Protein AF-A0A7W4ET67-F1 (afdb_monomer_lite)

Radius of gyration: 29.36 Å; chains: 1; bounding box: 76×55×79 Å

Structure (mmCIF, N/CA/C/O backbone):
data_AF-A0A7W4ET67-F1
#
_entry.id   AF-A0A7W4ET67-F1
#
loop_
_atom_site.group_PDB
_atom_site.id
_atom_site.type_symbol
_atom_site.label_atom_id
_atom_site.label_alt_id
_atom_site.label_comp_id
_atom_site.label_asym_id
_atom_site.label_entity_id
_atom_site.label_seq_id
_atom_site.pdbx_PDB_ins_code
_atom_site.Cartn_x
_atom_site.Cartn_y
_atom_site.Cartn_z
_atom_site.occupancy
_atom_site.B_iso_or_equiv
_atom_site.auth_seq_id
_atom_site.auth_comp_id
_atom_site.auth_asym_id
_atom_site.auth_atom_id
_atom_site.pdbx_PDB_model_num
ATOM 1 N N . MET A 1 1 ? 43.525 9.437 -30.739 1.00 39.12 1 MET A N 1
ATOM 2 C CA . MET A 1 1 ? 42.677 9.494 -29.521 1.00 39.12 1 MET A CA 1
ATOM 3 C C . MET A 1 1 ? 43.541 9.143 -28.315 1.00 39.12 1 MET A C 1
ATOM 5 O O . MET A 1 1 ? 44.193 8.111 -28.369 1.00 39.12 1 MET A O 1
ATOM 9 N N . LYS A 1 2 ? 43.592 9.964 -27.253 1.00 35.88 2 LYS A N 1
ATOM 10 C CA . LYS A 1 2 ? 44.275 9.572 -26.001 1.00 35.88 2 LYS A CA 1
ATOM 11 C C . LYS A 1 2 ? 43.597 8.301 -25.456 1.00 35.88 2 LYS A C 1
ATOM 13 O O . LYS A 1 2 ? 42.405 8.351 -25.159 1.00 35.88 2 LYS A O 1
ATOM 18 N N . LYS A 1 3 ? 44.321 7.172 -25.371 1.00 48.94 3 LYS A N 1
ATOM 19 C CA . LYS A 1 3 ? 43.838 5.927 -24.738 1.00 48.94 3 LYS A CA 1
ATOM 20 C C . LYS A 1 3 ? 43.516 6.241 -23.273 1.00 48.94 3 LYS A C 1
ATOM 22 O O . LYS A 1 3 ? 44.421 6.442 -22.466 1.00 48.94 3 LYS A O 1
ATOM 27 N N . ASN A 1 4 ? 42.232 6.345 -22.932 1.00 51.88 4 ASN A N 1
ATOM 28 C CA . ASN A 1 4 ? 41.809 6.557 -21.551 1.00 51.88 4 ASN A CA 1
ATOM 29 C C . ASN A 1 4 ? 42.044 5.248 -20.781 1.00 51.88 4 ASN A C 1
ATOM 31 O O . ASN A 1 4 ? 41.281 4.301 -20.951 1.00 51.88 4 ASN A O 1
ATOM 35 N N . ARG A 1 5 ? 43.091 5.192 -19.942 1.00 56.75 5 ARG A N 1
ATOM 36 C CA . ARG A 1 5 ? 43.492 3.988 -19.175 1.00 56.75 5 ARG A CA 1
ATOM 37 C C . ARG A 1 5 ? 42.392 3.413 -18.270 1.00 56.75 5 ARG A C 1
ATOM 39 O O . ARG A 1 5 ? 42.494 2.266 -17.860 1.00 56.75 5 ARG A O 1
ATOM 46 N N . ILE A 1 6 ? 41.331 4.177 -17.998 1.00 56.72 6 ILE A N 1
ATOM 47 C CA . ILE A 1 6 ? 40.187 3.756 -17.175 1.00 56.72 6 ILE A CA 1
ATOM 48 C C . ILE A 1 6 ? 39.519 2.486 -17.728 1.00 56.72 6 ILE A C 1
ATOM 50 O O . ILE A 1 6 ? 39.112 1.638 -16.943 1.00 56.72 6 ILE A O 1
ATOM 54 N N . TYR A 1 7 ? 39.440 2.311 -19.053 1.00 57.91 7 TYR A N 1
ATOM 55 C CA . TYR A 1 7 ? 38.764 1.146 -19.643 1.00 57.91 7 TYR A CA 1
ATOM 56 C C . TYR A 1 7 ? 39.504 -0.182 -19.415 1.00 57.91 7 TYR A C 1
ATOM 58 O O . TYR A 1 7 ? 38.860 -1.226 -19.460 1.00 57.91 7 TYR A O 1
ATOM 66 N N . ASN A 1 8 ? 40.803 -0.150 -19.096 1.00 63.75 8 ASN A N 1
ATOM 67 C CA . ASN A 1 8 ? 41.598 -1.357 -18.843 1.00 63.75 8 ASN A CA 1
ATOM 68 C C . ASN A 1 8 ? 41.177 -2.065 -17.549 1.00 63.75 8 ASN A C 1
ATOM 70 O O . ASN A 1 8 ? 41.298 -3.277 -17.453 1.00 63.75 8 ASN A O 1
ATOM 74 N N . HIS A 1 9 ? 40.670 -1.315 -16.567 1.00 72.00 9 HIS A N 1
ATOM 75 C CA . HIS A 1 9 ? 40.314 -1.846 -15.248 1.00 72.00 9 HIS A CA 1
ATOM 76 C C . HIS A 1 9 ? 38.831 -2.213 -15.124 1.00 72.00 9 HIS A C 1
ATOM 78 O O . HIS A 1 9 ? 38.418 -2.776 -14.114 1.00 72.00 9 HIS A O 1
ATOM 84 N N . ILE A 1 10 ? 38.008 -1.889 -16.128 1.00 74.00 10 ILE A N 1
ATOM 85 C CA . ILE A 1 10 ? 36.567 -2.168 -16.091 1.00 74.00 10 ILE A CA 1
ATOM 86 C C . ILE A 1 10 ? 36.280 -3.677 -16.088 1.00 74.00 10 ILE A C 1
ATOM 88 O O . ILE A 1 10 ? 35.442 -4.084 -15.286 1.00 74.00 10 ILE A O 1
ATOM 92 N N . PRO A 1 11 ? 36.942 -4.523 -16.904 1.00 76.8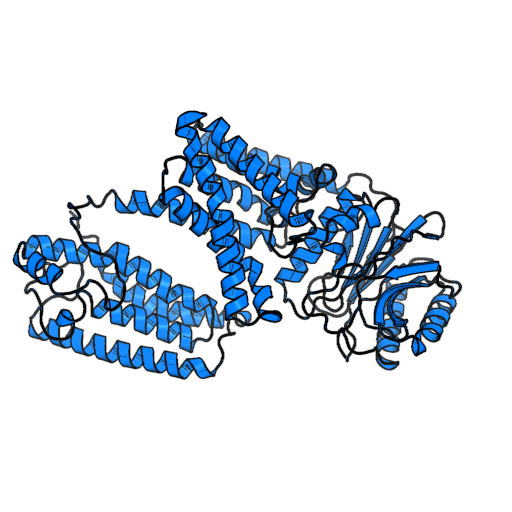1 11 PRO A N 1
ATOM 93 C CA . PRO A 1 11 ? 36.774 -5.974 -16.818 1.00 76.81 11 PRO A CA 1
ATOM 94 C C . PRO A 1 11 ? 37.124 -6.550 -15.443 1.00 76.81 11 PRO A C 1
ATOM 96 O O . PRO A 1 11 ? 36.361 -7.349 -14.903 1.00 76.81 11 PRO A O 1
ATOM 99 N N . ASP A 1 12 ? 38.227 -6.092 -14.852 1.00 77.38 12 ASP A N 1
ATOM 100 C CA . ASP A 1 12 ? 38.679 -6.548 -13.535 1.00 77.38 12 ASP A CA 1
ATOM 101 C C . ASP A 1 12 ? 37.712 -6.099 -12.434 1.00 77.38 12 ASP A C 1
ATOM 103 O O . ASP A 1 12 ? 37.345 -6.883 -11.560 1.00 77.38 12 ASP A O 1
ATOM 107 N N . PHE A 1 13 ? 37.210 -4.862 -12.513 1.00 76.50 13 PHE A N 1
ATOM 108 C CA . PHE A 1 13 ? 36.150 -4.378 -11.629 1.00 76.50 13 PHE A CA 1
ATOM 109 C C . PHE A 1 13 ? 34.845 -5.164 -11.817 1.00 76.50 13 PHE A C 1
ATOM 111 O O . PHE A 1 13 ? 34.143 -5.439 -10.846 1.00 76.50 13 PHE A O 1
ATOM 118 N N . CYS A 1 14 ? 34.519 -5.569 -13.047 1.00 81.06 14 CYS A N 1
ATOM 119 C CA . CYS A 1 14 ? 33.327 -6.366 -13.315 1.00 81.06 14 CYS A CA 1
ATOM 120 C C . CYS A 1 14 ? 33.389 -7.750 -12.656 1.00 81.06 14 CYS A C 1
ATOM 122 O O . CYS A 1 14 ? 32.357 -8.256 -12.228 1.00 81.06 14 CYS A O 1
ATOM 124 N N . LEU A 1 15 ? 34.577 -8.346 -12.553 1.00 79.12 15 LEU A N 1
ATOM 125 C CA . LEU A 1 15 ? 34.775 -9.623 -11.873 1.00 79.12 15 LEU A CA 1
ATOM 126 C C . LEU A 1 15 ? 34.884 -9.443 -10.351 1.00 79.12 15 LEU A C 1
ATOM 128 O O . LEU A 1 15 ? 34.061 -9.961 -9.597 1.00 79.12 15 LEU A O 1
ATOM 132 N N . PHE A 1 16 ? 35.889 -8.697 -9.892 1.00 82.69 16 PHE A N 1
ATOM 133 C CA . PHE A 1 16 ? 36.232 -8.607 -8.471 1.00 82.69 16 PHE A CA 1
ATOM 134 C C . PHE A 1 16 ? 35.350 -7.613 -7.712 1.00 82.69 16 PHE A C 1
ATOM 136 O O . PHE A 1 16 ? 34.961 -7.880 -6.578 1.00 82.69 16 PHE A O 1
ATOM 143 N N . GLY A 1 17 ? 34.986 -6.494 -8.343 1.00 81.56 17 GLY A N 1
ATOM 144 C CA . GLY A 1 17 ? 34.120 -5.474 -7.752 1.00 81.56 17 GLY A CA 1
ATOM 145 C C . GLY A 1 17 ? 32.693 -5.979 -7.568 1.00 81.56 17 GLY A C 1
ATOM 146 O O . GLY A 1 17 ? 32.193 -5.986 -6.448 1.00 81.56 17 GLY A O 1
ATOM 147 N N . PHE A 1 18 ? 32.044 -6.473 -8.630 1.00 82.25 18 PHE A N 1
ATOM 148 C CA . PHE A 1 18 ? 30.688 -7.030 -8.499 1.00 82.25 18 PHE A CA 1
ATOM 149 C C . PHE A 1 18 ? 30.648 -8.329 -7.687 1.00 82.25 18 PHE A C 1
ATOM 151 O O . PHE A 1 18 ? 29.675 -8.546 -6.971 1.00 82.25 18 PHE A O 1
ATOM 158 N N . GLY A 1 19 ? 31.703 -9.151 -7.732 1.00 80.81 19 GLY A N 1
ATOM 159 C CA . GLY A 1 19 ? 31.842 -10.301 -6.838 1.00 80.81 19 GLY A CA 1
ATOM 160 C C . GLY A 1 19 ? 31.864 -9.884 -5.364 1.00 80.81 19 GLY A C 1
ATOM 161 O O . GLY A 1 19 ? 31.110 -10.428 -4.566 1.00 80.81 19 GLY A O 1
ATOM 162 N N . PHE A 1 20 ? 32.657 -8.868 -5.007 1.00 85.75 20 PHE A N 1
ATOM 163 C CA . PHE A 1 20 ? 32.698 -8.327 -3.646 1.00 85.75 20 PHE A CA 1
ATOM 164 C C . PHE A 1 20 ? 31.371 -7.676 -3.235 1.00 85.75 20 PHE A C 1
ATOM 166 O O . PHE A 1 20 ? 30.876 -7.926 -2.139 1.00 85.75 20 PHE A O 1
ATOM 173 N N . ILE A 1 21 ? 30.761 -6.886 -4.123 1.00 84.44 21 ILE A N 1
ATOM 174 C CA . ILE A 1 21 ? 29.470 -6.230 -3.874 1.00 84.44 21 ILE A CA 1
ATOM 175 C C . ILE A 1 21 ? 28.372 -7.267 -3.608 1.00 84.44 21 ILE A C 1
ATOM 177 O O . ILE A 1 21 ? 27.563 -7.057 -2.711 1.00 84.44 21 ILE A O 1
ATOM 181 N N . ALA A 1 22 ? 28.368 -8.402 -4.313 1.00 84.88 22 ALA A N 1
ATOM 182 C CA . ALA A 1 22 ? 27.404 -9.478 -4.081 1.00 84.88 22 ALA A CA 1
ATOM 183 C C . ALA A 1 22 ? 27.438 -10.010 -2.634 1.00 84.88 22 ALA A C 1
ATOM 185 O O . ALA A 1 22 ? 26.384 -10.284 -2.057 1.00 84.88 22 ALA A O 1
ATOM 186 N N . PHE A 1 23 ? 28.625 -10.104 -2.026 1.00 83.56 23 PHE A N 1
ATOM 187 C CA . PHE A 1 23 ? 28.784 -10.488 -0.618 1.00 83.56 23 PHE A CA 1
ATOM 188 C C . PHE A 1 23 ? 28.545 -9.318 0.346 1.00 83.56 23 PHE A C 1
ATOM 190 O O . PHE A 1 23 ? 27.916 -9.499 1.387 1.00 83.56 23 PHE A O 1
ATOM 197 N N . ALA A 1 24 ? 28.981 -8.105 -0.004 1.00 81.12 24 ALA A N 1
ATOM 198 C CA . ALA A 1 24 ? 28.783 -6.912 0.819 1.00 81.12 24 ALA A CA 1
ATOM 199 C C . ALA A 1 24 ? 27.296 -6.545 0.967 1.00 81.12 24 ALA A C 1
ATOM 201 O O . ALA A 1 24 ? 26.872 -6.126 2.039 1.00 81.12 24 ALA A O 1
ATOM 202 N N . VAL A 1 25 ? 26.495 -6.744 -0.085 1.00 77.19 25 VAL A N 1
ATOM 203 C CA . VAL A 1 25 ? 25.037 -6.547 -0.072 1.00 77.19 25 VAL A CA 1
ATOM 204 C C . VAL A 1 25 ? 24.349 -7.551 0.849 1.00 77.19 25 VAL A C 1
ATOM 206 O O . VAL A 1 25 ? 23.499 -7.154 1.643 1.00 77.19 25 VAL A O 1
ATOM 209 N N . ALA A 1 26 ? 24.744 -8.825 0.789 1.00 81.44 26 ALA A N 1
ATOM 210 C CA . ALA A 1 26 ? 24.217 -9.857 1.678 1.00 81.44 26 ALA A CA 1
ATOM 211 C C . ALA A 1 26 ? 24.549 -9.565 3.153 1.00 81.44 26 ALA A C 1
ATOM 213 O O . ALA A 1 26 ? 23.704 -9.745 4.025 1.00 81.44 26 ALA A O 1
ATOM 214 N N . TRP A 1 27 ? 25.757 -9.056 3.425 1.00 79.50 27 TRP A N 1
ATOM 215 C CA . TRP A 1 27 ? 26.186 -8.678 4.773 1.00 79.50 27 TRP A CA 1
ATOM 216 C C . TRP A 1 27 ? 25.491 -7.412 5.299 1.00 79.50 27 TRP A C 1
ATOM 218 O O . TRP A 1 27 ? 25.024 -7.395 6.435 1.00 79.50 27 TRP A O 1
ATOM 228 N N . ALA A 1 28 ? 25.394 -6.357 4.483 1.00 76.62 28 ALA A N 1
ATOM 229 C CA . ALA A 1 28 ? 24.798 -5.079 4.880 1.00 76.62 28 ALA A CA 1
ATOM 230 C C . ALA A 1 28 ? 23.267 -5.143 5.020 1.00 76.62 28 ALA A C 1
ATOM 232 O O . ALA A 1 28 ? 22.692 -4.403 5.818 1.00 76.62 28 ALA A O 1
ATOM 233 N N . TRP A 1 29 ? 22.609 -6.039 4.278 1.00 79.31 29 TRP A N 1
ATOM 234 C CA . TRP A 1 29 ? 21.173 -6.297 4.382 1.00 79.31 29 TRP A CA 1
ATOM 235 C C . TRP A 1 29 ? 20.886 -7.793 4.560 1.00 79.31 29 TRP A C 1
ATOM 237 O O . TRP A 1 29 ? 20.468 -8.456 3.603 1.00 79.31 29 TRP A O 1
ATOM 247 N N . PRO A 1 30 ? 21.010 -8.322 5.794 1.00 75.94 30 PRO A N 1
ATOM 248 C CA . PRO A 1 30 ? 20.741 -9.731 6.088 1.00 75.94 30 PRO A CA 1
ATOM 249 C C . PRO A 1 30 ? 19.326 -10.173 5.691 1.00 75.94 30 PRO A C 1
ATOM 251 O O . PRO A 1 30 ? 19.130 -11.301 5.256 1.00 75.94 30 PRO A O 1
ATOM 254 N N . GLY A 1 31 ? 18.345 -9.261 5.736 1.00 71.25 31 GLY A N 1
ATOM 255 C CA . GLY A 1 31 ? 16.966 -9.518 5.294 1.00 71.25 31 GLY A CA 1
ATOM 256 C C . GLY A 1 31 ? 16.799 -9.784 3.790 1.00 71.25 31 GLY A C 1
ATOM 257 O O . GLY A 1 31 ? 15.699 -10.097 3.350 1.00 71.25 31 GLY A O 1
ATOM 258 N N . THR A 1 32 ? 17.861 -9.658 2.986 1.00 73.50 32 THR A N 1
ATOM 259 C CA . THR A 1 32 ? 17.855 -10.040 1.561 1.00 73.50 32 THR A CA 1
ATOM 260 C C . THR A 1 32 ? 18.312 -11.479 1.324 1.00 73.50 32 THR A C 1
ATOM 262 O O . THR A 1 32 ? 18.159 -11.977 0.207 1.00 73.50 32 THR A O 1
ATOM 265 N N . VAL A 1 33 ? 18.854 -12.149 2.348 1.00 79.12 33 VAL A N 1
ATOM 266 C CA . VAL A 1 33 ? 19.330 -13.536 2.294 1.00 79.12 33 VAL A CA 1
ATOM 267 C C . VAL A 1 33 ? 18.138 -14.481 2.441 1.00 79.12 33 VAL A C 1
ATOM 269 O O . VAL A 1 33 ? 17.772 -14.881 3.541 1.00 79.12 33 VAL A O 1
ATOM 272 N N . VAL A 1 34 ? 17.485 -14.776 1.317 1.00 72.44 34 VAL A N 1
ATOM 273 C CA . VAL A 1 34 ? 16.239 -15.569 1.266 1.00 72.44 34 VAL A CA 1
ATOM 274 C C . VAL A 1 34 ? 16.340 -16.723 0.262 1.00 72.44 34 VAL A C 1
ATOM 276 O O . VAL A 1 34 ? 15.472 -17.591 0.216 1.00 72.44 34 VAL A O 1
ATOM 279 N N . ILE A 1 35 ? 17.403 -16.771 -0.553 1.00 70.88 35 ILE A N 1
ATOM 280 C CA . ILE A 1 35 ? 17.644 -17.912 -1.441 1.00 70.88 35 ILE A CA 1
ATOM 281 C C . ILE A 1 35 ? 17.931 -19.132 -0.557 1.00 70.88 35 ILE A C 1
ATOM 283 O O . ILE A 1 35 ? 18.773 -19.061 0.339 1.00 70.88 35 ILE A O 1
ATOM 287 N N . ALA A 1 36 ? 17.219 -20.239 -0.802 1.00 68.31 36 ALA A N 1
ATOM 288 C CA . ALA A 1 36 ? 17.353 -21.463 -0.013 1.00 68.31 36 ALA A CA 1
ATOM 289 C C . ALA A 1 36 ? 18.820 -21.910 0.064 1.00 68.31 36 ALA A C 1
ATOM 291 O O . ALA A 1 36 ? 19.538 -21.844 -0.939 1.00 68.31 36 ALA A O 1
ATOM 292 N N . SER A 1 37 ? 19.253 -22.374 1.242 1.00 65.56 37 SER A N 1
ATOM 293 C CA . SER A 1 37 ? 20.658 -22.702 1.510 1.00 65.56 37 SER A CA 1
ATOM 294 C C . SER A 1 37 ? 21.240 -23.616 0.428 1.00 65.56 37 SER A C 1
ATOM 296 O O . SER A 1 37 ? 22.320 -23.349 -0.072 1.00 65.56 37 SER A O 1
ATOM 298 N N . GLU A 1 38 ? 20.488 -24.599 -0.056 1.00 75.50 38 GLU A N 1
ATOM 299 C CA . GLU A 1 38 ? 20.898 -25.592 -1.061 1.00 75.50 38 GLU A CA 1
ATOM 300 C C . GLU A 1 38 ? 21.455 -25.020 -2.387 1.00 75.50 38 GLU A C 1
ATOM 302 O O . GLU A 1 38 ? 22.258 -25.678 -3.055 1.00 75.50 38 GLU A O 1
ATOM 307 N N . TRP A 1 39 ? 21.120 -23.777 -2.761 1.00 80.94 39 TRP A N 1
ATOM 308 C CA . TRP A 1 39 ? 21.640 -23.131 -3.978 1.00 80.94 39 TRP A CA 1
ATOM 309 C C . TRP A 1 39 ? 23.132 -22.781 -3.912 1.00 80.94 39 TRP A C 1
ATOM 311 O O . TRP A 1 39 ? 23.739 -22.513 -4.956 1.00 80.94 39 TRP A O 1
ATOM 321 N N . TRP A 1 40 ? 23.761 -22.841 -2.731 1.00 82.19 40 TRP A N 1
ATOM 322 C CA . TRP A 1 40 ? 25.204 -22.621 -2.593 1.00 82.19 40 TRP A CA 1
ATOM 323 C C . TRP A 1 40 ? 26.019 -23.633 -3.417 1.00 82.19 40 TRP A C 1
ATOM 325 O O . TRP A 1 40 ? 27.057 -23.267 -3.968 1.00 82.19 40 TRP A O 1
ATOM 335 N N . LEU A 1 41 ? 25.530 -24.874 -3.578 1.00 87.19 41 LEU A N 1
ATOM 336 C CA . LEU A 1 41 ? 26.171 -25.912 -4.399 1.00 87.19 41 LEU A CA 1
ATOM 337 C C . LEU A 1 41 ? 26.160 -25.546 -5.887 1.00 87.19 41 LEU A C 1
ATOM 339 O O . LEU A 1 41 ? 27.164 -25.712 -6.581 1.00 87.19 41 LEU A O 1
ATOM 343 N N . VAL A 1 42 ? 25.040 -24.999 -6.367 1.00 88.31 42 VAL A N 1
ATOM 344 C CA . VAL A 1 42 ? 24.903 -24.510 -7.747 1.00 88.31 42 VAL A CA 1
ATOM 345 C C . VAL A 1 42 ? 25.815 -23.305 -7.962 1.00 88.31 42 VAL A C 1
ATOM 347 O O . VAL A 1 42 ? 26.539 -23.248 -8.954 1.00 88.31 42 VAL A O 1
ATOM 350 N N . GLY A 1 43 ? 25.847 -22.377 -7.002 1.00 88.50 43 GLY A N 1
ATOM 351 C CA . GLY A 1 43 ? 26.749 -21.230 -7.036 1.00 88.50 43 GLY A CA 1
ATOM 352 C C . GLY A 1 43 ? 28.227 -21.636 -7.067 1.00 88.50 43 GLY A C 1
ATOM 353 O O . GLY A 1 43 ? 28.984 -21.143 -7.906 1.00 88.50 43 GLY A O 1
ATOM 354 N N . ALA A 1 44 ? 28.631 -22.596 -6.230 1.00 88.12 44 ALA A N 1
ATOM 355 C CA . ALA A 1 44 ? 29.983 -23.152 -6.218 1.00 88.12 44 ALA A CA 1
ATOM 356 C C . ALA A 1 44 ? 30.331 -23.845 -7.546 1.00 88.12 44 ALA A C 1
ATOM 358 O O . ALA A 1 44 ? 31.405 -23.607 -8.103 1.00 88.12 44 ALA A O 1
ATOM 359 N N . ALA A 1 45 ? 29.410 -24.636 -8.106 1.00 90.25 45 ALA A N 1
ATOM 360 C CA . ALA A 1 45 ? 29.585 -25.260 -9.414 1.00 90.25 45 ALA A CA 1
ATOM 361 C C . ALA A 1 45 ? 29.763 -24.214 -10.532 1.00 90.25 45 ALA A C 1
ATOM 363 O O . ALA A 1 45 ? 30.666 -24.351 -11.360 1.00 90.25 45 ALA A O 1
ATOM 364 N N . CYS A 1 46 ? 28.978 -23.128 -10.528 1.00 90.12 46 CYS A N 1
ATOM 365 C CA . CYS A 1 46 ? 29.142 -22.013 -11.466 1.00 90.12 46 CYS A CA 1
ATOM 366 C C . CYS A 1 46 ? 30.539 -21.382 -11.374 1.00 90.12 46 CYS A C 1
ATOM 368 O O . CYS A 1 46 ? 31.160 -21.135 -12.409 1.00 90.12 46 CYS A O 1
ATOM 370 N N . ILE A 1 47 ? 31.066 -21.171 -10.162 1.00 90.88 47 ILE A N 1
ATOM 371 C CA . ILE A 1 47 ? 32.417 -20.622 -9.956 1.00 90.88 47 ILE A CA 1
ATOM 372 C C . ILE A 1 47 ? 33.483 -21.581 -10.502 1.00 90.88 47 ILE A C 1
ATOM 374 O O . ILE A 1 47 ? 34.381 -21.145 -11.222 1.00 90.88 47 ILE A O 1
ATOM 378 N N . VAL A 1 48 ? 33.377 -22.885 -10.227 1.00 92.75 48 VAL A N 1
ATOM 379 C CA . VAL A 1 48 ? 34.333 -23.890 -10.730 1.00 92.75 48 VAL A CA 1
ATOM 380 C C . VAL A 1 48 ? 34.348 -23.921 -12.261 1.00 92.75 48 VAL A C 1
ATOM 382 O O . VAL A 1 48 ? 35.416 -23.874 -12.876 1.00 92.75 48 VAL A O 1
ATOM 385 N N . VAL A 1 49 ? 33.170 -23.930 -12.892 1.00 90.06 49 VAL A N 1
ATOM 386 C CA . VAL A 1 49 ? 33.045 -23.890 -14.357 1.00 90.06 49 VAL A CA 1
ATOM 387 C C . VAL A 1 49 ? 33.613 -22.583 -14.920 1.00 90.06 49 VAL A C 1
ATOM 389 O O . VAL A 1 49 ? 34.344 -22.606 -15.912 1.00 90.06 49 VAL A O 1
ATOM 392 N N . ALA A 1 50 ? 33.347 -21.446 -14.273 1.00 89.56 50 ALA A N 1
ATOM 393 C CA . ALA A 1 50 ? 33.902 -20.155 -14.667 1.00 89.56 50 ALA A CA 1
ATOM 394 C C . ALA A 1 50 ? 35.438 -20.146 -14.618 1.00 89.56 50 ALA A C 1
ATOM 396 O O . ALA A 1 50 ? 36.082 -19.723 -15.579 1.00 89.56 50 ALA A O 1
ATOM 397 N N . VAL A 1 51 ? 36.039 -20.673 -13.546 1.00 89.50 51 VAL A N 1
ATOM 398 C CA . VAL A 1 51 ? 37.499 -20.787 -13.404 1.00 89.50 51 VAL A CA 1
ATOM 399 C C . VAL A 1 51 ? 38.092 -21.663 -14.507 1.00 89.50 51 VAL A C 1
ATOM 401 O O . VAL A 1 51 ? 39.116 -21.299 -15.088 1.00 89.50 51 VAL A O 1
ATOM 404 N N . PHE A 1 52 ? 37.437 -22.771 -14.859 1.00 90.62 52 PHE A N 1
ATOM 405 C CA . PHE A 1 52 ? 37.889 -23.641 -15.945 1.00 90.62 52 PHE A CA 1
ATOM 406 C C . PHE A 1 52 ? 37.868 -22.929 -17.309 1.00 90.62 52 PHE A C 1
ATOM 408 O O . PHE A 1 52 ? 38.865 -22.957 -18.038 1.00 90.62 52 PHE A O 1
ATOM 415 N N . ILE A 1 53 ? 36.774 -22.228 -17.637 1.00 87.12 53 ILE A N 1
ATOM 416 C CA . ILE A 1 53 ? 36.650 -21.450 -18.884 1.00 87.12 53 ILE A CA 1
ATOM 417 C C . ILE A 1 53 ? 37.694 -20.325 -18.924 1.00 87.12 53 ILE A C 1
ATOM 419 O O . ILE A 1 53 ? 38.348 -20.123 -19.953 1.00 87.12 53 ILE A O 1
ATOM 423 N N . MET A 1 54 ? 37.894 -19.620 -17.809 1.00 86.50 54 MET A N 1
ATOM 424 C CA . MET A 1 54 ? 38.892 -18.558 -17.686 1.00 86.50 54 MET A CA 1
ATOM 425 C C . MET A 1 54 ? 40.310 -19.105 -17.883 1.00 86.50 54 MET A C 1
ATOM 427 O O . MET A 1 54 ? 41.073 -18.555 -18.677 1.00 86.50 54 MET A O 1
ATOM 431 N N . HIS A 1 55 ? 40.655 -20.227 -17.245 1.00 85.25 55 HIS A N 1
ATOM 432 C CA . HIS A 1 55 ? 41.961 -20.867 -17.400 1.00 85.25 55 HIS A CA 1
ATOM 433 C C . HIS A 1 55 ? 42.212 -21.315 -18.848 1.00 85.25 55 HIS A C 1
ATOM 435 O O . HIS A 1 55 ? 43.268 -21.022 -19.415 1.00 85.25 55 HIS A O 1
ATOM 441 N N . ALA A 1 56 ? 41.231 -21.970 -19.476 1.00 85.44 56 ALA A N 1
ATOM 442 C CA . ALA A 1 56 ? 41.323 -22.399 -20.869 1.00 85.44 56 ALA A CA 1
ATOM 443 C C . ALA A 1 56 ? 41.497 -21.208 -21.829 1.00 85.44 56 ALA A C 1
ATOM 445 O O . ALA A 1 56 ? 42.322 -21.265 -22.744 1.00 85.44 56 ALA A O 1
ATOM 446 N N . THR A 1 57 ? 40.770 -20.112 -21.591 1.00 84.94 57 THR A N 1
ATOM 447 C CA . THR A 1 57 ? 40.839 -18.889 -22.406 1.00 84.94 57 THR A CA 1
ATOM 448 C C . THR A 1 57 ? 42.187 -18.186 -22.250 1.00 84.94 57 THR A C 1
ATOM 450 O O . THR A 1 57 ? 42.834 -17.860 -23.243 1.00 84.94 57 THR A O 1
ATOM 453 N N . MET A 1 58 ? 42.673 -18.035 -21.015 1.00 83.06 58 MET A N 1
ATOM 454 C CA . MET A 1 58 ? 43.979 -17.434 -20.731 1.00 83.06 58 MET A CA 1
ATOM 455 C C . MET A 1 58 ? 45.131 -18.260 -21.308 1.00 83.06 58 MET A C 1
ATOM 457 O O . MET A 1 58 ? 46.100 -17.699 -21.811 1.00 83.06 58 MET A O 1
ATOM 461 N N . ARG A 1 59 ? 45.039 -19.595 -21.274 1.00 85.06 59 ARG A N 1
ATOM 462 C CA . ARG A 1 59 ? 46.043 -20.482 -21.880 1.00 85.06 59 ARG A CA 1
ATOM 463 C C . ARG A 1 59 ? 46.083 -20.339 -23.403 1.00 85.06 59 ARG A C 1
ATOM 465 O O . ARG A 1 59 ? 47.172 -20.372 -23.971 1.00 85.06 59 ARG A O 1
ATOM 472 N N . ALA A 1 60 ? 44.929 -20.173 -24.051 1.00 82.00 60 ALA A N 1
ATOM 473 C CA . ALA A 1 60 ? 44.851 -19.915 -25.488 1.00 82.00 60 ALA A CA 1
ATOM 474 C C . ALA A 1 60 ? 45.467 -18.552 -25.854 1.00 82.00 60 ALA A C 1
ATOM 476 O O . ALA A 1 60 ? 46.312 -18.492 -26.741 1.00 82.00 60 ALA A O 1
ATOM 477 N N . LEU A 1 61 ? 45.135 -17.493 -25.106 1.00 81.62 61 LEU A N 1
ATOM 478 C CA . LEU A 1 61 ? 45.678 -16.144 -25.318 1.00 81.62 61 LEU A CA 1
ATOM 479 C C . LEU A 1 61 ? 47.199 -16.075 -25.106 1.00 81.62 61 LEU A C 1
ATOM 481 O O . LEU A 1 61 ? 47.907 -15.504 -25.931 1.00 81.62 61 LEU A O 1
ATOM 485 N N . ARG A 1 62 ? 47.725 -16.726 -24.056 1.00 79.44 62 ARG A N 1
ATOM 486 C CA . ARG A 1 62 ? 49.179 -16.793 -23.802 1.00 79.44 62 ARG A CA 1
ATOM 487 C C . ARG A 1 62 ? 49.938 -17.530 -24.903 1.00 79.44 62 ARG A C 1
ATOM 489 O O . ARG A 1 62 ? 51.034 -17.115 -25.257 1.00 79.44 62 ARG A O 1
ATOM 496 N N . ARG A 1 63 ? 49.375 -18.621 -25.435 1.00 78.56 63 ARG A N 1
ATOM 497 C CA . ARG A 1 63 ? 49.998 -19.404 -26.518 1.00 78.56 63 ARG A CA 1
ATOM 498 C C . ARG A 1 63 ? 50.090 -18.631 -27.833 1.00 78.56 63 ARG A C 1
ATOM 500 O O . ARG A 1 63 ? 51.038 -18.854 -28.570 1.00 78.56 63 ARG A O 1
ATOM 507 N N . ALA A 1 64 ? 49.142 -17.733 -28.086 1.00 73.38 64 ALA A N 1
ATOM 508 C CA . ALA A 1 64 ? 49.110 -16.869 -29.265 1.00 73.38 64 ALA A CA 1
ATOM 509 C C . ALA A 1 64 ? 49.762 -15.493 -29.041 1.00 73.38 64 ALA A C 1
ATOM 511 O O . ALA A 1 64 ? 49.565 -14.581 -29.840 1.00 73.38 64 ALA A O 1
ATOM 512 N N . ALA A 1 65 ? 50.483 -15.299 -27.924 1.00 68.88 65 ALA A N 1
ATOM 513 C CA . ALA A 1 65 ? 51.140 -14.035 -27.568 1.00 68.88 65 ALA A CA 1
ATOM 514 C C . ALA A 1 65 ? 50.243 -12.790 -27.775 1.00 68.88 65 ALA A C 1
ATOM 516 O O . ALA A 1 65 ? 50.697 -11.739 -28.229 1.00 68.88 65 ALA A O 1
ATOM 517 N N . THR A 1 66 ? 48.946 -12.926 -27.478 1.00 64.69 66 THR A N 1
ATOM 518 C CA . THR A 1 66 ? 47.936 -11.885 -27.704 1.00 64.69 66 THR A CA 1
ATOM 519 C C . THR A 1 66 ? 47.550 -11.228 -26.381 1.00 64.69 66 THR A C 1
ATOM 521 O O . THR A 1 66 ? 47.395 -11.909 -25.364 1.00 64.69 66 THR A O 1
ATOM 524 N N . SER A 1 67 ? 47.415 -9.896 -26.381 1.00 61.31 67 SER A N 1
ATOM 525 C CA . SER A 1 67 ? 47.054 -9.124 -25.183 1.00 61.31 67 SER A CA 1
ATOM 526 C C . SER A 1 67 ? 45.634 -9.449 -24.708 1.00 61.31 67 SER A C 1
ATOM 528 O O . SER A 1 67 ? 44.723 -9.648 -25.509 1.00 61.31 67 SER A O 1
ATOM 530 N N . THR A 1 68 ? 45.439 -9.471 -23.388 1.00 58.41 68 THR A N 1
ATOM 531 C CA . THR A 1 68 ? 44.123 -9.592 -22.733 1.00 58.41 68 THR A CA 1
ATOM 532 C C . THR A 1 68 ? 43.443 -8.236 -22.530 1.00 58.41 68 THR A C 1
ATOM 534 O O . THR A 1 68 ? 42.380 -8.162 -21.923 1.00 58.41 68 THR A O 1
ATOM 537 N N . ASN A 1 69 ? 44.092 -7.148 -22.949 1.00 60.41 69 ASN A N 1
ATOM 538 C CA . ASN A 1 69 ? 43.645 -5.788 -22.706 1.00 60.41 69 ASN A CA 1
ATOM 539 C C . ASN A 1 69 ? 42.714 -5.309 -23.838 1.00 60.41 69 ASN A C 1
ATOM 541 O O . ASN A 1 69 ? 43.151 -5.277 -24.992 1.00 60.41 69 ASN A O 1
ATOM 545 N N . PRO A 1 70 ? 41.495 -4.831 -23.522 1.00 56.69 70 PRO A N 1
ATOM 546 C CA . PRO A 1 70 ? 40.515 -4.389 -24.517 1.00 56.69 70 PRO A CA 1
ATOM 547 C C . PRO A 1 70 ? 40.979 -3.251 -25.438 1.00 56.69 70 PRO A C 1
ATOM 549 O O . PRO A 1 70 ? 40.354 -2.987 -26.464 1.00 56.69 70 PRO A O 1
ATOM 552 N N . LEU A 1 71 ? 42.018 -2.510 -25.036 1.00 57.66 71 LEU A N 1
ATOM 553 C CA . LEU A 1 71 ? 42.541 -1.360 -25.776 1.00 57.66 71 LEU A CA 1
ATOM 554 C C . LEU A 1 71 ? 43.813 -1.654 -26.576 1.00 57.66 71 LEU A C 1
ATOM 556 O O . LEU A 1 71 ? 44.301 -0.746 -27.258 1.00 57.66 71 LEU A O 1
ATOM 560 N N . ASP A 1 72 ? 44.394 -2.844 -26.464 1.00 63.94 72 ASP A N 1
ATOM 561 C CA . ASP A 1 72 ? 45.594 -3.191 -27.223 1.00 63.94 72 ASP A CA 1
ATOM 562 C C . ASP A 1 72 ? 45.221 -3.710 -28.610 1.00 63.94 72 ASP A C 1
ATOM 564 O O . ASP A 1 72 ? 44.150 -4.281 -28.809 1.00 63.94 72 ASP A O 1
ATOM 568 N N . GLU A 1 73 ? 46.087 -3.461 -29.593 1.00 62.81 73 GLU A N 1
ATOM 569 C CA . GLU A 1 73 ? 45.874 -4.031 -30.920 1.00 62.81 73 GLU A CA 1
ATOM 570 C C . GLU A 1 73 ? 46.089 -5.548 -30.839 1.00 62.81 73 GLU A C 1
ATOM 572 O O . GLU A 1 73 ? 47.138 -5.992 -30.360 1.00 62.81 73 GLU A O 1
ATOM 577 N N . PRO A 1 74 ? 45.101 -6.357 -31.253 1.00 66.25 74 PRO A N 1
ATOM 578 C CA . PRO A 1 74 ? 45.219 -7.804 -31.195 1.00 66.25 74 PRO A CA 1
ATOM 579 C C . PRO A 1 74 ? 46.248 -8.289 -32.225 1.00 66.25 74 PRO A C 1
ATOM 581 O O . PRO A 1 74 ? 46.167 -7.941 -33.401 1.00 66.25 74 PRO A O 1
ATOM 584 N N . SER A 1 75 ? 47.209 -9.102 -31.786 1.00 68.81 75 SER A N 1
ATOM 585 C CA . SER A 1 75 ? 48.284 -9.643 -32.629 1.00 68.81 75 SER A CA 1
ATOM 586 C C . SER A 1 75 ? 47.844 -10.849 -33.465 1.00 68.81 75 SER A C 1
ATOM 588 O O . SER A 1 75 ? 48.340 -11.033 -34.575 1.00 68.81 75 SER A O 1
ATOM 590 N N . GLU A 1 76 ? 46.882 -11.641 -32.981 1.00 77.88 76 GLU A N 1
ATOM 591 C CA . GLU A 1 76 ? 46.354 -12.810 -33.689 1.00 77.88 76 GLU A CA 1
ATOM 592 C C . GLU A 1 76 ? 44.838 -12.983 -33.474 1.00 77.88 76 GLU A C 1
ATOM 594 O O . GLU A 1 76 ? 44.303 -12.715 -32.395 1.00 77.88 76 GLU A O 1
ATOM 599 N N . LEU A 1 77 ? 44.125 -13.452 -34.506 1.00 81.94 77 LEU A N 1
ATOM 600 C CA . LEU A 1 77 ? 42.703 -13.791 -34.414 1.00 81.94 77 LEU A CA 1
ATOM 601 C C . LEU A 1 77 ? 42.522 -15.253 -33.980 1.00 81.94 77 LEU A C 1
ATOM 603 O O . LEU A 1 77 ? 42.581 -16.175 -34.797 1.00 81.94 77 LEU A O 1
ATOM 607 N N . LEU A 1 78 ? 42.232 -15.463 -32.697 1.00 83.12 78 LEU A N 1
ATOM 608 C CA . LEU A 1 78 ? 41.955 -16.787 -32.140 1.00 83.12 78 LEU A CA 1
ATOM 609 C C . LEU A 1 78 ? 40.562 -17.299 -32.530 1.00 83.12 78 LEU A C 1
ATOM 611 O O . LEU A 1 78 ? 39.550 -16.664 -32.243 1.00 83.12 78 LEU A O 1
ATOM 615 N N . THR A 1 79 ? 40.508 -18.489 -33.136 1.00 82.19 79 THR A N 1
ATOM 616 C CA . THR A 1 79 ? 39.253 -19.139 -33.573 1.00 82.19 79 THR A CA 1
ATOM 617 C C . THR A 1 79 ? 39.081 -20.574 -33.058 1.00 82.19 79 THR A C 1
ATOM 619 O O . THR A 1 79 ? 38.078 -21.226 -33.343 1.00 82.19 79 THR A O 1
ATOM 622 N N . THR A 1 80 ? 40.042 -21.080 -32.281 1.00 76.38 80 THR A N 1
ATOM 623 C CA . THR A 1 80 ? 40.082 -22.460 -31.770 1.00 76.38 80 THR A CA 1
ATOM 624 C C . THR A 1 80 ? 39.992 -22.503 -30.239 1.00 76.38 80 THR A C 1
ATOM 626 O O . THR A 1 80 ? 40.132 -21.490 -29.550 1.00 76.38 80 THR A O 1
ATOM 629 N N . GLY A 1 81 ? 39.711 -23.683 -29.674 1.00 83.12 81 GLY A N 1
ATOM 630 C CA . GLY A 1 81 ? 39.518 -23.837 -28.227 1.00 83.12 81 GLY A CA 1
ATOM 631 C C . GLY A 1 81 ? 38.239 -23.133 -27.736 1.00 83.12 81 GLY A C 1
ATOM 632 O O . GLY A 1 81 ? 37.207 -23.250 -28.399 1.00 83.12 81 GLY A O 1
ATOM 633 N N . PRO A 1 82 ? 38.261 -22.391 -26.608 1.00 83.69 82 PRO A N 1
ATOM 634 C CA . PRO A 1 82 ? 37.088 -21.667 -26.093 1.00 83.69 82 PRO A CA 1
ATOM 635 C C . PRO A 1 82 ? 36.469 -20.683 -27.100 1.00 83.69 82 PRO A C 1
ATOM 637 O O . PRO A 1 82 ? 35.252 -20.492 -27.117 1.00 83.69 82 PRO A O 1
ATOM 640 N N . PHE A 1 83 ? 37.297 -20.122 -27.988 1.00 82.62 83 PHE A N 1
ATOM 641 C CA . PHE A 1 83 ? 36.887 -19.204 -29.052 1.00 82.62 83 PHE A CA 1
ATOM 642 C C . PHE A 1 83 ? 36.097 -19.883 -30.186 1.00 82.62 83 PHE A C 1
ATOM 644 O O . PHE A 1 83 ? 35.480 -19.205 -30.994 1.00 82.62 83 PHE A O 1
ATOM 651 N N . ASN A 1 84 ? 36.033 -21.219 -30.240 1.00 83.19 84 ASN A N 1
ATOM 652 C CA . ASN A 1 84 ? 35.132 -21.927 -31.161 1.00 83.19 84 ASN A CA 1
ATOM 653 C C . ASN A 1 84 ? 33.672 -21.940 -30.657 1.00 83.19 84 ASN A C 1
ATOM 655 O O . ASN A 1 84 ? 32.739 -22.155 -31.428 1.00 83.19 84 ASN A O 1
ATOM 659 N N . PHE A 1 85 ? 33.462 -21.712 -29.356 1.00 79.06 85 PHE A N 1
ATOM 660 C CA . PHE A 1 85 ? 32.147 -21.791 -28.712 1.00 79.06 85 PHE A CA 1
ATOM 661 C C . PHE A 1 85 ? 31.507 -20.416 -28.495 1.00 79.06 85 PHE A C 1
ATOM 663 O O . PHE A 1 85 ? 30.300 -20.248 -28.668 1.00 79.06 85 PHE A O 1
ATOM 670 N N . SER A 1 86 ? 32.312 -19.422 -28.125 1.00 84.25 86 SER A N 1
ATOM 671 C CA . SER A 1 86 ? 31.888 -18.038 -27.915 1.00 84.25 86 SER A CA 1
ATOM 672 C C . SER A 1 86 ? 32.974 -17.104 -28.419 1.00 84.25 86 SER A C 1
ATOM 674 O O . SER A 1 86 ? 34.152 -17.374 -28.211 1.00 84.25 86 SER A O 1
ATOM 676 N N . ARG A 1 87 ? 32.591 -15.969 -29.011 1.00 87.50 87 ARG A N 1
ATOM 677 C CA . ARG A 1 87 ? 33.556 -14.914 -29.354 1.00 87.50 87 ARG A CA 1
ATOM 678 C C . ARG A 1 87 ? 34.147 -14.227 -28.122 1.00 87.50 87 ARG A C 1
ATOM 680 O O . ARG A 1 87 ? 35.221 -13.654 -28.225 1.00 87.50 87 ARG A O 1
ATOM 687 N N . ASN A 1 88 ? 33.476 -14.322 -26.970 1.00 87.75 88 ASN A N 1
ATOM 688 C CA . ASN A 1 88 ? 33.872 -13.668 -25.720 1.00 87.75 88 ASN A CA 1
ATOM 689 C C . ASN A 1 88 ? 33.893 -14.661 -24.537 1.00 87.75 88 ASN A C 1
ATOM 691 O O . ASN A 1 88 ? 33.125 -14.507 -23.581 1.00 87.75 88 ASN A O 1
ATOM 695 N N . PRO A 1 89 ? 34.721 -15.722 -24.587 1.00 86.56 89 PRO A N 1
ATOM 696 C CA . PRO A 1 89 ? 34.698 -16.786 -23.584 1.00 86.56 89 PRO A CA 1
ATOM 697 C C . PRO A 1 89 ? 35.203 -16.314 -22.209 1.00 86.56 89 PRO A C 1
ATOM 699 O O . PRO A 1 89 ? 34.720 -16.800 -21.189 1.00 86.56 89 PRO A O 1
ATOM 702 N N . LEU A 1 90 ? 36.094 -15.314 -22.160 1.00 87.25 90 LEU A N 1
ATOM 703 C CA . LEU A 1 90 ? 36.566 -14.717 -20.904 1.00 87.25 90 LEU A CA 1
ATOM 704 C C . LEU A 1 90 ? 35.440 -13.977 -20.164 1.00 87.25 90 LEU A C 1
ATOM 706 O O . LEU A 1 90 ? 35.217 -14.201 -18.980 1.00 87.25 90 LEU A O 1
ATOM 710 N N . TYR A 1 91 ? 34.670 -13.148 -20.872 1.00 88.94 91 TYR A N 1
ATOM 711 C CA . TYR A 1 91 ? 33.554 -12.410 -20.274 1.00 88.94 91 TYR A CA 1
ATOM 712 C C . TYR A 1 91 ? 32.394 -13.306 -19.870 1.00 88.94 91 TYR A C 1
ATOM 714 O O . TYR A 1 91 ? 31.744 -13.050 -18.858 1.00 88.94 91 TYR A O 1
ATOM 722 N N . LEU A 1 92 ? 32.177 -14.395 -20.606 1.00 88.00 92 LEU A N 1
ATOM 723 C CA . LEU A 1 92 ? 31.252 -15.438 -20.189 1.00 88.00 92 LEU A CA 1
ATOM 724 C C . LEU A 1 92 ? 31.661 -16.038 -18.836 1.00 88.00 92 LEU A C 1
ATOM 726 O O . LEU A 1 92 ? 30.806 -16.196 -17.967 1.00 88.00 92 LEU A O 1
ATOM 730 N N . ALA A 1 93 ? 32.953 -16.319 -18.637 1.00 87.88 93 ALA A N 1
ATOM 731 C CA . ALA A 1 93 ? 33.456 -16.778 -17.347 1.00 87.88 93 ALA A CA 1
ATOM 732 C C . ALA A 1 93 ? 33.232 -15.734 -16.241 1.00 87.88 93 ALA A C 1
ATOM 734 O O . ALA A 1 93 ? 32.853 -16.103 -15.136 1.00 87.88 93 ALA A O 1
ATOM 735 N N . TYR A 1 94 ? 33.393 -14.438 -16.527 1.00 89.94 94 TYR A N 1
ATOM 736 C CA . TYR A 1 94 ? 33.204 -13.386 -15.518 1.00 89.94 94 TYR A CA 1
ATOM 737 C C . TYR A 1 94 ? 31.754 -13.294 -15.048 1.00 89.94 94 TYR A C 1
ATOM 739 O O . TYR A 1 94 ? 31.493 -13.277 -13.848 1.00 89.94 94 TYR A O 1
ATOM 747 N N . ILE A 1 95 ? 30.801 -13.295 -15.981 1.00 91.31 95 ILE A N 1
ATOM 748 C CA . ILE A 1 95 ? 29.371 -13.267 -15.649 1.00 91.31 95 ILE A CA 1
ATOM 749 C C . ILE A 1 95 ? 28.982 -14.517 -14.855 1.00 91.31 95 ILE A C 1
ATOM 751 O O . ILE A 1 95 ? 28.254 -14.413 -13.870 1.00 91.31 95 ILE A O 1
ATOM 755 N N . LEU A 1 96 ? 29.496 -15.687 -15.250 1.00 91.00 96 LEU A N 1
ATOM 756 C CA . LEU A 1 96 ? 29.228 -16.948 -14.564 1.00 91.00 96 LEU A CA 1
ATOM 757 C C . LEU A 1 96 ? 29.829 -16.980 -13.148 1.00 91.00 96 LEU A C 1
ATOM 759 O O . LEU A 1 96 ? 29.182 -17.472 -12.227 1.00 91.00 96 LEU A O 1
ATOM 763 N N . ALA A 1 97 ? 31.021 -16.409 -12.955 1.00 89.38 97 ALA A N 1
ATOM 764 C CA . ALA A 1 97 ? 31.645 -16.272 -11.641 1.00 89.38 97 ALA A CA 1
ATOM 765 C C . ALA A 1 97 ? 30.847 -15.327 -10.729 1.00 89.38 97 ALA A C 1
ATOM 767 O O . ALA A 1 97 ? 30.566 -15.679 -9.588 1.00 89.38 97 ALA A O 1
ATOM 768 N N . VAL A 1 98 ? 30.424 -14.161 -11.233 1.00 90.31 98 VAL A N 1
ATOM 769 C CA . VAL A 1 98 ? 29.614 -13.198 -10.463 1.00 90.31 98 VAL A CA 1
ATOM 770 C C . VAL A 1 98 ? 28.231 -13.770 -10.135 1.00 90.31 98 VAL A C 1
ATOM 772 O O . VAL A 1 98 ? 27.733 -13.561 -9.031 1.00 90.31 98 VAL A O 1
ATOM 775 N N . LEU A 1 99 ? 27.628 -14.530 -11.054 1.00 92.31 99 LEU A N 1
ATOM 776 C CA . LEU A 1 99 ? 26.391 -15.268 -10.796 1.00 92.31 99 LEU A CA 1
ATOM 777 C C . LEU A 1 99 ? 26.594 -16.311 -9.694 1.00 92.31 99 LEU A C 1
ATOM 779 O O . LEU A 1 99 ? 25.786 -16.390 -8.775 1.00 92.31 99 LEU A O 1
ATOM 783 N N . GLY A 1 100 ? 27.694 -17.061 -9.750 1.00 90.50 100 GLY A N 1
ATOM 784 C CA . GLY A 1 100 ? 28.061 -18.002 -8.701 1.00 90.50 100 GLY A CA 1
ATOM 785 C C . GLY A 1 100 ? 28.232 -17.329 -7.337 1.00 90.50 100 GLY A C 1
ATOM 786 O O . GLY A 1 100 ? 27.660 -17.801 -6.362 1.00 90.50 100 GLY A O 1
ATOM 787 N N . CYS A 1 101 ? 28.914 -16.180 -7.267 1.00 90.25 101 CYS A N 1
ATOM 788 C CA . CYS A 1 101 ? 29.039 -15.390 -6.036 1.00 90.25 101 CYS A CA 1
ATOM 789 C C . CYS A 1 101 ? 27.682 -14.909 -5.500 1.00 90.25 101 CYS A C 1
ATOM 791 O O . CYS 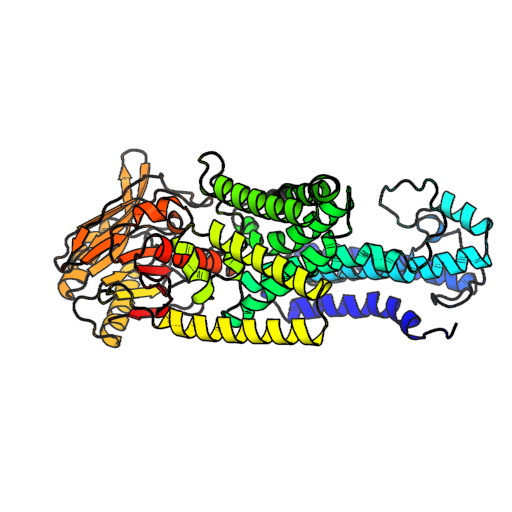A 1 101 ? 27.448 -14.974 -4.298 1.00 90.25 101 CYS A O 1
ATOM 793 N N . ALA A 1 102 ? 26.779 -14.458 -6.376 1.00 89.69 102 ALA A N 1
ATOM 794 C CA . ALA A 1 102 ? 25.434 -14.031 -5.988 1.00 89.69 102 ALA A CA 1
ATOM 795 C C . ALA A 1 102 ? 24.568 -15.190 -5.462 1.00 89.69 102 ALA A C 1
ATOM 797 O O . ALA A 1 102 ? 23.788 -15.005 -4.534 1.00 89.69 102 ALA A O 1
ATOM 798 N N . LEU A 1 103 ? 24.722 -16.391 -6.026 1.00 89.62 103 LEU A N 1
ATOM 799 C CA . LEU A 1 103 ? 24.039 -17.594 -5.544 1.00 89.62 103 LEU A CA 1
ATOM 800 C C . LEU A 1 103 ? 24.621 -18.084 -4.211 1.00 89.62 103 LEU A C 1
ATOM 802 O O . LEU A 1 103 ? 23.863 -18.439 -3.315 1.00 89.62 103 LEU A O 1
ATOM 806 N N . VAL A 1 104 ? 25.950 -18.056 -4.051 1.00 89.50 104 VAL A N 1
ATOM 807 C CA . VAL A 1 104 ? 26.622 -18.418 -2.788 1.00 89.50 104 VAL A CA 1
ATOM 808 C C . VAL A 1 104 ? 26.295 -17.424 -1.670 1.00 89.50 104 VAL A C 1
ATOM 810 O O . VAL A 1 104 ? 26.189 -17.832 -0.518 1.00 89.50 104 VAL A O 1
ATOM 813 N N . SER A 1 105 ? 26.104 -16.135 -1.976 1.00 86.50 105 SER A N 1
ATOM 814 C CA . SER A 1 105 ? 25.744 -15.137 -0.959 1.00 86.50 105 SER A CA 1
ATOM 815 C C . SER A 1 105 ? 24.310 -15.281 -0.437 1.00 86.50 105 SER A C 1
ATOM 817 O O . SER A 1 105 ? 23.966 -14.661 0.568 1.00 86.50 105 SER A O 1
ATOM 819 N N . GLY A 1 106 ? 23.465 -16.067 -1.113 1.00 81.25 106 GLY A N 1
ATOM 820 C CA . GLY A 1 106 ? 22.075 -16.317 -0.728 1.00 81.25 106 GLY A CA 1
ATOM 821 C C . GLY A 1 106 ? 21.151 -15.097 -0.844 1.00 81.25 106 GLY A C 1
ATOM 822 O O . GLY A 1 106 ? 19.962 -15.186 -0.531 1.00 81.25 106 GLY A O 1
ATOM 823 N N . SER A 1 107 ? 21.672 -13.951 -1.294 1.00 83.19 107 SER A N 1
ATOM 824 C CA . SER A 1 107 ? 20.930 -12.697 -1.383 1.00 83.19 107 SER A CA 1
ATOM 825 C C . SER A 1 107 ? 20.262 -12.548 -2.745 1.00 83.19 107 SER A C 1
ATOM 827 O O . SER A 1 107 ? 20.934 -12.494 -3.776 1.00 83.19 107 SER A O 1
ATOM 829 N N . TRP A 1 108 ? 18.935 -12.397 -2.773 1.00 84.31 108 TRP A N 1
ATOM 830 C CA . TRP A 1 108 ? 18.223 -12.148 -4.035 1.00 84.31 108 TRP A CA 1
ATOM 831 C C . TRP A 1 108 ? 18.647 -10.816 -4.668 1.00 84.31 108 TRP A C 1
ATOM 833 O O . TRP A 1 108 ? 18.713 -10.693 -5.890 1.00 84.31 108 TRP A O 1
ATOM 843 N N . LEU A 1 109 ? 19.010 -9.830 -3.840 1.00 80.31 109 LEU A N 1
ATOM 844 C CA . LEU A 1 109 ? 19.488 -8.528 -4.293 1.00 80.31 109 LEU A CA 1
ATOM 845 C C . LEU A 1 109 ? 20.875 -8.635 -4.949 1.00 80.31 109 LEU A C 1
ATOM 847 O O . LEU A 1 109 ? 21.180 -7.896 -5.887 1.00 80.31 109 LEU A O 1
ATOM 851 N N . ALA A 1 110 ? 21.696 -9.606 -4.532 1.00 86.25 110 ALA A N 1
ATOM 852 C CA . ALA A 1 110 ? 22.988 -9.876 -5.154 1.00 86.2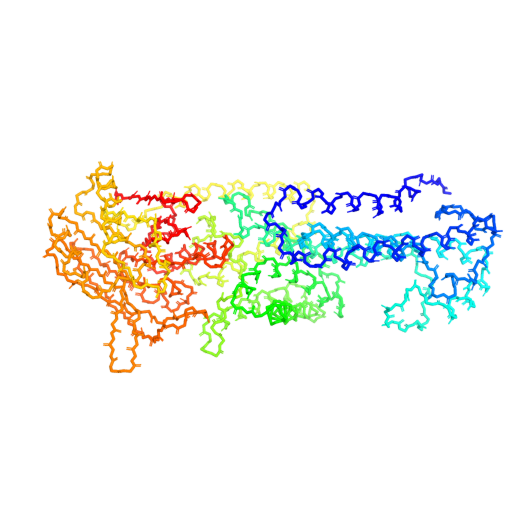5 110 ALA A CA 1
ATOM 853 C C . ALA A 1 110 ? 22.866 -10.380 -6.605 1.00 86.25 110 ALA A C 1
ATOM 855 O O . ALA A 1 110 ? 23.798 -10.175 -7.384 1.00 86.25 110 ALA A O 1
ATOM 856 N N . LEU A 1 111 ? 21.717 -10.936 -7.023 1.00 88.25 111 LEU A N 1
ATOM 857 C CA . LEU A 1 111 ? 21.465 -11.343 -8.418 1.00 88.25 111 LEU A CA 1
ATOM 858 C C . LEU A 1 111 ? 21.431 -10.160 -9.400 1.00 88.25 111 LEU A C 1
ATOM 860 O O . LEU A 1 111 ? 21.585 -10.357 -10.606 1.00 88.25 111 LEU A O 1
ATOM 864 N N . LEU A 1 112 ? 21.318 -8.920 -8.915 1.00 87.31 112 LEU A N 1
ATOM 865 C CA . LEU A 1 112 ? 21.514 -7.732 -9.752 1.00 87.31 112 LEU A CA 1
ATOM 866 C C . LEU A 1 112 ? 22.968 -7.594 -10.229 1.00 87.31 112 LEU A C 1
ATOM 868 O O . LEU A 1 112 ? 23.203 -7.082 -11.323 1.00 87.31 112 LEU A O 1
ATOM 872 N N . CYS A 1 113 ? 23.947 -8.078 -9.460 1.00 87.88 113 CYS A N 1
ATOM 873 C CA . CYS A 1 113 ? 25.371 -7.981 -9.792 1.00 87.88 113 CYS A CA 1
ATOM 874 C C . CYS A 1 113 ? 25.730 -8.647 -11.134 1.00 87.88 113 CYS A C 1
ATOM 876 O O . CYS A 1 113 ? 26.319 -7.964 -11.976 1.00 87.88 113 CYS A O 1
ATOM 878 N N . PRO A 1 114 ? 25.367 -9.918 -11.413 1.00 88.88 114 PRO A N 1
ATOM 879 C CA . PRO A 1 114 ? 25.640 -10.533 -12.714 1.00 88.88 114 PRO A CA 1
ATOM 880 C C . PRO A 1 114 ? 24.872 -9.865 -13.865 1.00 88.88 114 PRO A C 1
ATOM 882 O O . PRO A 1 114 ? 25.404 -9.784 -14.970 1.00 88.88 114 PRO A O 1
ATOM 885 N N . VAL A 1 115 ? 23.668 -9.328 -13.623 1.00 87.50 115 VAL A N 1
ATOM 886 C CA . VAL A 1 115 ? 22.878 -8.605 -14.641 1.00 87.50 115 VAL A CA 1
ATOM 887 C C . VAL A 1 115 ? 23.553 -7.289 -15.031 1.00 87.50 115 VAL A C 1
ATOM 889 O O . VAL A 1 115 ? 23.713 -6.992 -16.218 1.00 87.50 115 VAL A O 1
ATOM 892 N N . VAL A 1 116 ? 24.001 -6.511 -14.044 1.00 82.31 116 VAL A N 1
ATOM 893 C CA . VAL A 1 116 ? 24.736 -5.261 -14.278 1.00 82.31 116 VAL A CA 1
ATOM 894 C C . VAL A 1 116 ? 26.093 -5.553 -14.918 1.00 82.31 116 VAL A C 1
ATOM 896 O O . VAL A 1 116 ? 26.454 -4.899 -15.897 1.00 82.31 116 VAL A O 1
ATOM 899 N N . CYS A 1 117 ? 26.809 -6.572 -14.435 1.00 83.12 117 CYS A N 1
ATOM 900 C CA . CYS A 1 117 ? 28.071 -7.040 -15.009 1.00 83.12 117 CYS A CA 1
ATOM 901 C C . CYS A 1 117 ? 27.911 -7.423 -16.492 1.00 83.12 117 CYS A C 1
ATOM 903 O O . CYS A 1 117 ? 28.656 -6.929 -17.342 1.00 83.12 117 CYS A O 1
ATOM 905 N N . PHE A 1 118 ? 26.875 -8.199 -16.837 1.00 87.44 118 PHE A N 1
ATOM 906 C CA . PHE A 1 118 ? 26.535 -8.516 -18.226 1.00 87.44 118 PHE A CA 1
ATOM 907 C C . PHE A 1 118 ? 26.263 -7.254 -19.051 1.00 87.44 118 PHE A C 1
ATOM 909 O O . PHE A 1 118 ? 26.792 -7.121 -20.153 1.00 87.44 118 PHE A O 1
ATOM 916 N N . GLY A 1 119 ? 25.477 -6.310 -18.525 1.00 79.06 119 GLY A N 1
ATOM 917 C CA . GLY A 1 119 ? 25.176 -5.053 -19.211 1.00 79.06 119 GLY A CA 1
ATOM 918 C C . GLY A 1 119 ? 26.432 -4.233 -19.520 1.00 79.06 119 GLY A C 1
ATOM 919 O O . GLY A 1 119 ? 26.597 -3.752 -20.644 1.00 79.06 119 GLY A O 1
ATOM 920 N N . VAL A 1 120 ? 27.352 -4.119 -18.557 1.00 78.44 120 VAL A N 1
ATOM 921 C CA . VAL A 1 120 ? 28.631 -3.419 -18.744 1.00 78.44 120 VAL A CA 1
ATOM 922 C C . VAL A 1 120 ? 29.490 -4.142 -19.783 1.00 78.44 120 VAL A C 1
ATOM 924 O O . VAL A 1 120 ? 29.920 -3.522 -20.754 1.00 78.44 120 VAL A O 1
ATOM 927 N N . LEU A 1 121 ? 29.699 -5.452 -19.653 1.00 81.44 121 LEU A N 1
ATOM 928 C CA . LEU A 1 121 ? 30.546 -6.198 -20.586 1.00 81.44 121 LEU A CA 1
ATOM 929 C C . LEU A 1 121 ? 29.966 -6.219 -22.010 1.00 81.44 121 LEU A C 1
ATOM 931 O O . LEU A 1 121 ? 30.676 -5.915 -22.967 1.00 81.44 121 LEU A O 1
ATOM 935 N N . ASN A 1 122 ? 28.671 -6.503 -22.166 1.00 84.44 122 ASN A N 1
ATOM 936 C CA . ASN A 1 122 ? 28.017 -6.638 -23.469 1.00 84.44 122 ASN A CA 1
ATOM 937 C C . ASN A 1 122 ? 27.863 -5.312 -24.224 1.00 84.44 122 ASN A C 1
ATOM 939 O O . ASN A 1 122 ? 27.959 -5.299 -25.453 1.00 84.44 122 ASN A O 1
ATOM 943 N N . TRP A 1 123 ? 27.588 -4.208 -23.525 1.00 78.25 123 TRP A N 1
ATOM 944 C CA . TRP A 1 123 ? 27.306 -2.925 -24.178 1.00 78.25 123 TRP A CA 1
ATOM 945 C C . TRP A 1 123 ? 28.465 -1.931 -24.146 1.00 78.25 123 TRP A C 1
ATOM 947 O O . TRP A 1 123 ? 28.455 -1.000 -24.954 1.00 78.25 123 TRP A O 1
ATOM 957 N N . LEU A 1 124 ? 29.449 -2.106 -23.256 1.00 74.75 124 LEU A N 1
ATOM 958 C CA . LEU A 1 124 ? 30.615 -1.226 -23.170 1.00 74.75 124 LEU A CA 1
ATOM 959 C C . LEU A 1 124 ? 31.885 -1.892 -23.695 1.00 74.75 124 LEU A C 1
ATOM 961 O O . LEU A 1 124 ? 32.499 -1.344 -24.602 1.00 74.75 124 LEU A O 1
ATOM 965 N N . ILE A 1 125 ? 32.275 -3.042 -23.141 1.00 79.50 125 ILE A N 1
ATOM 966 C CA . ILE A 1 125 ? 33.609 -3.619 -23.375 1.00 79.50 125 ILE A CA 1
ATOM 967 C C . ILE A 1 125 ? 33.680 -4.420 -24.674 1.00 79.50 125 ILE A C 1
ATOM 969 O O . ILE A 1 125 ? 34.487 -4.097 -25.541 1.00 79.50 125 ILE A O 1
ATOM 973 N N . ILE A 1 126 ? 32.794 -5.400 -24.859 1.00 82.69 126 ILE A N 1
ATOM 974 C CA . ILE A 1 126 ? 32.790 -6.265 -26.049 1.00 82.69 126 ILE A CA 1
ATOM 975 C C . ILE A 1 126 ? 32.738 -5.452 -27.353 1.00 82.69 126 ILE A C 1
ATOM 977 O O . ILE A 1 126 ? 33.525 -5.728 -28.251 1.00 82.69 126 ILE A O 1
ATOM 981 N N . PRO A 1 127 ? 31.902 -4.405 -27.497 1.00 79.31 127 PRO A N 1
ATOM 982 C CA . PRO A 1 127 ? 31.893 -3.607 -28.721 1.00 79.31 127 PRO A CA 1
ATOM 983 C C . PRO A 1 127 ? 33.207 -2.866 -29.005 1.00 79.31 127 PRO A C 1
ATOM 985 O O . PRO A 1 127 ? 33.495 -2.599 -30.169 1.00 79.31 127 PRO A O 1
ATOM 988 N N . ILE A 1 128 ? 33.984 -2.512 -27.973 1.00 76.25 128 ILE A N 1
ATOM 989 C CA . ILE A 1 128 ? 35.304 -1.882 -28.139 1.00 76.25 128 ILE A CA 1
ATOM 990 C C . ILE A 1 128 ? 36.281 -2.903 -28.729 1.00 76.25 128 ILE A C 1
ATOM 992 O O . ILE A 1 128 ? 36.932 -2.612 -29.731 1.00 76.25 128 ILE A O 1
ATOM 996 N N . GLU A 1 129 ? 36.316 -4.111 -28.169 1.00 78.88 129 GLU A N 1
ATOM 997 C CA . GLU A 1 129 ? 37.187 -5.192 -28.643 1.00 78.88 129 GLU A CA 1
ATOM 998 C C . GLU A 1 129 ? 36.816 -5.675 -30.041 1.00 78.88 129 GLU A C 1
ATOM 1000 O O . GLU A 1 129 ? 37.678 -5.798 -30.908 1.00 78.88 129 GLU A O 1
ATOM 1005 N N . GLU A 1 130 ? 35.525 -5.899 -30.300 1.00 82.50 130 GLU A N 1
ATOM 1006 C CA . GLU A 1 130 ? 35.058 -6.338 -31.616 1.00 82.50 130 GLU A CA 1
ATOM 1007 C C . GLU A 1 130 ? 35.353 -5.284 -32.695 1.00 82.50 130 GLU A C 1
ATOM 1009 O O . GLU A 1 130 ? 35.604 -5.639 -33.845 1.00 82.50 130 GLU A O 1
ATOM 1014 N N . HIS A 1 131 ? 35.374 -3.992 -32.343 1.00 79.44 131 HIS A N 1
ATOM 1015 C CA . HIS A 1 131 ? 35.764 -2.935 -33.274 1.00 79.44 131 HIS A CA 1
ATOM 1016 C C . HIS A 1 131 ? 37.266 -2.951 -33.577 1.00 79.44 131 HIS A C 1
ATOM 1018 O O . HIS A 1 131 ? 37.643 -2.814 -34.739 1.00 79.44 131 HIS A O 1
ATOM 1024 N N . ALA A 1 132 ? 38.112 -3.162 -32.564 1.00 78.56 132 ALA A N 1
ATOM 1025 C CA . ALA A 1 132 ? 39.551 -3.327 -32.764 1.00 78.56 132 ALA A CA 1
ATOM 1026 C C . ALA A 1 132 ? 39.857 -4.563 -33.630 1.00 78.56 132 ALA A C 1
ATOM 1028 O O . ALA A 1 132 ? 40.631 -4.479 -34.581 1.00 78.56 132 ALA A O 1
ATOM 1029 N N . LEU A 1 133 ? 39.176 -5.685 -33.375 1.00 79.38 133 LEU A N 1
ATOM 1030 C CA . LEU A 1 133 ? 39.302 -6.915 -34.162 1.00 79.38 133 LEU A CA 1
ATOM 1031 C C . LEU A 1 133 ? 38.835 -6.735 -35.613 1.00 79.38 133 LEU A C 1
ATOM 1033 O O . LEU A 1 133 ? 39.497 -7.217 -36.532 1.00 79.38 133 LEU A O 1
ATOM 1037 N N . HIS A 1 134 ? 37.724 -6.025 -35.836 1.00 78.69 134 HIS A N 1
ATOM 1038 C CA . HIS A 1 134 ? 37.231 -5.724 -37.185 1.00 78.69 134 HIS A CA 1
ATOM 1039 C C . HIS A 1 134 ? 38.190 -4.792 -37.940 1.00 78.69 134 HIS A C 1
ATOM 1041 O O . HIS A 1 134 ? 38.459 -5.023 -39.115 1.00 78.69 134 HIS A O 1
ATOM 1047 N N . HIS A 1 135 ? 38.782 -3.807 -37.258 1.00 78.25 135 HIS A N 1
ATOM 1048 C CA . HIS A 1 135 ? 39.756 -2.890 -37.853 1.00 78.25 135 HIS A CA 1
ATOM 1049 C C . HIS A 1 135 ? 41.070 -3.583 -38.252 1.00 78.25 135 HIS A C 1
ATOM 1051 O O . HIS A 1 135 ? 41.629 -3.269 -39.298 1.00 78.25 135 HIS A O 1
ATOM 1057 N N . VAL A 1 136 ? 41.569 -4.516 -37.435 1.00 79.38 136 VAL A N 1
ATOM 1058 C CA . VAL A 1 136 ? 42.857 -5.190 -37.679 1.00 79.38 136 VAL A CA 1
ATOM 1059 C C . VAL A 1 136 ? 42.726 -6.370 -38.647 1.00 79.38 136 VAL A C 1
ATOM 1061 O O . VAL A 1 136 ? 43.578 -6.549 -39.513 1.00 79.38 136 VAL A O 1
ATOM 1064 N N . PHE A 1 137 ? 41.662 -7.173 -38.538 1.00 81.75 137 PHE A N 1
ATOM 1065 C CA . PHE A 1 137 ? 41.538 -8.435 -39.284 1.00 81.75 137 PHE A CA 1
ATOM 1066 C C . PHE A 1 137 ? 40.477 -8.428 -40.394 1.00 81.75 137 PHE A C 1
ATOM 1068 O O . PHE A 1 137 ? 40.382 -9.415 -41.132 1.00 81.75 137 PHE A O 1
ATOM 1075 N N . ALA A 1 138 ? 39.690 -7.352 -40.521 1.00 84.38 138 ALA A N 1
ATOM 1076 C CA . ALA A 1 138 ? 38.708 -7.121 -41.584 1.00 84.38 138 ALA A CA 1
ATOM 1077 C C . ALA A 1 138 ? 37.882 -8.381 -41.940 1.00 84.38 138 ALA A C 1
ATOM 1079 O O . ALA A 1 138 ? 37.175 -8.930 -41.090 1.00 84.38 138 ALA A O 1
ATOM 1080 N N . GLU A 1 139 ? 37.989 -8.878 -43.178 1.00 80.69 139 GLU A N 1
ATOM 1081 C CA . GLU A 1 139 ? 37.208 -10.012 -43.697 1.00 80.69 139 GLU A CA 1
ATOM 1082 C C . GLU A 1 139 ? 37.383 -11.313 -42.897 1.00 80.69 139 GLU A C 1
ATOM 1084 O O . GLU A 1 139 ? 36.429 -12.081 -42.742 1.00 80.69 139 GLU A O 1
ATOM 1089 N N . ARG A 1 140 ? 38.573 -11.563 -42.326 1.00 79.88 140 ARG A N 1
ATOM 1090 C CA . ARG A 1 140 ? 38.820 -12.765 -41.507 1.00 79.88 140 ARG A CA 1
ATOM 1091 C C . ARG A 1 140 ? 37.970 -12.755 -40.239 1.00 79.88 140 ARG A C 1
ATOM 1093 O O . ARG A 1 140 ? 37.442 -13.794 -39.837 1.00 79.88 140 ARG A O 1
ATOM 1100 N N . TYR A 1 141 ? 37.793 -11.579 -39.637 1.00 82.31 141 TYR A N 1
ATOM 1101 C CA . TYR A 1 141 ? 36.936 -11.419 -38.468 1.00 82.31 141 TYR A CA 1
ATOM 1102 C C . TYR A 1 141 ? 35.451 -11.542 -38.825 1.00 82.31 141 TYR A C 1
ATOM 1104 O O . TYR A 1 141 ? 34.684 -12.146 -38.074 1.00 82.31 141 TYR A O 1
ATOM 1112 N N . GLU A 1 142 ? 35.032 -11.049 -39.992 1.00 82.25 142 GLU A N 1
ATOM 1113 C CA . GLU A 1 142 ? 33.652 -11.227 -40.457 1.00 82.25 142 GLU A CA 1
ATOM 1114 C C . GLU A 1 142 ? 33.299 -12.696 -40.685 1.00 82.25 142 GLU A C 1
ATOM 1116 O O . GLU A 1 142 ? 32.221 -13.143 -40.283 1.00 82.25 142 GLU A O 1
ATOM 1121 N N . TRP A 1 143 ? 34.210 -13.464 -41.286 1.00 81.75 143 TRP A N 1
ATOM 1122 C CA . TRP A 1 143 ? 34.023 -14.900 -41.479 1.00 81.75 143 TRP A CA 1
ATOM 1123 C C . TRP A 1 143 ? 33.909 -15.637 -40.139 1.00 81.75 143 TRP A C 1
ATOM 1125 O O . TRP A 1 143 ? 32.999 -16.445 -39.939 1.00 81.75 143 TRP A O 1
ATOM 1135 N N . TYR A 1 144 ? 34.758 -15.282 -39.173 1.00 81.38 144 TYR A N 1
ATOM 1136 C CA . TYR A 1 144 ? 34.677 -15.792 -37.807 1.00 81.38 144 TYR A CA 1
ATOM 1137 C C . TYR A 1 144 ? 33.341 -15.446 -37.122 1.00 81.38 144 TYR A C 1
ATOM 1139 O O . TYR A 1 144 ? 32.702 -16.323 -36.539 1.00 81.38 144 TYR A O 1
ATOM 1147 N N . CYS A 1 145 ? 32.844 -14.212 -37.268 1.00 81.75 145 CYS A N 1
ATOM 1148 C CA . CYS A 1 145 ? 31.552 -13.786 -36.716 1.00 81.75 145 CYS A CA 1
ATOM 1149 C C . CYS A 1 145 ? 30.349 -14.542 -37.293 1.00 81.75 145 CYS A C 1
ATOM 1151 O O . CYS A 1 145 ? 29.329 -14.666 -36.614 1.00 81.75 145 CYS A O 1
ATOM 1153 N N . ARG A 1 146 ? 30.445 -15.041 -38.533 1.00 81.31 146 ARG A N 1
ATOM 1154 C CA . ARG A 1 146 ? 29.401 -15.881 -39.145 1.00 81.31 146 ARG A CA 1
ATOM 1155 C C . ARG A 1 146 ? 29.386 -17.294 -38.565 1.00 81.31 146 ARG A C 1
ATOM 1157 O O . ARG A 1 146 ? 28.330 -17.919 -38.534 1.00 81.31 146 ARG A O 1
ATOM 1164 N N . ARG A 1 147 ? 30.539 -17.788 -38.107 1.00 80.06 147 ARG A N 1
ATOM 1165 C CA . ARG A 1 147 ? 30.710 -19.152 -37.592 1.00 80.06 147 ARG A CA 1
ATOM 1166 C C . ARG A 1 147 ? 30.485 -19.254 -36.083 1.00 80.06 147 ARG A C 1
ATOM 1168 O O . ARG A 1 147 ? 29.942 -20.254 -35.625 1.00 80.06 147 ARG A O 1
ATOM 1175 N N . VAL A 1 148 ? 30.870 -18.228 -35.321 1.00 81.06 148 VAL A N 1
ATOM 1176 C CA . VAL A 1 148 ? 30.855 -18.250 -33.851 1.00 81.06 148 VAL A CA 1
ATOM 1177 C C . VAL A 1 148 ? 29.982 -17.128 -33.284 1.00 81.06 148 VAL A C 1
ATOM 1179 O O . VAL A 1 148 ? 30.092 -15.950 -33.637 1.00 81.06 148 VAL A O 1
ATOM 1182 N N . ARG A 1 149 ? 29.085 -17.491 -32.363 1.00 79.88 149 ARG A N 1
ATOM 1183 C CA . ARG A 1 149 ? 28.146 -16.557 -31.723 1.00 79.88 149 ARG A CA 1
ATOM 1184 C C . ARG A 1 149 ? 28.857 -15.665 -30.704 1.00 79.88 149 ARG A C 1
ATOM 1186 O O . ARG A 1 149 ? 29.901 -16.017 -30.163 1.00 79.88 149 ARG A O 1
ATOM 1193 N N . ARG A 1 150 ? 28.267 -14.500 -30.411 1.00 79.94 150 ARG A N 1
ATOM 1194 C CA . ARG A 1 150 ? 28.798 -13.593 -29.376 1.00 79.94 150 ARG A CA 1
ATOM 1195 C C . ARG A 1 150 ? 28.727 -14.213 -27.974 1.00 79.94 150 ARG A C 1
ATOM 1197 O O . ARG A 1 150 ? 29.629 -13.982 -27.178 1.00 79.94 150 ARG A O 1
ATOM 1204 N N . TRP A 1 151 ? 27.670 -14.988 -27.721 1.00 80.31 151 TRP A N 1
ATOM 1205 C CA . TRP A 1 151 ? 27.358 -15.677 -26.466 1.00 80.31 151 TRP A CA 1
ATOM 1206 C C . TRP A 1 151 ? 26.857 -17.101 -26.757 1.00 80.31 151 TRP A C 1
ATOM 1208 O O . TRP A 1 151 ? 26.344 -17.354 -27.850 1.00 80.31 151 TRP A O 1
ATOM 1218 N N . LEU A 1 152 ? 26.962 -18.011 -25.780 1.00 68.44 152 LEU A N 1
ATOM 1219 C CA . LEU A 1 152 ? 26.569 -19.422 -25.924 1.00 68.44 152 LEU A CA 1
ATOM 1220 C C . LEU A 1 152 ? 25.052 -19.636 -26.102 1.00 68.44 152 LEU A C 1
ATOM 1222 O O . LEU A 1 152 ? 24.667 -20.563 -26.809 1.00 68.44 152 LEU A O 1
ATOM 1226 N N . VAL A 1 153 ? 24.191 -18.794 -25.511 1.00 49.50 153 VAL A N 1
ATOM 1227 C CA . VAL A 1 153 ? 22.728 -19.008 -25.495 1.00 49.50 153 VAL A CA 1
ATOM 1228 C C . VAL A 1 153 ? 21.958 -17.677 -25.514 1.00 49.50 153 VAL A C 1
ATOM 1230 O O . VAL A 1 153 ? 21.556 -17.190 -24.469 1.00 49.50 153 VAL A O 1
ATOM 1233 N N . VAL A 1 154 ? 21.740 -17.072 -26.690 1.00 42.78 154 VAL A N 1
ATOM 1234 C CA . VAL A 1 154 ? 20.593 -16.165 -26.948 1.00 42.78 154 VAL A CA 1
ATOM 1235 C C . VAL A 1 154 ? 20.256 -16.222 -28.449 1.00 42.78 154 VAL A C 1
ATOM 1237 O O . VAL A 1 154 ? 21.157 -16.007 -29.269 1.00 42.78 154 VAL A O 1
ATOM 1240 N N . PRO A 1 155 ? 18.998 -16.474 -28.860 1.00 39.03 155 PRO A N 1
ATOM 1241 C CA . PRO A 1 155 ? 18.601 -16.357 -30.254 1.00 39.03 155 PRO A CA 1
ATOM 1242 C C . PRO A 1 155 ? 18.336 -14.883 -30.583 1.00 39.03 155 PRO A C 1
ATOM 1244 O O . PRO A 1 155 ? 17.283 -14.347 -30.263 1.00 39.03 155 PRO A O 1
ATOM 1247 N N . MET A 1 156 ? 19.271 -14.217 -31.260 1.00 40.66 156 MET A N 1
ATOM 1248 C CA . MET A 1 156 ? 18.921 -13.076 -32.109 1.00 40.66 156 MET A CA 1
ATOM 1249 C C . MET A 1 156 ? 19.652 -13.182 -33.442 1.00 40.66 156 MET A C 1
ATOM 1251 O O . MET A 1 156 ? 20.881 -13.205 -33.517 1.00 40.66 156 MET A O 1
ATOM 1255 N N . ALA A 1 157 ? 18.846 -13.297 -34.495 1.00 36.03 157 ALA A N 1
ATOM 1256 C CA . ALA A 1 157 ? 19.261 -13.385 -35.878 1.00 36.03 157 ALA A CA 1
ATOM 1257 C C . ALA A 1 157 ? 20.107 -12.167 -36.268 1.00 36.03 157 ALA A C 1
ATOM 1259 O O . ALA A 1 157 ? 19.646 -11.028 -36.236 1.00 36.03 157 ALA A O 1
ATOM 1260 N N . CYS A 1 158 ? 21.346 -12.414 -36.684 1.00 31.36 158 CYS A N 1
ATOM 1261 C CA . CYS A 1 158 ? 22.178 -11.397 -37.304 1.00 31.36 158 CYS A CA 1
ATOM 1262 C C . CYS A 1 158 ? 21.888 -11.397 -38.812 1.00 31.36 158 CYS A C 1
ATOM 1264 O O . CYS A 1 158 ? 22.480 -12.164 -39.568 1.00 31.36 158 CYS A O 1
ATOM 1266 N N . LYS A 1 159 ? 20.954 -10.555 -39.262 1.00 34.97 159 LYS A N 1
ATOM 1267 C CA . LYS A 1 159 ? 20.903 -10.121 -40.663 1.00 34.97 159 LYS A CA 1
ATOM 1268 C C . LYS A 1 159 ? 21.222 -8.629 -40.712 1.00 34.97 159 LYS A C 1
ATOM 1270 O O . LYS A 1 159 ? 20.437 -7.808 -40.262 1.00 34.97 159 LYS A O 1
ATOM 1275 N N . HIS A 1 160 ? 22.395 -8.328 -41.271 1.00 36.62 160 HIS A N 1
ATOM 1276 C CA . HIS A 1 160 ? 22.816 -7.021 -41.786 1.00 36.62 160 HIS A CA 1
ATOM 1277 C C . HIS A 1 160 ? 22.696 -5.837 -40.813 1.00 36.62 160 HIS A C 1
ATOM 1279 O O . HIS A 1 160 ? 21.853 -4.956 -40.969 1.00 36.62 160 HIS A O 1
ATOM 1285 N N . MET A 1 161 ? 23.626 -5.749 -39.860 1.00 37.06 161 MET A N 1
ATOM 1286 C CA . MET A 1 161 ? 23.862 -4.510 -39.120 1.00 37.06 161 MET A CA 1
ATOM 1287 C C . MET A 1 161 ? 24.988 -3.724 -39.805 1.00 37.06 161 MET A C 1
ATOM 1289 O O . MET A 1 161 ? 26.154 -4.102 -39.732 1.00 37.06 161 MET A O 1
ATOM 1293 N N . LYS A 1 162 ? 24.635 -2.625 -40.487 1.00 33.53 162 LYS A N 1
ATOM 1294 C CA . LYS A 1 162 ? 25.600 -1.590 -40.901 1.00 33.53 162 LYS A CA 1
ATOM 1295 C C . LYS A 1 162 ? 26.323 -1.037 -39.657 1.00 33.53 162 LYS A C 1
ATOM 1297 O O . LYS A 1 162 ? 25.706 -0.995 -38.588 1.00 33.53 162 LYS A O 1
ATOM 1302 N N . PRO A 1 163 ? 27.587 -0.583 -39.767 1.00 34.97 163 PRO A N 1
ATOM 1303 C CA . PRO A 1 163 ? 28.370 -0.130 -38.620 1.00 34.97 163 PRO A CA 1
ATOM 1304 C C . PRO A 1 163 ? 27.669 1.034 -37.904 1.00 34.97 163 PRO A C 1
ATOM 1306 O O . PRO A 1 163 ? 27.543 2.143 -38.427 1.00 34.97 163 PRO A O 1
ATOM 1309 N N . MET A 1 164 ? 27.179 0.776 -36.688 1.00 41.50 164 MET A N 1
ATOM 1310 C CA . MET A 1 164 ? 26.608 1.802 -35.820 1.00 41.50 164 MET A CA 1
ATOM 1311 C C . MET A 1 164 ? 27.731 2.671 -35.256 1.00 41.50 164 MET A C 1
ATOM 1313 O O . MET A 1 164 ? 28.542 2.216 -34.454 1.00 41.50 164 MET A O 1
ATOM 1317 N N . ARG A 1 165 ? 27.740 3.959 -35.618 1.00 38.34 165 ARG A N 1
ATOM 1318 C CA . ARG A 1 165 ? 28.570 4.978 -34.958 1.00 38.34 165 ARG A CA 1
ATOM 1319 C C . ARG A 1 165 ? 28.344 4.936 -33.436 1.00 38.34 165 ARG A C 1
ATOM 1321 O O . ARG A 1 165 ? 27.211 5.031 -32.969 1.00 38.34 165 ARG A O 1
ATOM 1328 N N . PHE A 1 166 ? 29.437 4.882 -32.672 1.00 33.62 166 PHE A N 1
ATOM 1329 C CA . PHE A 1 166 ? 29.537 4.814 -31.198 1.00 33.62 166 PHE A CA 1
ATOM 1330 C C . PHE A 1 166 ? 28.668 5.846 -30.431 1.00 33.62 166 PHE A C 1
ATOM 1332 O O . PHE A 1 166 ? 28.328 5.673 -29.262 1.00 33.62 166 PHE A O 1
ATOM 1339 N N . MET A 1 167 ? 28.242 6.920 -31.101 1.00 33.72 167 MET A N 1
ATOM 1340 C CA . MET A 1 167 ? 27.373 7.965 -30.551 1.00 33.72 167 MET A CA 1
ATOM 1341 C C . MET A 1 167 ? 25.882 7.560 -30.453 1.00 33.72 167 MET A C 1
ATOM 1343 O O . MET A 1 167 ? 25.105 8.237 -29.776 1.00 33.72 167 MET A O 1
ATOM 1347 N N . THR A 1 168 ? 25.474 6.456 -31.091 1.00 44.78 168 THR A N 1
ATOM 1348 C CA . THR A 1 168 ? 24.069 6.020 -31.210 1.00 44.78 168 THR A CA 1
ATOM 1349 C C . THR A 1 168 ? 23.622 5.112 -30.053 1.00 44.78 168 THR A C 1
ATOM 1351 O O . THR A 1 168 ? 22.498 5.254 -29.577 1.00 44.78 168 THR A O 1
ATOM 1354 N N . ILE A 1 169 ? 24.504 4.265 -29.504 1.00 44.97 169 ILE A N 1
ATOM 1355 C CA . ILE A 1 169 ? 24.174 3.329 -28.404 1.00 44.97 169 ILE A CA 1
ATOM 1356 C C . ILE A 1 169 ? 23.882 4.083 -27.097 1.00 44.97 169 ILE A C 1
ATOM 1358 O O . ILE A 1 169 ? 22.868 3.834 -26.447 1.00 44.97 169 ILE A O 1
ATOM 1362 N N . ARG A 1 170 ? 24.690 5.104 -26.759 1.00 50.69 170 ARG A N 1
ATOM 1363 C CA . ARG A 1 170 ? 24.402 5.998 -25.620 1.00 50.69 170 ARG A CA 1
ATOM 1364 C C . ARG A 1 170 ? 23.054 6.709 -25.769 1.00 50.69 170 ARG A C 1
ATOM 1366 O O . ARG A 1 170 ? 22.408 6.974 -24.765 1.00 50.69 170 ARG A O 1
ATOM 1373 N N . ARG A 1 171 ? 22.616 7.034 -26.991 1.00 58.62 171 ARG A N 1
ATOM 1374 C CA . ARG A 1 171 ? 21.296 7.645 -27.228 1.00 58.62 171 ARG A CA 1
ATOM 1375 C C . ARG A 1 171 ? 20.154 6.633 -27.103 1.00 58.62 171 ARG A C 1
ATOM 1377 O O . ARG A 1 171 ? 19.097 7.024 -26.625 1.00 58.62 171 ARG A O 1
ATOM 1384 N N . ALA A 1 172 ? 20.373 5.374 -27.483 1.00 65.50 172 ALA A N 1
ATOM 1385 C CA . ALA A 1 172 ? 19.362 4.320 -27.426 1.00 65.50 172 ALA A CA 1
ATOM 1386 C C . ALA A 1 172 ? 19.131 3.761 -26.008 1.00 65.50 172 ALA A C 1
ATOM 1388 O O . ALA A 1 172 ? 17.992 3.475 -25.661 1.00 65.50 172 ALA A O 1
ATOM 1389 N N . ALA A 1 173 ? 20.174 3.654 -25.174 1.00 80.31 173 ALA A N 1
ATOM 1390 C CA . ALA A 1 173 ? 20.061 3.111 -23.812 1.00 80.31 173 ALA A CA 1
ATOM 1391 C C . ALA A 1 173 ? 19.550 4.129 -22.772 1.00 80.31 173 ALA A C 1
ATOM 1393 O O . ALA A 1 173 ? 18.896 3.756 -21.802 1.00 80.31 173 ALA A O 1
ATOM 1394 N N . ARG A 1 174 ? 19.818 5.428 -22.972 1.00 86.56 174 ARG A N 1
ATOM 1395 C CA . ARG A 1 174 ? 19.425 6.508 -22.040 1.00 86.56 174 ARG A CA 1
ATOM 1396 C C . ARG A 1 174 ? 17.948 6.475 -21.616 1.00 86.56 174 ARG A C 1
ATOM 1398 O O . ARG A 1 174 ? 17.704 6.587 -20.420 1.00 86.56 174 ARG A O 1
ATOM 1405 N N . PRO A 1 175 ? 16.974 6.317 -22.531 1.00 91.31 175 PRO A N 1
ATOM 1406 C CA . PRO A 1 175 ? 15.565 6.290 -22.152 1.00 91.31 175 PRO A CA 1
ATOM 1407 C C . PRO A 1 175 ? 15.195 5.113 -21.242 1.00 91.31 175 PRO A C 1
ATOM 1409 O O . PRO A 1 175 ? 14.403 5.292 -20.325 1.00 91.31 175 PRO A O 1
ATOM 1412 N N . TYR A 1 176 ? 15.808 3.944 -21.450 1.00 93.00 176 TYR A N 1
ATOM 1413 C CA . TYR A 1 176 ? 15.614 2.773 -20.590 1.00 93.00 176 TYR A CA 1
ATOM 1414 C C . TYR A 1 176 ? 16.211 2.994 -19.198 1.00 93.00 176 TYR A C 1
ATOM 1416 O O . TYR A 1 176 ? 15.574 2.673 -18.206 1.00 93.00 176 TYR A O 1
ATOM 1424 N N . ILE A 1 177 ? 17.391 3.617 -19.110 1.00 91.62 177 ILE A N 1
ATOM 1425 C CA . ILE A 1 177 ? 18.001 3.976 -17.820 1.00 91.62 177 ILE A CA 1
ATOM 1426 C C . ILE A 1 177 ? 17.107 4.960 -17.055 1.00 91.62 177 ILE A C 1
ATOM 1428 O O . ILE A 1 177 ? 16.881 4.782 -15.864 1.00 91.62 177 ILE A O 1
ATOM 1432 N N . PHE A 1 178 ? 16.571 5.981 -17.730 1.00 93.94 178 PHE A N 1
ATOM 1433 C CA . PHE A 1 178 ? 15.656 6.939 -17.101 1.00 93.94 178 PHE A CA 1
ATOM 1434 C C . PHE A 1 178 ? 14.364 6.274 -16.625 1.00 93.94 178 PHE A C 1
ATOM 1436 O O . PHE A 1 178 ? 13.913 6.573 -15.524 1.00 93.94 178 PHE A O 1
ATOM 1443 N N . ALA A 1 179 ? 13.802 5.350 -17.406 1.00 96.06 179 ALA A N 1
ATOM 1444 C CA . ALA A 1 179 ? 12.648 4.562 -16.988 1.00 96.06 179 ALA A CA 1
ATOM 1445 C C . ALA A 1 179 ? 12.947 3.661 -15.785 1.00 96.06 179 ALA A C 1
ATOM 1447 O O . ALA A 1 179 ? 12.171 3.668 -14.836 1.00 96.06 179 ALA A O 1
ATOM 1448 N N . ALA A 1 180 ? 14.079 2.952 -15.779 1.00 96.00 180 ALA A N 1
ATOM 1449 C CA . ALA A 1 180 ? 14.484 2.113 -14.654 1.00 96.00 180 ALA A CA 1
ATOM 1450 C C . ALA A 1 180 ? 14.674 2.934 -13.371 1.00 96.00 180 ALA A C 1
ATOM 1452 O O . ALA A 1 180 ? 14.111 2.594 -12.335 1.00 96.00 180 ALA A O 1
ATOM 1453 N N . ILE A 1 181 ? 15.408 4.054 -13.449 1.00 94.62 181 ILE A N 1
ATOM 1454 C CA . ILE A 1 181 ? 15.571 4.983 -12.320 1.00 94.62 181 ILE A CA 1
ATOM 1455 C C . ILE A 1 181 ? 14.203 5.483 -11.861 1.00 94.62 181 ILE A C 1
ATOM 1457 O O . ILE A 1 181 ? 13.934 5.505 -10.664 1.00 94.62 181 ILE A O 1
ATOM 1461 N N . SER A 1 182 ? 13.328 5.854 -12.799 1.00 97.44 182 SER A N 1
ATOM 1462 C CA . SER A 1 182 ? 12.000 6.337 -12.451 1.00 97.44 182 SER A CA 1
ATOM 1463 C C . SER A 1 182 ? 11.182 5.280 -11.714 1.00 97.44 182 SER A C 1
ATOM 1465 O O . SER A 1 182 ? 10.571 5.615 -10.708 1.00 97.44 182 SER A O 1
ATOM 1467 N N . GLY A 1 183 ? 11.181 4.027 -12.175 1.00 97.25 183 GLY A N 1
ATOM 1468 C CA . GLY A 1 183 ? 10.437 2.947 -11.526 1.00 97.25 183 GLY A CA 1
ATOM 1469 C C . GLY A 1 183 ? 10.981 2.615 -10.135 1.00 97.25 183 GLY A C 1
ATOM 1470 O O . GLY A 1 183 ? 10.208 2.515 -9.187 1.00 97.25 183 GLY A O 1
ATOM 1471 N N . ILE A 1 184 ? 12.311 2.563 -9.984 1.00 96.31 184 ILE A N 1
ATOM 1472 C CA . ILE A 1 184 ? 12.972 2.343 -8.685 1.00 96.31 184 ILE A CA 1
ATOM 1473 C C . ILE A 1 184 ? 12.629 3.462 -7.699 1.00 96.31 184 ILE A C 1
ATOM 1475 O O . ILE A 1 184 ? 12.356 3.187 -6.534 1.00 96.31 184 ILE A O 1
ATOM 1479 N N . VAL A 1 185 ? 12.639 4.725 -8.144 1.00 96.06 185 VAL A N 1
ATOM 1480 C CA . VAL A 1 185 ? 12.296 5.853 -7.268 1.00 96.06 185 VAL A CA 1
ATOM 1481 C C . VAL A 1 185 ? 10.834 5.779 -6.848 1.00 96.06 185 VAL A C 1
ATOM 1483 O O . VAL A 1 185 ? 10.580 5.915 -5.661 1.00 96.06 185 VAL A O 1
ATOM 1486 N N . VAL A 1 186 ? 9.900 5.501 -7.767 1.00 96.75 186 VAL A N 1
ATOM 1487 C CA . VAL A 1 186 ? 8.473 5.327 -7.430 1.00 96.75 186 VAL A CA 1
ATOM 1488 C C . VAL A 1 186 ? 8.298 4.211 -6.388 1.00 96.75 186 VAL A C 1
ATOM 1490 O O . VAL A 1 186 ? 7.653 4.422 -5.362 1.00 96.75 186 VAL A O 1
ATOM 1493 N N . ALA A 1 187 ? 8.942 3.055 -6.584 1.00 94.25 187 ALA A N 1
ATOM 1494 C CA . ALA A 1 187 ? 8.934 1.979 -5.593 1.00 94.25 187 ALA A CA 1
ATOM 1495 C C . ALA A 1 187 ? 9.494 2.443 -4.238 1.00 94.25 187 ALA A C 1
ATOM 1497 O O . ALA A 1 187 ? 8.850 2.268 -3.209 1.00 94.25 187 ALA A O 1
ATOM 1498 N N . GLY A 1 188 ? 10.661 3.091 -4.223 1.00 93.19 188 GLY A N 1
ATOM 1499 C CA . GLY A 1 188 ? 11.293 3.572 -2.994 1.00 93.19 188 GLY A CA 1
ATOM 1500 C C . GLY A 1 188 ? 10.460 4.619 -2.247 1.00 93.19 188 GLY A C 1
ATOM 1501 O O . GLY A 1 188 ? 10.381 4.583 -1.018 1.00 93.19 188 GLY A O 1
ATOM 1502 N N . THR A 1 189 ? 9.793 5.526 -2.966 1.00 93.88 189 THR A N 1
ATOM 1503 C CA . THR A 1 189 ? 8.956 6.575 -2.364 1.00 93.88 189 THR A CA 1
ATOM 1504 C C . THR A 1 189 ? 7.692 6.031 -1.706 1.00 93.88 189 THR A C 1
ATOM 1506 O O . THR A 1 189 ? 7.223 6.618 -0.731 1.00 93.88 189 THR A O 1
ATOM 1509 N N . ALA A 1 190 ? 7.176 4.878 -2.144 1.00 91.38 190 ALA A N 1
ATOM 1510 C CA . ALA A 1 190 ? 6.052 4.222 -1.469 1.00 91.38 190 ALA A CA 1
ATOM 1511 C C . ALA A 1 190 ? 6.367 3.847 -0.007 1.00 91.38 190 ALA A C 1
ATOM 1513 O O . ALA A 1 190 ? 5.491 3.839 0.862 1.00 91.38 190 ALA A O 1
ATOM 1514 N N . PHE A 1 191 ? 7.648 3.618 0.285 1.00 88.56 191 PHE A N 1
ATOM 1515 C CA . PHE A 1 191 ? 8.142 3.152 1.583 1.00 88.56 191 PHE A CA 1
ATOM 1516 C C . PHE A 1 191 ? 8.904 4.222 2.365 1.00 88.56 191 PHE A C 1
ATOM 1518 O O . PHE A 1 191 ? 9.392 3.966 3.466 1.00 88.56 191 PHE A O 1
ATOM 1525 N N . ALA A 1 192 ? 8.999 5.428 1.809 1.00 89.12 192 ALA A N 1
ATOM 1526 C CA . ALA A 1 192 ? 9.702 6.544 2.409 1.00 89.12 192 ALA A CA 1
ATOM 1527 C C . ALA A 1 192 ? 9.106 6.885 3.787 1.00 89.12 192 ALA A C 1
ATOM 1529 O O . ALA A 1 192 ? 7.926 7.213 3.851 1.00 89.12 192 ALA A O 1
ATOM 1530 N N . PRO A 1 193 ? 9.882 6.881 4.888 1.00 85.62 193 PRO A N 1
ATOM 1531 C CA . PRO A 1 193 ? 9.342 7.059 6.241 1.00 85.62 193 PRO A CA 1
ATOM 1532 C C . PRO A 1 193 ? 8.800 8.471 6.510 1.00 85.62 193 PRO A C 1
ATOM 1534 O O . PRO A 1 193 ? 8.086 8.676 7.488 1.00 85.62 193 PRO A O 1
ATOM 1537 N N . HIS A 1 194 ? 9.123 9.437 5.647 1.00 88.50 194 HIS A N 1
ATOM 1538 C CA . HIS A 1 194 ? 8.788 10.847 5.803 1.00 88.50 194 HIS A CA 1
ATOM 1539 C C . HIS A 1 194 ? 8.312 11.449 4.473 1.00 88.50 194 HIS A C 1
ATOM 1541 O O . HIS A 1 194 ? 8.852 11.120 3.416 1.00 88.50 194 HIS A O 1
ATOM 1547 N N . TRP A 1 195 ? 7.355 12.379 4.518 1.00 91.38 195 TRP A N 1
ATOM 1548 C CA . TRP A 1 195 ? 6.742 12.990 3.327 1.00 91.38 195 TRP A CA 1
ATOM 1549 C C . TRP A 1 195 ? 7.745 13.716 2.418 1.00 91.38 195 TRP A C 1
ATOM 1551 O O . TRP A 1 195 ? 7.597 13.729 1.200 1.00 91.38 195 TRP A O 1
ATOM 1561 N N . LEU A 1 196 ? 8.808 14.300 2.982 1.00 89.25 196 LEU A N 1
ATOM 1562 C CA . LEU A 1 196 ? 9.838 14.984 2.188 1.00 89.25 196 LEU A CA 1
ATOM 1563 C C . LEU A 1 196 ? 10.572 14.010 1.254 1.00 89.25 196 LEU A C 1
ATOM 1565 O O . LEU A 1 196 ? 10.919 14.354 0.126 1.00 89.25 196 LEU A O 1
ATOM 1569 N N . LEU A 1 197 ? 10.760 12.771 1.714 1.00 91.25 197 LEU A N 1
ATOM 1570 C CA . LEU A 1 197 ? 11.401 11.706 0.950 1.00 91.25 197 LEU A CA 1
ATOM 1571 C C . LEU A 1 197 ? 10.483 11.141 -0.148 1.00 91.25 197 LEU A C 1
ATOM 1573 O O . LEU A 1 197 ? 10.961 10.362 -0.964 1.00 91.25 197 LEU A O 1
ATOM 1577 N N . GLN A 1 198 ? 9.210 11.554 -0.206 1.00 94.00 198 GLN A N 1
ATOM 1578 C CA . GLN A 1 198 ? 8.259 11.204 -1.268 1.00 94.00 198 GLN A CA 1
ATOM 1579 C C . GLN A 1 198 ? 8.307 12.162 -2.469 1.00 94.00 198 GLN A C 1
ATOM 1581 O O . GLN A 1 198 ? 7.998 11.766 -3.588 1.00 94.00 198 GLN A O 1
ATOM 1586 N N . LEU A 1 199 ? 8.781 13.402 -2.288 1.00 91.38 199 LEU A N 1
ATOM 1587 C CA . LEU A 1 199 ? 8.872 14.400 -3.366 1.00 91.38 199 LEU A CA 1
ATOM 1588 C C . LEU A 1 199 ? 9.722 13.996 -4.592 1.00 91.38 199 LEU A C 1
ATOM 1590 O O . LEU A 1 199 ? 9.399 14.446 -5.697 1.00 91.38 199 LEU A O 1
ATOM 1594 N N . PRO A 1 200 ? 10.778 13.163 -4.477 1.00 93.88 200 PRO A N 1
ATOM 1595 C CA . PRO A 1 200 ? 11.527 12.691 -5.640 1.00 93.88 200 PRO A CA 1
ATOM 1596 C C . PRO A 1 200 ? 10.677 11.993 -6.712 1.00 93.88 200 PRO A C 1
ATOM 1598 O O . PRO A 1 200 ? 11.076 12.013 -7.879 1.00 93.88 200 PRO A O 1
ATOM 1601 N N . VAL A 1 201 ? 9.503 11.441 -6.368 1.00 95.50 201 VAL A N 1
ATOM 1602 C CA . VAL A 1 201 ? 8.598 10.769 -7.322 1.00 95.50 201 VAL A CA 1
ATOM 1603 C C . VAL A 1 201 ? 8.233 11.663 -8.514 1.00 95.50 201 VAL A C 1
ATOM 1605 O O . VAL A 1 201 ? 8.197 11.208 -9.658 1.00 95.50 201 VAL A O 1
ATOM 1608 N N . PHE A 1 202 ? 8.049 12.966 -8.287 1.00 93.81 202 PHE A N 1
ATOM 1609 C CA . PHE A 1 202 ? 7.657 13.906 -9.337 1.00 93.81 202 PHE A CA 1
ATOM 1610 C C . PHE A 1 202 ? 8.776 14.139 -10.357 1.00 93.81 202 PHE A C 1
ATOM 1612 O O . PHE A 1 202 ? 8.535 14.179 -11.564 1.00 93.81 202 PHE A O 1
ATOM 1619 N N . PHE A 1 203 ? 10.021 14.248 -9.886 1.00 91.75 203 PHE A N 1
ATOM 1620 C CA . PHE A 1 203 ? 11.193 14.381 -10.754 1.00 91.75 203 PHE A CA 1
ATOM 1621 C C . PHE A 1 203 ? 11.500 13.076 -11.486 1.00 91.75 203 PHE A C 1
ATOM 1623 O O . PHE A 1 203 ? 11.886 13.098 -12.654 1.00 91.75 203 PHE A O 1
ATOM 1630 N N . ALA A 1 204 ? 11.288 11.942 -10.820 1.00 93.94 204 ALA A N 1
ATOM 1631 C CA . ALA A 1 204 ? 11.421 10.620 -11.410 1.00 93.94 204 ALA A CA 1
ATOM 1632 C C . ALA A 1 204 ? 10.479 10.459 -12.614 1.00 93.94 204 ALA A C 1
ATOM 1634 O O . ALA A 1 204 ? 10.935 10.182 -13.726 1.00 93.94 204 ALA A O 1
ATOM 1635 N N . LEU A 1 205 ? 9.191 10.771 -12.442 1.00 96.31 205 LEU A N 1
ATOM 1636 C CA . LEU A 1 205 ? 8.227 10.750 -13.544 1.00 96.31 205 LEU A CA 1
ATOM 1637 C C . LEU A 1 205 ? 8.535 11.790 -14.620 1.00 96.31 205 LEU A C 1
ATOM 1639 O O . LEU A 1 205 ? 8.333 11.526 -15.807 1.00 96.31 205 LEU A O 1
ATOM 1643 N N . ALA A 1 206 ? 9.093 12.947 -14.256 1.00 94.25 206 ALA A N 1
ATOM 1644 C CA . ALA A 1 206 ? 9.556 13.903 -15.253 1.00 94.25 206 ALA A CA 1
ATOM 1645 C C . ALA A 1 206 ? 10.648 13.305 -16.161 1.00 94.25 206 ALA A C 1
ATOM 1647 O O . ALA A 1 206 ? 10.599 13.478 -17.382 1.00 94.25 206 ALA A O 1
ATOM 1648 N N . LEU A 1 207 ? 11.601 12.548 -15.599 1.00 93.75 207 LEU A N 1
ATOM 1649 C CA . LEU A 1 207 ? 12.617 11.828 -16.379 1.00 93.75 207 LEU A CA 1
ATOM 1650 C C . LEU A 1 207 ? 11.987 10.800 -17.326 1.00 93.75 207 LEU A C 1
ATOM 1652 O O . LEU A 1 207 ? 12.410 10.707 -18.483 1.00 93.75 207 LEU A O 1
ATOM 1656 N N . LEU A 1 208 ? 10.957 10.079 -16.876 1.00 95.81 208 LEU A N 1
ATOM 1657 C CA . LEU A 1 208 ? 10.200 9.142 -17.707 1.00 95.81 208 LEU A CA 1
ATOM 1658 C C . LEU A 1 208 ? 9.521 9.853 -18.888 1.00 95.81 208 LEU A C 1
ATOM 1660 O O . LEU A 1 208 ? 9.698 9.444 -20.038 1.00 95.81 208 LEU A O 1
ATOM 1664 N N . PHE A 1 209 ? 8.805 10.955 -18.648 1.00 95.19 209 PHE A N 1
ATOM 1665 C CA . PHE A 1 209 ? 8.145 11.710 -19.720 1.00 95.19 209 PHE A CA 1
ATOM 1666 C C . PHE A 1 209 ? 9.148 12.330 -20.706 1.00 95.19 209 PHE A C 1
ATOM 1668 O O . PHE A 1 209 ? 8.910 12.344 -21.919 1.00 95.19 209 PHE A O 1
ATOM 1675 N N . ILE A 1 210 ? 10.315 12.772 -20.226 1.00 91.69 210 ILE A N 1
ATOM 1676 C CA . ILE A 1 210 ? 11.426 13.215 -21.082 1.00 91.69 210 ILE A CA 1
ATOM 1677 C C . ILE A 1 210 ? 11.942 12.059 -21.950 1.00 91.69 210 ILE A C 1
ATOM 1679 O O . ILE A 1 210 ? 12.203 12.266 -23.142 1.00 91.69 210 ILE A O 1
ATOM 1683 N N . ALA A 1 211 ? 12.074 10.858 -21.377 1.00 91.56 211 ALA A N 1
ATOM 1684 C CA . ALA A 1 211 ? 12.564 9.664 -22.058 1.00 91.56 211 ALA A CA 1
ATOM 1685 C C . ALA A 1 211 ? 11.644 9.244 -23.214 1.00 91.56 211 ALA A C 1
ATOM 1687 O O . ALA A 1 211 ? 12.116 9.040 -24.335 1.00 91.56 211 ALA A O 1
ATOM 1688 N N . VAL A 1 212 ? 10.331 9.184 -22.980 1.00 93.00 212 VAL A N 1
ATOM 1689 C CA . VAL A 1 212 ? 9.346 8.698 -23.967 1.00 93.00 212 VAL A CA 1
ATOM 1690 C C . VAL A 1 212 ? 9.003 9.718 -25.054 1.00 93.00 212 VAL A C 1
ATOM 1692 O O . VAL A 1 212 ? 8.586 9.337 -26.149 1.00 93.00 212 VAL A O 1
ATOM 1695 N N . ARG A 1 213 ? 9.255 11.015 -24.822 1.00 87.62 213 ARG A N 1
ATOM 1696 C CA . ARG A 1 213 ? 8.904 12.120 -25.738 1.00 87.62 213 ARG A CA 1
ATOM 1697 C C . ARG A 1 213 ? 9.372 11.925 -27.184 1.00 87.62 213 ARG A C 1
ATOM 1699 O O . ARG A 1 213 ? 8.720 12.390 -28.120 1.00 87.62 213 ARG A O 1
ATOM 1706 N N . ARG A 1 214 ? 10.527 11.281 -27.384 1.00 84.44 214 ARG A N 1
ATOM 1707 C CA . ARG A 1 214 ? 11.144 11.077 -28.709 1.00 84.44 214 ARG A CA 1
ATOM 1708 C C . ARG A 1 214 ? 11.050 9.636 -29.221 1.00 84.44 214 ARG A C 1
ATOM 1710 O O . ARG A 1 214 ? 11.536 9.367 -30.314 1.00 84.44 214 ARG A O 1
ATOM 1717 N N . LEU A 1 215 ? 10.422 8.725 -28.478 1.00 87.50 215 LEU A N 1
ATOM 1718 C CA . LEU A 1 215 ? 10.383 7.298 -28.811 1.00 87.50 215 LEU A CA 1
ATOM 1719 C C . LEU A 1 215 ? 9.138 6.909 -29.595 1.00 87.50 215 LEU A C 1
ATOM 1721 O O . LEU A 1 215 ? 8.065 7.465 -29.391 1.00 87.50 215 LEU A O 1
ATOM 1725 N N . SER A 1 216 ? 9.256 5.936 -30.486 1.00 81.12 216 SER A N 1
ATOM 1726 C CA . SER A 1 216 ? 8.125 5.418 -31.258 1.00 81.12 216 SER A CA 1
ATOM 1727 C C . SER A 1 216 ? 8.219 3.905 -31.410 1.00 81.12 216 SER A C 1
ATOM 1729 O O . SER A 1 216 ? 9.281 3.313 -31.182 1.00 81.12 216 SER A O 1
ATOM 1731 N N . GLY A 1 217 ? 7.099 3.286 -31.789 1.00 80.50 217 GLY A N 1
ATOM 1732 C CA . GLY A 1 217 ? 7.036 1.847 -32.005 1.00 80.50 217 GLY A CA 1
ATOM 1733 C C . GLY A 1 217 ? 7.363 1.062 -30.734 1.00 80.50 217 GLY A C 1
ATOM 1734 O O . GLY A 1 217 ? 7.093 1.503 -29.618 1.00 80.50 217 GLY A O 1
ATOM 1735 N N . VAL A 1 218 ? 8.032 -0.072 -30.925 1.00 79.75 218 VAL A N 1
ATOM 1736 C CA . VAL A 1 218 ? 8.409 -1.030 -29.872 1.00 79.75 218 VAL A CA 1
ATOM 1737 C C . VAL A 1 218 ? 9.230 -0.396 -28.739 1.00 79.75 218 VAL A C 1
ATOM 1739 O O . VAL A 1 218 ? 9.159 -0.851 -27.603 1.00 79.75 218 VAL A O 1
ATOM 1742 N N . HIS A 1 219 ? 9.961 0.694 -28.995 1.00 86.19 219 HIS A N 1
ATOM 1743 C CA . HIS A 1 219 ? 10.753 1.369 -27.961 1.00 86.19 219 HIS A CA 1
ATOM 1744 C C . HIS A 1 219 ? 9.898 2.091 -26.909 1.00 86.19 219 HIS A C 1
ATOM 1746 O O . HIS A 1 219 ? 10.359 2.250 -25.784 1.00 86.19 219 HIS A O 1
ATOM 1752 N N . LEU A 1 220 ? 8.674 2.532 -27.242 1.00 88.88 220 LEU A N 1
ATOM 1753 C CA . LEU A 1 220 ? 7.757 3.099 -26.242 1.00 88.88 220 LEU A CA 1
ATOM 1754 C C . LEU A 1 220 ? 7.322 2.028 -25.249 1.00 88.88 220 LEU A C 1
ATOM 1756 O O . LEU A 1 220 ? 7.443 2.233 -24.045 1.00 88.88 220 LEU A O 1
ATOM 1760 N N . TYR A 1 221 ? 6.889 0.878 -25.768 1.00 91.44 221 TYR A N 1
ATOM 1761 C CA . TYR A 1 221 ? 6.543 -0.274 -24.947 1.00 91.44 221 TYR A CA 1
ATOM 1762 C C . TYR A 1 221 ? 7.744 -0.760 -24.135 1.00 91.44 221 TYR A C 1
ATOM 1764 O O . TYR A 1 221 ? 7.621 -0.947 -22.936 1.00 91.44 221 TYR A O 1
ATOM 1772 N N . GLY A 1 222 ? 8.925 -0.892 -24.748 1.00 92.75 222 GLY A N 1
ATOM 1773 C CA . GLY A 1 222 ? 10.131 -1.341 -24.049 1.00 92.75 222 GLY A CA 1
ATOM 1774 C C . GLY A 1 222 ? 10.526 -0.436 -22.876 1.00 92.75 222 GLY A C 1
ATOM 1775 O O . GLY A 1 222 ? 10.879 -0.932 -21.808 1.00 92.75 222 GLY A O 1
ATOM 1776 N N . VAL A 1 223 ? 10.439 0.888 -23.043 1.00 95.06 223 VAL A N 1
ATOM 1777 C CA . VAL A 1 223 ? 10.700 1.848 -21.957 1.00 95.06 223 VAL A CA 1
ATOM 1778 C C . VAL A 1 223 ? 9.597 1.808 -20.901 1.00 95.06 223 VAL A C 1
ATOM 1780 O O . VAL A 1 223 ? 9.912 1.835 -19.714 1.00 95.06 223 VAL A O 1
ATOM 1783 N N . GLY A 1 224 ? 8.333 1.672 -21.310 1.00 95.81 224 GLY A N 1
ATOM 1784 C CA . GLY A 1 224 ? 7.212 1.466 -20.394 1.00 95.81 224 GLY A CA 1
ATOM 1785 C C . GLY A 1 224 ? 7.358 0.196 -19.557 1.00 95.81 224 GLY A C 1
ATOM 1786 O O . GLY A 1 224 ? 7.256 0.251 -18.340 1.00 95.81 224 GLY A O 1
ATOM 1787 N N . ALA A 1 225 ? 7.700 -0.927 -20.186 1.00 96.25 225 ALA A N 1
ATOM 1788 C CA . ALA A 1 225 ? 7.952 -2.203 -19.527 1.00 96.25 225 ALA A CA 1
ATOM 1789 C C . ALA A 1 225 ? 9.129 -2.102 -18.556 1.00 96.25 225 ALA A C 1
ATOM 1791 O O . ALA A 1 225 ? 9.045 -2.588 -17.436 1.00 96.25 225 ALA A O 1
ATOM 1792 N N . CYS A 1 226 ? 10.206 -1.416 -18.945 1.00 96.94 226 CYS A N 1
ATOM 1793 C CA . CYS A 1 226 ? 11.344 -1.178 -18.064 1.00 96.94 226 CYS A CA 1
ATOM 1794 C C . CYS A 1 226 ? 10.957 -0.362 -16.820 1.00 96.94 226 CYS A C 1
ATOM 1796 O O . CYS A 1 226 ? 11.364 -0.719 -15.718 1.00 96.94 226 CYS A O 1
ATOM 1798 N N . PHE A 1 227 ? 10.145 0.688 -16.984 1.00 97.88 227 PHE A N 1
ATOM 1799 C CA . PHE A 1 227 ? 9.601 1.471 -15.873 1.00 97.88 227 PHE A CA 1
ATOM 1800 C C . PHE A 1 227 ? 8.702 0.622 -14.964 1.00 97.88 227 PHE A C 1
ATOM 1802 O O . PHE A 1 227 ? 8.916 0.588 -13.755 1.00 97.88 227 PHE A O 1
ATOM 1809 N N . MET A 1 228 ? 7.741 -0.100 -15.547 1.00 97.31 228 MET A N 1
ATOM 1810 C CA . MET A 1 228 ? 6.778 -0.915 -14.805 1.00 97.31 228 MET A CA 1
ATOM 1811 C C . MET A 1 228 ? 7.449 -2.051 -14.046 1.00 97.31 228 MET A C 1
ATOM 1813 O O . MET A 1 228 ? 7.139 -2.267 -12.884 1.00 97.31 228 MET A O 1
ATOM 1817 N N . LEU A 1 229 ? 8.402 -2.751 -14.664 1.00 96.38 229 LEU A N 1
ATOM 1818 C CA . LEU A 1 229 ? 9.138 -3.825 -13.999 1.00 96.38 229 LEU A CA 1
ATOM 1819 C C . LEU A 1 229 ? 9.971 -3.289 -12.832 1.00 96.38 229 LEU A C 1
ATOM 1821 O O . LEU A 1 229 ? 10.005 -3.898 -11.770 1.00 96.38 229 LEU A O 1
ATOM 1825 N N . ALA A 1 230 ? 10.617 -2.136 -13.015 1.00 96.25 230 ALA A N 1
ATOM 1826 C CA . ALA A 1 230 ? 11.406 -1.496 -11.970 1.00 96.25 230 ALA A CA 1
ATOM 1827 C C . ALA A 1 230 ? 10.555 -0.987 -10.791 1.00 96.25 230 ALA A C 1
ATOM 1829 O O . ALA A 1 230 ? 11.078 -0.855 -9.687 1.00 96.25 230 ALA A O 1
ATOM 1830 N N . TRP A 1 231 ? 9.270 -0.703 -11.019 1.00 95.62 231 TRP A N 1
ATOM 1831 C CA . TRP A 1 231 ? 8.338 -0.255 -9.987 1.00 95.62 231 TRP A CA 1
ATOM 1832 C C . TRP A 1 231 ? 7.580 -1.411 -9.319 1.00 95.62 231 TRP A C 1
ATOM 1834 O O . TRP A 1 231 ? 7.563 -1.512 -8.092 1.00 95.62 231 TRP A O 1
ATOM 1844 N N . LEU A 1 232 ? 6.957 -2.289 -10.106 1.00 92.75 232 LEU A N 1
ATOM 1845 C CA . LEU A 1 232 ? 6.007 -3.277 -9.600 1.00 92.75 232 LEU A CA 1
ATOM 1846 C C . LEU A 1 232 ? 6.691 -4.484 -8.955 1.00 92.75 232 LEU A C 1
ATOM 1848 O O . LEU A 1 232 ? 6.300 -4.857 -7.861 1.00 92.75 232 LEU A O 1
ATOM 1852 N N . LEU A 1 233 ? 7.771 -5.033 -9.526 1.00 91.19 233 LEU A N 1
ATOM 1853 C CA . LEU A 1 233 ? 8.467 -6.183 -8.918 1.00 91.19 233 LEU A CA 1
ATOM 1854 C C . LEU A 1 233 ? 8.874 -5.965 -7.446 1.00 91.19 233 LEU A C 1
ATOM 1856 O O . LEU A 1 233 ? 8.604 -6.848 -6.634 1.00 91.19 233 LEU A O 1
ATOM 1860 N N . PRO A 1 234 ? 9.509 -4.838 -7.058 1.00 88.44 234 PRO A N 1
ATOM 1861 C CA . PRO A 1 234 ? 9.859 -4.618 -5.655 1.00 88.44 234 PRO A CA 1
ATOM 1862 C C . PRO A 1 234 ? 8.648 -4.314 -4.763 1.00 88.44 234 PRO A C 1
ATOM 1864 O O . PRO A 1 234 ? 8.752 -4.445 -3.549 1.00 88.44 234 PRO A O 1
ATOM 1867 N N . THR A 1 235 ? 7.513 -3.901 -5.331 1.00 89.44 235 THR A N 1
ATOM 1868 C CA . THR A 1 235 ? 6.303 -3.549 -4.572 1.00 89.44 235 THR A CA 1
ATOM 1869 C C . THR A 1 235 ? 5.309 -4.714 -4.471 1.00 89.44 235 THR A C 1
ATOM 1871 O O . THR A 1 235 ? 4.482 -4.711 -3.567 1.00 89.44 235 THR A O 1
ATOM 1874 N N . THR A 1 236 ? 5.443 -5.758 -5.298 1.00 89.00 236 THR A N 1
ATOM 1875 C CA . THR A 1 236 ? 4.626 -6.989 -5.273 1.00 89.00 236 THR A CA 1
ATOM 1876 C C . THR A 1 236 ? 5.355 -8.207 -4.687 1.00 89.00 236 THR A C 1
ATOM 1878 O O . THR A 1 236 ? 4.885 -9.335 -4.810 1.00 89.00 236 THR A O 1
ATOM 1881 N N . TYR A 1 237 ? 6.496 -8.018 -4.008 1.00 84.38 237 TYR A N 1
ATOM 1882 C CA . TYR A 1 237 ? 7.251 -9.114 -3.364 1.00 84.38 237 TYR A CA 1
ATOM 1883 C C . TYR A 1 237 ? 6.417 -9.919 -2.348 1.00 84.38 237 TYR A C 1
ATOM 1885 O O . TYR A 1 237 ? 6.728 -11.073 -2.065 1.00 84.38 237 TYR A O 1
ATOM 1893 N N . TRP A 1 238 ? 5.347 -9.330 -1.812 1.00 82.19 238 TRP A N 1
ATOM 1894 C CA . TRP A 1 238 ? 4.492 -9.983 -0.835 1.00 82.19 238 TRP A CA 1
ATOM 1895 C C . TRP A 1 238 ? 3.653 -11.114 -1.450 1.00 82.19 238 TRP A C 1
ATOM 1897 O O . TRP A 1 238 ? 3.197 -11.996 -0.729 1.00 82.19 238 TRP A O 1
ATOM 1907 N N . TYR A 1 239 ? 3.536 -11.170 -2.786 1.00 85.62 239 TYR A N 1
ATOM 1908 C CA . TYR A 1 239 ? 2.897 -12.286 -3.495 1.00 85.62 239 TYR A CA 1
ATOM 1909 C C . TYR A 1 239 ? 3.571 -13.623 -3.184 1.00 85.62 239 TYR A C 1
ATOM 1911 O O . TYR A 1 239 ? 2.921 -14.660 -3.197 1.00 85.62 239 TYR A O 1
ATOM 1919 N N . TYR A 1 240 ? 4.867 -13.611 -2.875 1.00 85.25 240 TYR A N 1
ATOM 1920 C CA . TYR A 1 240 ? 5.632 -14.819 -2.573 1.00 85.25 240 TYR A CA 1
ATOM 1921 C C . TYR A 1 240 ? 5.315 -15.412 -1.191 1.00 85.25 240 TYR A C 1
ATOM 1923 O O . TYR A 1 240 ? 5.778 -16.514 -0.910 1.00 85.25 240 TYR A O 1
ATOM 1931 N N . TYR A 1 241 ? 4.548 -14.713 -0.343 1.00 80.62 241 TYR A N 1
ATOM 1932 C CA . TYR A 1 241 ? 4.106 -15.251 0.947 1.00 80.62 241 TYR A CA 1
ATOM 1933 C C . TYR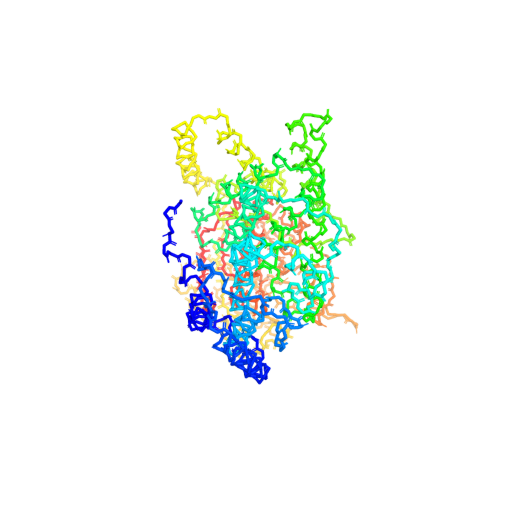 A 1 241 ? 2.896 -16.180 0.817 1.00 80.62 241 TYR A C 1
ATOM 1935 O O . TYR A 1 241 ? 2.824 -17.162 1.545 1.00 80.62 241 TYR A O 1
ATOM 1943 N N . PHE A 1 242 ? 1.993 -15.925 -0.137 1.00 79.44 242 PHE A N 1
ATOM 1944 C CA . PHE A 1 242 ? 0.758 -16.708 -0.298 1.00 79.44 242 PHE A CA 1
ATOM 1945 C C . PHE A 1 242 ? 0.627 -17.403 -1.665 1.00 79.44 242 PHE A C 1
ATOM 1947 O O . PHE A 1 242 ? -0.189 -18.308 -1.826 1.00 79.44 242 PHE A O 1
ATOM 1954 N N . MET A 1 243 ? 1.438 -17.033 -2.662 1.00 85.94 243 MET A N 1
ATOM 1955 C CA . MET A 1 243 ? 1.502 -17.707 -3.962 1.00 85.94 243 MET A CA 1
ATOM 1956 C C . MET A 1 243 ? 2.797 -18.512 -4.108 1.00 85.94 243 MET A C 1
ATOM 1958 O O . MET A 1 243 ? 3.851 -18.143 -3.591 1.00 85.94 243 MET A O 1
ATOM 1962 N N . SER A 1 244 ? 2.760 -19.579 -4.915 1.00 87.69 244 SER A N 1
ATOM 1963 C CA . SER A 1 244 ? 3.992 -20.285 -5.298 1.00 87.69 244 SER A CA 1
ATOM 1964 C C . SER A 1 244 ? 4.963 -19.348 -6.045 1.00 87.69 244 SER A C 1
ATOM 1966 O O . SER A 1 244 ? 4.502 -18.486 -6.802 1.00 87.69 244 SER A O 1
ATOM 1968 N N . PRO A 1 245 ? 6.297 -19.524 -5.932 1.00 88.25 245 PRO A N 1
ATOM 1969 C CA . PRO A 1 245 ? 7.266 -18.590 -6.514 1.00 88.25 245 PRO A CA 1
ATOM 1970 C C . PRO A 1 245 ? 7.090 -18.331 -8.017 1.00 88.25 245 PRO A C 1
ATOM 1972 O O . PRO A 1 245 ? 7.236 -17.199 -8.476 1.00 88.25 245 PRO A O 1
ATOM 1975 N N . GLY A 1 246 ? 6.741 -19.363 -8.794 1.00 84.50 246 GLY A N 1
ATOM 1976 C CA . GLY A 1 246 ? 6.497 -19.221 -10.233 1.00 84.50 246 GLY A CA 1
ATOM 1977 C C . GLY A 1 246 ? 5.244 -18.399 -10.547 1.00 84.50 246 GLY A C 1
ATOM 1978 O O . GLY A 1 246 ? 5.268 -17.569 -11.455 1.00 84.50 246 GLY A O 1
ATOM 1979 N N . VAL A 1 247 ? 4.171 -18.585 -9.770 1.00 88.00 247 VAL A N 1
ATOM 1980 C CA . VAL A 1 247 ? 2.921 -17.821 -9.912 1.00 88.00 247 VAL A CA 1
ATOM 1981 C C . VAL A 1 247 ? 3.120 -16.379 -9.452 1.00 88.00 247 VAL A C 1
ATOM 1983 O O . VAL A 1 247 ? 2.744 -15.468 -10.182 1.00 88.00 247 VAL A O 1
ATOM 1986 N N . ALA A 1 248 ? 3.786 -16.156 -8.317 1.00 87.62 248 ALA A N 1
ATOM 1987 C CA . ALA A 1 248 ? 4.103 -14.819 -7.813 1.00 87.62 248 ALA A CA 1
ATOM 1988 C C . ALA A 1 248 ? 4.939 -14.007 -8.821 1.00 87.62 248 ALA A C 1
ATOM 1990 O O . ALA A 1 248 ? 4.629 -12.845 -9.113 1.00 87.62 248 ALA A O 1
ATOM 1991 N N . PHE A 1 249 ? 5.972 -14.632 -9.402 1.00 88.88 249 PHE A N 1
ATOM 1992 C CA . PHE A 1 249 ? 6.796 -14.021 -10.446 1.00 88.88 249 PHE A CA 1
ATOM 1993 C C . PHE A 1 249 ? 5.984 -13.739 -11.711 1.00 88.88 249 PHE A C 1
ATOM 1995 O O . PHE A 1 249 ? 6.036 -12.630 -12.246 1.00 88.88 249 PHE A O 1
ATOM 2002 N N . GLY A 1 250 ? 5.209 -14.727 -12.168 1.00 86.81 250 GLY A N 1
ATOM 2003 C CA . GLY A 1 250 ? 4.346 -14.612 -13.339 1.00 86.81 250 GLY A CA 1
ATOM 2004 C C . GLY A 1 250 ? 3.314 -13.494 -13.199 1.00 86.81 250 GLY A C 1
ATOM 2005 O O . GLY A 1 250 ? 3.166 -12.701 -14.123 1.00 86.81 250 GLY A O 1
ATOM 2006 N N . ALA A 1 251 ? 2.667 -13.371 -12.039 1.00 88.19 251 ALA A N 1
ATOM 2007 C CA . ALA A 1 251 ? 1.713 -12.307 -11.740 1.00 88.19 251 ALA A CA 1
ATOM 2008 C C . ALA A 1 251 ? 2.393 -10.929 -11.705 1.00 88.19 251 ALA A C 1
ATOM 2010 O O . ALA A 1 251 ? 1.962 -10.015 -12.405 1.00 88.19 251 ALA A O 1
ATOM 2011 N N . SER A 1 252 ? 3.502 -10.787 -10.970 1.00 88.19 252 SER A N 1
ATOM 2012 C CA . SER A 1 252 ? 4.247 -9.520 -10.863 1.00 88.19 252 SER A CA 1
ATOM 2013 C C . SER A 1 252 ? 4.745 -9.016 -12.225 1.00 88.19 252 SER A C 1
ATOM 2015 O O . SER A 1 252 ? 4.555 -7.853 -12.584 1.00 88.19 252 SER A O 1
ATOM 2017 N N . VAL A 1 253 ? 5.366 -9.899 -13.017 1.00 92.44 253 VAL A N 1
ATOM 2018 C CA . VAL A 1 253 ? 5.869 -9.565 -14.359 1.00 92.44 253 VAL A CA 1
ATOM 2019 C C . VAL A 1 253 ? 4.718 -9.371 -15.341 1.00 92.44 253 VAL A C 1
ATOM 2021 O O . VAL A 1 253 ? 4.742 -8.425 -16.127 1.00 92.44 253 VAL A O 1
ATOM 2024 N N . GLY A 1 254 ? 3.708 -10.239 -15.299 1.00 89.00 254 GLY A N 1
ATOM 2025 C CA . GLY A 1 254 ? 2.542 -10.194 -16.177 1.00 89.00 254 GLY A CA 1
ATOM 2026 C C . GLY A 1 254 ? 1.809 -8.861 -16.078 1.00 89.00 254 GLY A C 1
ATOM 2027 O O . GLY A 1 254 ? 1.602 -8.206 -17.100 1.00 89.00 254 GLY A O 1
ATOM 2028 N N . TRP A 1 255 ? 1.518 -8.403 -14.858 1.00 88.69 255 TRP A N 1
ATOM 2029 C CA . TRP A 1 255 ? 0.886 -7.104 -14.628 1.00 88.69 255 TRP A CA 1
ATOM 2030 C C . TRP A 1 255 ? 1.749 -5.935 -15.088 1.00 88.69 255 TRP A C 1
ATOM 2032 O O . TRP A 1 255 ? 1.247 -5.028 -15.756 1.00 88.69 255 TRP A O 1
ATOM 2042 N N . ALA A 1 256 ? 3.055 -5.973 -14.814 1.00 93.00 256 ALA A N 1
ATOM 2043 C CA . ALA A 1 256 ? 3.974 -4.937 -15.272 1.00 93.00 256 ALA A CA 1
ATOM 2044 C C . ALA A 1 256 ? 4.010 -4.814 -16.802 1.00 93.00 256 ALA A C 1
ATOM 2046 O O . ALA A 1 256 ? 3.957 -3.708 -17.346 1.00 93.00 256 ALA A O 1
ATOM 2047 N N . LEU A 1 257 ? 4.057 -5.943 -17.510 1.00 93.00 257 LEU A N 1
ATOM 2048 C CA . LEU A 1 257 ? 4.033 -5.968 -18.971 1.00 93.00 257 LEU A CA 1
ATOM 2049 C C . LEU A 1 257 ? 2.660 -5.583 -19.535 1.00 93.00 257 LEU A C 1
ATOM 2051 O O . LEU A 1 257 ? 2.592 -4.892 -20.552 1.00 93.00 257 LEU A O 1
ATOM 2055 N N . LEU A 1 258 ? 1.567 -5.963 -18.869 1.00 90.12 258 LEU A N 1
ATOM 2056 C CA . LEU A 1 258 ? 0.223 -5.568 -19.275 1.00 90.12 258 LEU A CA 1
ATOM 2057 C C . LEU A 1 258 ? 0.046 -4.048 -19.179 1.00 90.12 258 LEU A C 1
ATOM 2059 O O . LEU A 1 258 ? -0.327 -3.422 -20.173 1.00 90.12 258 LEU A O 1
ATOM 2063 N N . GLN A 1 259 ? 0.392 -3.436 -18.044 1.00 92.12 259 GLN A N 1
ATOM 2064 C CA . GLN A 1 259 ? 0.285 -1.984 -17.860 1.00 92.12 259 GLN A CA 1
ATOM 2065 C C . GLN A 1 259 ? 1.230 -1.197 -18.778 1.00 92.12 259 GLN A C 1
ATOM 2067 O O . GLN A 1 259 ? 0.905 -0.087 -19.207 1.00 92.12 259 GLN A O 1
ATOM 2072 N N . ALA A 1 260 ? 2.372 -1.775 -19.168 1.00 94.62 260 ALA A N 1
ATOM 2073 C CA . ALA A 1 260 ? 3.279 -1.160 -20.137 1.00 94.62 260 ALA A CA 1
ATOM 2074 C C . ALA A 1 260 ? 2.617 -0.871 -21.499 1.00 94.62 260 ALA A C 1
ATOM 2076 O O . ALA A 1 260 ? 3.090 -0.001 -22.237 1.00 94.62 260 ALA A O 1
ATOM 2077 N N . ASN A 1 261 ? 1.495 -1.525 -21.829 1.00 91.50 261 ASN A N 1
ATOM 2078 C CA . ASN A 1 261 ? 0.737 -1.232 -23.047 1.00 91.50 261 ASN A CA 1
ATOM 2079 C C . ASN A 1 261 ? 0.161 0.190 -23.083 1.00 91.50 261 ASN A C 1
ATOM 2081 O O . ASN A 1 261 ? 0.001 0.737 -24.174 1.00 91.50 261 ASN A O 1
ATOM 2085 N N . LEU A 1 262 ? -0.061 0.844 -21.935 1.00 94.19 262 LEU A N 1
ATOM 2086 C CA . LEU A 1 262 ? -0.506 2.243 -21.900 1.00 94.19 262 LEU A CA 1
ATOM 2087 C C . LEU A 1 262 ? 0.471 3.181 -22.628 1.00 94.19 262 LEU A C 1
ATOM 2089 O O . LEU A 1 262 ? 0.060 4.179 -23.218 1.00 94.19 262 LEU A O 1
ATOM 2093 N N . PHE A 1 263 ? 1.763 2.843 -22.689 1.00 94.44 263 PHE A N 1
ATOM 2094 C CA . PHE A 1 263 ? 2.768 3.661 -23.374 1.00 94.44 263 PHE A CA 1
ATOM 2095 C C . PHE A 1 263 ? 2.567 3.730 -24.894 1.00 94.44 263 PHE A C 1
ATOM 2097 O O . PHE A 1 263 ? 3.072 4.660 -25.532 1.00 94.44 263 PHE A O 1
ATOM 2104 N N . TRP A 1 264 ? 1.784 2.822 -25.489 1.00 91.69 264 TRP A N 1
ATOM 2105 C CA . TRP A 1 264 ? 1.382 2.927 -26.893 1.00 91.69 264 TRP A CA 1
ATOM 2106 C C . TRP A 1 264 ? 0.543 4.174 -27.173 1.00 91.69 264 TRP A C 1
ATOM 2108 O O . TRP A 1 264 ? 0.659 4.745 -28.258 1.00 91.69 264 TRP A O 1
ATOM 2118 N N . ILE A 1 265 ? -0.217 4.670 -26.193 1.00 92.31 265 ILE A N 1
ATOM 2119 C CA . ILE A 1 265 ? -1.020 5.896 -26.323 1.00 92.31 265 ILE A CA 1
ATOM 2120 C C . ILE A 1 265 ? -0.127 7.097 -26.653 1.00 92.31 265 ILE A C 1
ATOM 2122 O O . ILE A 1 265 ? -0.480 7.940 -27.477 1.00 92.31 265 ILE A O 1
ATOM 2126 N N . ILE A 1 266 ? 1.099 7.133 -26.121 1.00 92.81 266 ILE A N 1
ATOM 2127 C CA . ILE A 1 266 ? 2.075 8.197 -26.401 1.00 92.81 266 ILE A CA 1
ATOM 2128 C C . ILE A 1 266 ? 2.469 8.221 -27.891 1.00 92.81 266 ILE A C 1
ATOM 2130 O O . ILE A 1 266 ? 2.894 9.259 -28.411 1.00 92.81 266 ILE A O 1
ATOM 2134 N N . ALA A 1 267 ? 2.312 7.113 -28.627 1.00 89.81 267 ALA A N 1
ATOM 2135 C CA . ALA A 1 267 ? 2.538 7.072 -30.072 1.00 89.81 267 ALA A CA 1
ATOM 2136 C C . ALA A 1 267 ? 1.501 7.895 -30.856 1.00 89.81 267 ALA A C 1
ATOM 2138 O O . ALA A 1 267 ? 1.809 8.367 -31.953 1.00 89.81 267 ALA A O 1
ATOM 2139 N N . LEU A 1 268 ? 0.309 8.137 -30.294 1.00 89.44 268 LEU A N 1
ATOM 2140 C CA . LEU A 1 268 ? -0.757 8.924 -30.928 1.00 89.44 268 LEU A CA 1
ATOM 2141 C C . LEU A 1 268 ? -0.396 10.401 -31.100 1.00 89.44 268 LEU A C 1
ATOM 2143 O O . LEU A 1 268 ? -1.035 11.096 -31.887 1.00 89.44 268 LEU A O 1
ATOM 2147 N N . ARG A 1 269 ? 0.685 10.881 -30.472 1.00 92.50 269 ARG A N 1
ATOM 2148 C CA . ARG A 1 269 ? 1.177 12.258 -30.650 1.00 92.50 269 ARG A CA 1
ATOM 2149 C C . ARG A 1 269 ? 1.496 12.633 -32.097 1.00 92.50 269 ARG A C 1
ATOM 2151 O O . ARG A 1 269 ? 1.557 13.820 -32.405 1.00 92.50 269 ARG A O 1
ATOM 2158 N N . ARG A 1 270 ? 1.697 11.638 -32.974 1.00 88.81 270 ARG A N 1
ATOM 2159 C CA . ARG A 1 270 ? 1.841 11.835 -34.427 1.00 88.81 270 ARG A CA 1
ATOM 2160 C C . ARG A 1 270 ? 0.562 12.355 -35.097 1.00 88.81 270 ARG A C 1
ATOM 2162 O O . ARG A 1 270 ? 0.655 12.925 -36.172 1.00 88.81 270 ARG A O 1
ATOM 2169 N N . TYR A 1 271 ? -0.593 12.169 -34.457 1.00 91.06 271 TYR A N 1
ATOM 2170 C CA . TYR A 1 271 ? -1.909 12.582 -34.949 1.00 91.06 271 TYR A CA 1
ATOM 2171 C C . TYR A 1 271 ? -2.494 13.750 -34.142 1.00 91.06 271 TYR A C 1
ATOM 2173 O O . TYR A 1 271 ? -2.948 14.725 -34.725 1.00 91.06 271 TYR A O 1
ATOM 2181 N N . ILE A 1 272 ? -2.442 13.692 -32.805 1.00 91.19 272 ILE A N 1
ATOM 2182 C CA . ILE A 1 272 ? -3.168 14.625 -31.910 1.00 91.19 272 ILE A CA 1
ATOM 2183 C C . ILE A 1 272 ? -2.265 15.613 -31.153 1.00 91.19 272 ILE A C 1
ATOM 2185 O O . ILE A 1 272 ? -2.661 16.187 -30.140 1.00 91.19 272 ILE A O 1
ATOM 2189 N N . ARG A 1 273 ? -1.036 15.826 -31.647 1.00 89.56 273 ARG A N 1
ATOM 2190 C CA . ARG A 1 273 ? 0.044 16.585 -30.982 1.00 89.56 273 ARG A CA 1
ATOM 2191 C C . ARG A 1 273 ? 0.478 15.954 -29.644 1.00 89.56 273 ARG A C 1
ATOM 2193 O O . ARG A 1 273 ? -0.174 15.080 -29.079 1.00 89.56 273 ARG A O 1
ATOM 2200 N N . THR A 1 274 ? 1.629 16.387 -29.125 1.00 87.62 274 THR A N 1
ATOM 2201 C CA . THR A 1 274 ? 2.223 15.819 -27.896 1.00 87.62 274 THR A CA 1
ATOM 2202 C C . THR A 1 274 ? 1.333 15.995 -26.672 1.00 87.62 274 THR A C 1
ATOM 2204 O O . THR A 1 274 ? 1.164 15.045 -25.918 1.00 87.62 274 THR A O 1
ATOM 2207 N N . TYR A 1 275 ? 0.749 17.181 -26.488 1.00 87.31 275 TYR A N 1
ATOM 2208 C CA . TYR A 1 275 ? -0.105 17.460 -25.333 1.00 87.31 275 TYR A CA 1
ATOM 2209 C C . TYR A 1 275 ? -1.353 16.566 -25.317 1.00 87.31 275 TYR A C 1
ATOM 2211 O O . TYR A 1 275 ? -1.621 15.932 -24.303 1.00 87.31 275 TYR A O 1
ATOM 2219 N N . GLY A 1 276 ? -2.044 16.421 -26.457 1.00 90.81 276 GLY A N 1
ATOM 2220 C CA . GLY A 1 276 ? -3.225 15.558 -26.560 1.00 90.81 276 GLY A CA 1
ATOM 2221 C C . GLY A 1 276 ? -2.924 14.095 -26.229 1.00 90.81 276 GLY A C 1
ATOM 2222 O O . GLY A 1 276 ? -3.670 13.464 -25.488 1.00 90.81 276 GLY A O 1
ATOM 2223 N N . ALA A 1 277 ? -1.788 13.567 -26.697 1.00 92.31 277 ALA A N 1
ATOM 2224 C CA . ALA A 1 277 ? -1.382 12.196 -26.384 1.00 92.31 277 ALA A CA 1
ATOM 2225 C C . ALA A 1 277 ? -1.026 11.988 -24.904 1.00 92.31 277 ALA A C 1
ATOM 2227 O O . ALA A 1 277 ? -1.305 10.925 -24.358 1.00 92.31 277 ALA A O 1
ATOM 2228 N N . VAL A 1 278 ? -0.419 12.985 -24.252 1.00 92.94 278 VAL A N 1
ATOM 2229 C CA . VAL A 1 278 ? -0.105 12.917 -22.816 1.00 92.94 278 VAL A CA 1
ATOM 2230 C C . VAL A 1 278 ? -1.377 13.000 -21.974 1.00 92.94 278 VAL A C 1
ATOM 2232 O O . VAL A 1 278 ? -1.525 12.217 -21.044 1.00 92.94 278 VAL A O 1
ATOM 2235 N N . VAL A 1 279 ? -2.319 13.881 -22.321 1.00 94.38 279 VAL A N 1
ATOM 2236 C CA . VAL A 1 279 ? -3.624 13.950 -21.644 1.00 94.38 279 VAL A CA 1
ATOM 2237 C C . VAL A 1 279 ? -4.364 12.619 -21.770 1.00 94.38 279 VAL A C 1
ATOM 2239 O O . VAL A 1 279 ? -4.817 12.080 -20.766 1.00 94.38 279 VAL A O 1
ATOM 2242 N N . LEU A 1 280 ? -4.413 12.039 -22.972 1.00 95.88 280 LEU A N 1
ATOM 2243 C CA . LEU A 1 280 ? -5.045 10.737 -23.186 1.00 95.88 280 LEU A CA 1
ATOM 2244 C C . LEU A 1 280 ? -4.344 9.613 -22.409 1.00 95.88 280 LEU A C 1
ATOM 2246 O O . LEU A 1 280 ? -5.014 8.724 -21.896 1.00 95.88 280 LEU A O 1
ATOM 2250 N N . PHE A 1 281 ? -3.014 9.663 -22.288 1.00 95.88 281 PHE A N 1
ATOM 2251 C CA . PHE A 1 281 ? -2.251 8.721 -21.467 1.00 95.88 281 PHE A CA 1
ATOM 2252 C C . PHE A 1 281 ? -2.638 8.821 -19.986 1.00 95.88 281 PHE A C 1
ATOM 2254 O O . PHE A 1 281 ? -2.908 7.796 -19.370 1.00 95.88 281 PHE A O 1
ATOM 2261 N N . VAL A 1 282 ? -2.714 10.036 -19.428 1.00 96.88 282 VAL A N 1
ATOM 2262 C CA . VAL A 1 282 ? -3.117 10.253 -18.027 1.00 96.88 282 VAL A CA 1
ATOM 2263 C C . VAL A 1 282 ? -4.553 9.790 -17.791 1.00 96.88 282 VAL A C 1
ATOM 2265 O O . VAL A 1 282 ? -4.804 9.093 -16.812 1.00 96.88 282 VAL A O 1
ATOM 2268 N N . ILE A 1 283 ? -5.479 10.118 -18.700 1.00 96.94 283 ILE A N 1
ATOM 2269 C CA . ILE A 1 283 ? -6.874 9.666 -18.617 1.00 96.94 283 ILE A CA 1
ATOM 2270 C C . ILE A 1 283 ? -6.931 8.140 -18.632 1.00 96.94 283 ILE A C 1
ATOM 2272 O O . ILE A 1 283 ? -7.491 7.558 -17.715 1.00 96.94 283 ILE A O 1
ATOM 2276 N N . ALA A 1 284 ? -6.308 7.486 -19.616 1.00 96.69 284 ALA A N 1
ATOM 2277 C CA . ALA A 1 284 ? -6.334 6.030 -19.728 1.00 96.69 284 ALA A CA 1
ATOM 2278 C C . ALA A 1 284 ? -5.718 5.334 -18.508 1.00 96.69 284 ALA A C 1
ATOM 2280 O O . ALA A 1 284 ? -6.230 4.311 -18.064 1.00 96.69 284 ALA A O 1
ATOM 2281 N N . TRP A 1 285 ? -4.649 5.903 -17.949 1.00 96.50 285 TRP A N 1
ATOM 2282 C CA . TRP A 1 285 ? -4.037 5.416 -16.719 1.00 96.50 285 TRP A CA 1
ATOM 2283 C C . TRP A 1 285 ? -5.000 5.497 -15.533 1.00 96.50 285 TRP A C 1
ATOM 2285 O O . TRP A 1 285 ? -5.246 4.499 -14.863 1.00 96.50 285 TRP A O 1
ATOM 2295 N N . CYS A 1 286 ? -5.602 6.666 -15.312 1.00 95.94 286 CYS A N 1
ATOM 2296 C CA . CYS A 1 286 ? -6.562 6.880 -14.232 1.00 95.94 286 CYS A CA 1
ATOM 2297 C C . CYS A 1 286 ? -7.818 6.014 -14.407 1.00 95.94 286 CYS A C 1
ATOM 2299 O O . CYS A 1 286 ? -8.322 5.456 -13.438 1.00 95.94 286 CYS A O 1
ATOM 2301 N N . THR A 1 287 ? -8.301 5.852 -15.642 1.00 94.38 287 THR A N 1
ATOM 2302 C CA . THR A 1 287 ? -9.417 4.959 -15.974 1.00 94.38 287 THR A CA 1
ATOM 2303 C C . THR A 1 287 ? -9.073 3.504 -15.679 1.00 94.38 287 THR A C 1
ATOM 2305 O O . THR A 1 287 ? -9.906 2.805 -15.114 1.00 94.38 287 THR A O 1
ATOM 2308 N N . LEU A 1 288 ? -7.862 3.044 -16.011 1.00 91.94 288 LEU A N 1
ATOM 2309 C CA . LEU A 1 288 ? -7.425 1.691 -15.669 1.00 91.94 288 LEU A CA 1
ATOM 2310 C C . LEU A 1 288 ? -7.403 1.487 -14.151 1.00 91.94 288 LEU A C 1
ATOM 2312 O O . LEU A 1 288 ? -7.885 0.461 -13.680 1.00 91.94 288 LEU A O 1
ATOM 2316 N N . THR A 1 289 ? -6.899 2.465 -13.392 1.00 91.44 289 THR A N 1
ATOM 2317 C CA . THR A 1 289 ? -6.922 2.415 -11.924 1.00 91.44 289 THR A CA 1
ATOM 2318 C C . THR A 1 289 ? -8.341 2.390 -11.372 1.00 91.44 289 THR A C 1
ATOM 2320 O O . THR A 1 289 ? -8.640 1.556 -10.531 1.00 91.44 289 THR A O 1
ATOM 2323 N N . TYR A 1 290 ? -9.242 3.219 -11.889 1.00 90.44 290 TYR A N 1
ATOM 2324 C CA . TYR A 1 290 ? -10.639 3.195 -11.463 1.00 90.44 290 TYR A CA 1
ATOM 2325 C C . TYR A 1 290 ? -11.307 1.843 -11.750 1.00 90.44 290 TYR A C 1
ATOM 2327 O O . TYR A 1 290 ? -11.934 1.256 -10.873 1.00 90.44 290 TYR A O 1
ATOM 2335 N N . ILE A 1 291 ? -11.142 1.321 -12.972 1.00 88.88 291 ILE A N 1
ATOM 2336 C CA . ILE A 1 291 ? -11.727 0.038 -13.372 1.00 88.88 291 ILE A CA 1
ATOM 2337 C C . ILE A 1 291 ? -11.179 -1.087 -12.497 1.00 88.88 291 ILE A C 1
ATOM 2339 O O . ILE A 1 291 ? -11.962 -1.884 -12.002 1.00 88.88 291 ILE A O 1
ATOM 2343 N N . ARG A 1 292 ? -9.864 -1.165 -12.274 1.00 86.75 292 ARG A N 1
ATOM 2344 C CA . ARG A 1 292 ? -9.295 -2.280 -11.503 1.00 86.75 292 ARG A CA 1
ATOM 2345 C C . ARG A 1 292 ? -9.692 -2.255 -10.026 1.00 86.75 292 ARG A C 1
ATOM 2347 O O . ARG A 1 292 ? -9.808 -3.325 -9.447 1.00 86.75 292 ARG A O 1
ATOM 2354 N N . THR A 1 293 ? -9.914 -1.078 -9.432 1.00 83.06 293 THR A N 1
ATOM 2355 C CA . THR A 1 293 ? -10.302 -0.981 -8.016 1.00 83.06 293 THR A CA 1
ATOM 2356 C C . THR A 1 293 ? -11.812 -1.125 -7.802 1.00 83.06 293 THR A C 1
ATOM 2358 O O . THR A 1 293 ? -12.218 -1.636 -6.766 1.00 83.06 293 THR A O 1
ATOM 2361 N N . HIS A 1 294 ? -12.652 -0.742 -8.773 1.00 81.88 294 HIS A N 1
ATOM 2362 C CA . HIS A 1 294 ? -14.116 -0.726 -8.609 1.00 81.88 294 HIS A CA 1
ATOM 2363 C C . HIS A 1 294 ? -14.869 -1.796 -9.417 1.00 81.88 294 HIS A C 1
ATOM 2365 O O . HIS A 1 294 ? -16.056 -2.016 -9.171 1.00 81.88 294 HIS A O 1
ATOM 2371 N N . ALA A 1 295 ? -14.248 -2.432 -10.418 1.00 78.75 295 ALA A N 1
ATOM 2372 C CA . ALA A 1 295 ? -14.929 -3.447 -11.216 1.00 78.75 295 ALA A CA 1
ATOM 2373 C C . ALA A 1 295 ? -15.016 -4.778 -10.443 1.00 78.75 295 ALA A C 1
ATOM 2375 O O . ALA A 1 295 ? -13.967 -5.329 -10.101 1.00 78.75 295 ALA A O 1
ATOM 2376 N N . PRO A 1 296 ? -16.220 -5.370 -10.295 1.00 64.81 296 PRO A N 1
ATOM 2377 C CA . PRO A 1 296 ? -16.429 -6.612 -9.533 1.00 64.81 296 PRO A CA 1
ATOM 2378 C C . PRO A 1 296 ? -15.677 -7.834 -10.077 1.00 64.81 296 PRO A C 1
ATOM 2380 O O . PRO A 1 296 ? -15.545 -8.849 -9.410 1.00 64.81 296 PRO A O 1
ATOM 2383 N N . VAL A 1 297 ? -15.255 -7.776 -11.343 1.00 58.00 297 VAL A N 1
ATOM 2384 C CA . VAL A 1 297 ? -14.565 -8.880 -12.033 1.00 58.00 297 VAL A CA 1
ATOM 2385 C C . VAL A 1 297 ? -13.085 -8.943 -11.651 1.00 58.00 297 VAL A C 1
ATOM 2387 O O . VAL A 1 297 ? -12.447 -9.972 -11.845 1.00 58.00 297 VAL A O 1
ATOM 2390 N N . VAL A 1 298 ? -12.538 -7.824 -11.177 1.00 61.44 298 VAL A N 1
ATOM 2391 C CA . VAL A 1 298 ? -11.101 -7.613 -11.031 1.00 61.44 298 VAL A CA 1
ATOM 2392 C C . VAL A 1 298 ? -10.764 -7.411 -9.557 1.00 61.44 298 VAL A C 1
ATOM 2394 O O . VAL A 1 298 ? -9.987 -8.187 -9.024 1.00 61.44 298 VAL A O 1
ATOM 2397 N N . GLU A 1 299 ? -11.379 -6.417 -8.899 1.00 61.06 299 GLU A N 1
ATOM 2398 C CA . GLU A 1 299 ? -11.115 -6.044 -7.493 1.00 61.06 299 GLU A CA 1
ATOM 2399 C C . GLU A 1 299 ? -9.610 -6.106 -7.123 1.00 61.06 299 GLU A C 1
ATOM 2401 O O . GLU A 1 299 ? -9.217 -6.522 -6.033 1.00 61.06 299 GLU A O 1
ATOM 2406 N N . ASP A 1 300 ? -8.746 -5.674 -8.056 1.00 66.38 300 ASP A N 1
ATOM 2407 C CA . ASP A 1 300 ? -7.288 -5.820 -7.984 1.00 66.38 300 ASP A CA 1
ATOM 2408 C C . ASP A 1 300 ? -6.652 -4.683 -7.177 1.00 66.38 300 ASP A C 1
ATOM 2410 O O . ASP A 1 300 ? -5.838 -3.884 -7.667 1.00 66.38 300 ASP A O 1
ATOM 2414 N N . TRP A 1 301 ? -7.021 -4.599 -5.909 1.00 65.25 301 TRP A N 1
ATOM 2415 C CA . TRP A 1 301 ? -6.380 -3.693 -4.962 1.00 65.25 301 TRP A CA 1
ATOM 2416 C C . TRP A 1 301 ? -4.918 -4.089 -4.691 1.00 65.25 301 TRP A C 1
ATOM 2418 O O . TRP A 1 301 ? -4.082 -3.243 -4.382 1.00 65.25 301 TRP A O 1
ATOM 2428 N N . TRP A 1 302 ? -4.578 -5.372 -4.866 1.00 70.75 302 TRP A N 1
ATOM 2429 C CA . TRP A 1 302 ? -3.255 -5.953 -4.608 1.00 70.75 302 TRP A CA 1
ATOM 2430 C C . TRP A 1 302 ? -2.162 -5.423 -5.554 1.00 70.75 302 TRP A C 1
ATOM 2432 O O . TRP A 1 302 ? -0.972 -5.623 -5.306 1.00 70.75 302 TRP A O 1
ATOM 2442 N N . ILE A 1 303 ? -2.550 -4.689 -6.603 1.00 85.50 303 ILE A N 1
ATOM 2443 C CA . ILE A 1 303 ? -1.642 -4.001 -7.520 1.00 85.50 303 ILE A CA 1
ATOM 2444 C C . ILE A 1 303 ? -1.362 -2.567 -7.021 1.00 85.50 303 ILE A C 1
ATOM 2446 O O . ILE A 1 303 ? -2.272 -1.733 -6.975 1.00 85.50 303 ILE A O 1
ATOM 2450 N N . PRO A 1 304 ? -0.095 -2.207 -6.755 1.00 89.94 304 PRO A N 1
ATOM 2451 C CA . PRO A 1 304 ? 0.278 -0.865 -6.314 1.00 89.94 304 PRO A CA 1
ATOM 2452 C C . PRO A 1 304 ? -0.169 0.260 -7.260 1.00 89.94 304 PRO A C 1
ATOM 2454 O O . PRO A 1 304 ? -0.062 0.146 -8.481 1.00 89.94 304 PRO A O 1
ATOM 2457 N N . HIS A 1 305 ? -0.644 1.375 -6.699 1.00 93.31 305 HIS A N 1
ATOM 2458 C CA . HIS A 1 305 ? -0.963 2.608 -7.433 1.00 93.31 305 HIS A CA 1
ATOM 2459 C C . HIS A 1 305 ? 0.032 3.736 -7.108 1.00 93.31 305 HIS A C 1
ATOM 2461 O O . HIS A 1 305 ? 0.711 3.712 -6.078 1.00 93.31 305 HIS A O 1
ATOM 2467 N N . LEU A 1 306 ? 0.134 4.761 -7.968 1.00 95.12 306 LEU A N 1
ATOM 2468 C CA . LEU A 1 306 ? 1.090 5.867 -7.769 1.00 95.12 306 LEU A CA 1
ATOM 2469 C C . LEU A 1 306 ? 0.824 6.686 -6.495 1.00 95.12 306 LEU A C 1
ATOM 2471 O O . LEU A 1 306 ? 1.749 7.291 -5.952 1.00 95.12 306 LEU A O 1
ATOM 2475 N N . GLY A 1 307 ? -0.413 6.680 -5.991 1.00 94.12 307 GLY A N 1
ATOM 2476 C CA . GLY A 1 307 ? -0.799 7.362 -4.750 1.00 94.12 307 GLY A CA 1
ATOM 2477 C C . GLY A 1 307 ? -0.030 6.868 -3.520 1.00 94.12 307 GLY A C 1
ATOM 2478 O O . GLY A 1 307 ? 0.284 7.671 -2.641 1.00 94.12 307 GLY A O 1
ATOM 2479 N N . TYR A 1 308 ? 0.412 5.605 -3.503 1.00 94.62 308 TYR A N 1
ATOM 2480 C CA . TYR A 1 308 ? 1.310 5.110 -2.456 1.00 94.62 308 TYR A CA 1
ATOM 2481 C C . TYR A 1 308 ? 2.641 5.866 -2.414 1.00 94.62 308 TYR A C 1
ATOM 2483 O O . TYR A 1 308 ? 3.240 6.034 -1.361 1.00 94.62 308 TYR A O 1
ATOM 2491 N N . SER A 1 309 ? 3.110 6.436 -3.519 1.00 95.25 309 SER A N 1
ATOM 2492 C CA . SER A 1 309 ? 4.350 7.217 -3.489 1.00 95.25 309 SER A CA 1
ATOM 2493 C C . SER A 1 309 ? 4.217 8.569 -2.790 1.00 95.25 309 SER A C 1
ATOM 2495 O O . SER A 1 309 ? 5.231 9.233 -2.614 1.00 95.25 309 SER A O 1
ATOM 2497 N N . VAL A 1 310 ? 3.007 8.986 -2.397 1.00 95.56 310 VAL A N 1
ATOM 2498 C CA . VAL A 1 310 ? 2.725 10.303 -1.795 1.00 95.56 310 VAL A CA 1
ATOM 2499 C C . VAL A 1 310 ? 1.820 10.240 -0.558 1.00 95.56 310 VAL A C 1
ATOM 2501 O O . VAL A 1 310 ? 1.416 11.283 -0.050 1.00 95.56 310 VAL A O 1
ATOM 2504 N N . TRP A 1 311 ? 1.504 9.045 -0.045 1.00 94.50 311 TRP A N 1
ATOM 2505 C CA . TRP A 1 311 ? 0.480 8.865 0.995 1.00 94.50 311 TRP A CA 1
ATOM 2506 C C . TRP A 1 311 ? 0.798 9.530 2.347 1.00 94.50 311 TRP A C 1
ATOM 2508 O O . TRP A 1 311 ? -0.113 9.789 3.125 1.00 94.50 311 TRP A O 1
ATOM 2518 N N . ARG A 1 312 ? 2.071 9.836 2.640 1.00 92.81 312 ARG A N 1
ATOM 2519 C CA . ARG A 1 312 ? 2.468 10.549 3.869 1.00 92.81 312 ARG A CA 1
ATOM 2520 C C . ARG A 1 312 ? 2.443 12.065 3.708 1.00 92.81 312 ARG A C 1
ATOM 2522 O O . ARG A 1 312 ? 2.697 12.773 4.675 1.00 92.81 312 ARG A O 1
ATOM 2529 N N . ASN A 1 313 ? 2.228 12.573 2.497 1.00 94.44 313 ASN A N 1
ATOM 2530 C CA . ASN A 1 313 ? 2.173 14.002 2.247 1.00 94.44 313 ASN A CA 1
ATOM 2531 C C . ASN A 1 313 ? 0.735 14.499 2.399 1.00 94.44 313 ASN A C 1
ATOM 2533 O O . ASN A 1 313 ? -0.043 14.457 1.447 1.00 94.44 313 ASN A O 1
ATOM 2537 N N . ASP A 1 314 ? 0.410 15.004 3.586 1.00 93.81 314 ASP A N 1
ATOM 2538 C CA . ASP A 1 314 ? -0.917 15.500 3.966 1.00 93.81 314 ASP A CA 1
ATOM 2539 C C . ASP A 1 314 ? -1.466 16.553 2.996 1.00 93.81 314 ASP A C 1
ATOM 2541 O O . ASP A 1 314 ? -2.681 16.652 2.797 1.00 93.81 314 ASP A O 1
ATOM 2545 N N . SER A 1 315 ? -0.577 17.345 2.379 1.00 92.75 315 SER A N 1
ATOM 2546 C CA . SER A 1 315 ? -0.978 18.366 1.409 1.00 92.75 315 SER A CA 1
ATOM 2547 C C . SER A 1 315 ? -1.370 17.818 0.040 1.00 92.75 315 SER A C 1
ATOM 2549 O O . SER A 1 315 ? -2.149 18.439 -0.679 1.00 92.75 315 SER A O 1
ATOM 2551 N N . ILE A 1 316 ? -0.842 16.655 -0.331 1.00 94.06 316 ILE A N 1
ATOM 2552 C CA . ILE A 1 316 ? -1.192 15.975 -1.576 1.00 94.06 316 ILE A CA 1
ATOM 2553 C C . ILE A 1 316 ? -2.375 15.049 -1.325 1.00 94.06 316 ILE A C 1
ATOM 2555 O O . ILE A 1 316 ? -3.350 15.080 -2.076 1.00 94.06 316 ILE A O 1
ATOM 2559 N N . THR A 1 317 ? -2.330 14.273 -0.239 1.00 94.56 317 THR A N 1
ATOM 2560 C CA . THR A 1 317 ? -3.418 13.360 0.114 1.00 94.56 317 THR A CA 1
ATOM 2561 C C . THR A 1 317 ? -4.721 14.096 0.383 1.00 94.56 317 THR A C 1
ATOM 2563 O O . THR A 1 317 ? -5.773 13.486 0.214 1.00 94.56 317 THR A O 1
ATOM 2566 N N . MET A 1 318 ? -4.704 15.408 0.672 1.00 93.44 318 MET A N 1
ATOM 2567 C CA . MET A 1 318 ? -5.935 16.194 0.807 1.00 93.44 318 MET A CA 1
ATOM 2568 C C . MET A 1 318 ? -6.888 16.123 -0.371 1.00 93.44 318 MET A C 1
ATOM 2570 O O . MET A 1 318 ? -8.102 16.167 -0.187 1.00 93.44 318 MET A O 1
ATOM 2574 N N . TRP A 1 319 ? -6.339 15.962 -1.566 1.00 94.25 319 TRP A N 1
ATOM 2575 C CA . TRP A 1 319 ? -7.116 15.922 -2.790 1.00 94.25 319 TRP A CA 1
ATOM 2576 C C . TRP A 1 319 ? -7.808 14.574 -3.010 1.00 94.25 319 TRP A C 1
ATOM 2578 O O . TRP A 1 319 ? -8.730 14.501 -3.819 1.00 94.25 319 TRP A O 1
ATOM 2588 N N . SER A 1 320 ? -7.440 13.533 -2.251 1.00 94.12 320 SER A N 1
ATOM 2589 C CA . SER A 1 320 ? -8.106 12.223 -2.309 1.00 94.12 320 SER A CA 1
ATOM 2590 C C . SER A 1 320 ? -9.594 12.288 -1.952 1.00 94.12 320 SER A C 1
ATOM 2592 O O . SER A 1 320 ? -10.355 11.439 -2.398 1.00 94.12 320 SER A O 1
ATOM 2594 N N . ILE A 1 321 ? -10.064 13.327 -1.253 1.00 93.88 321 ILE A N 1
ATOM 2595 C CA . ILE A 1 321 ? -11.496 13.507 -0.969 1.00 93.88 321 ILE A CA 1
ATOM 2596 C C . ILE A 1 321 ? -12.368 13.550 -2.242 1.00 93.88 321 ILE A C 1
ATOM 2598 O O . ILE A 1 321 ? -13.532 13.165 -2.201 1.00 93.88 321 ILE A O 1
ATOM 2602 N N . TYR A 1 322 ? -11.810 13.972 -3.383 1.00 93.38 322 TYR A N 1
ATOM 2603 C CA . TYR A 1 322 ? -12.552 14.149 -4.637 1.00 93.38 322 TYR A CA 1
ATOM 2604 C C . TYR A 1 322 ? -12.562 12.916 -5.555 1.00 93.38 322 TYR A C 1
ATOM 2606 O O . TYR A 1 322 ? -13.201 12.950 -6.603 1.00 93.38 322 TYR A O 1
ATOM 2614 N N . GLY A 1 323 ? -11.851 11.842 -5.205 1.00 89.50 323 GLY A N 1
ATOM 2615 C CA . GLY A 1 323 ? -11.771 10.646 -6.056 1.00 89.50 323 GLY A CA 1
ATOM 2616 C C . GLY A 1 323 ? -10.641 9.676 -5.712 1.00 89.50 323 GLY A C 1
ATOM 2617 O O . GLY A 1 323 ? -10.132 8.994 -6.596 1.00 89.50 323 GLY A O 1
ATOM 2618 N N . GLY A 1 324 ? -10.218 9.662 -4.450 1.00 92.38 324 GLY A N 1
ATOM 2619 C CA . GLY A 1 324 ? -9.325 8.667 -3.868 1.00 92.38 324 GLY A CA 1
ATOM 2620 C C . GLY A 1 324 ? -7.971 8.554 -4.539 1.00 92.38 324 GLY A C 1
ATOM 2621 O O . GLY A 1 324 ? -7.334 9.538 -4.927 1.00 92.38 324 GLY A O 1
ATOM 2622 N N . GLU A 1 325 ? -7.559 7.307 -4.681 1.00 92.31 325 GLU A N 1
ATOM 2623 C CA . GLU A 1 325 ? -6.371 6.837 -5.362 1.00 92.31 325 GLU A CA 1
ATOM 2624 C C . GLU A 1 325 ? -6.256 7.365 -6.798 1.00 92.31 325 GLU A C 1
ATOM 2626 O O . GLU A 1 325 ? -5.158 7.740 -7.213 1.00 92.31 325 GLU A O 1
ATOM 2631 N N . VAL A 1 326 ? -7.374 7.489 -7.526 1.00 94.75 326 VAL A N 1
ATOM 2632 C CA . VAL A 1 326 ? -7.404 7.947 -8.926 1.00 94.75 326 VAL A CA 1
ATOM 2633 C C . VAL A 1 326 ? -6.977 9.410 -9.036 1.00 94.75 326 VAL A C 1
ATOM 2635 O O . VAL A 1 326 ? -6.193 9.772 -9.916 1.00 94.75 326 VAL A O 1
ATOM 2638 N N . VAL A 1 327 ? -7.441 10.263 -8.118 1.00 96.19 327 VAL A N 1
ATOM 2639 C CA . VAL A 1 327 ? -7.028 11.675 -8.079 1.00 96.19 327 VAL A CA 1
ATOM 2640 C C . VAL A 1 327 ? -5.551 11.798 -7.710 1.00 96.19 327 VAL A C 1
ATOM 2642 O O . VAL A 1 327 ? -4.837 12.604 -8.308 1.00 96.19 327 VAL A O 1
ATOM 2645 N N . LEU A 1 328 ? -5.061 10.976 -6.778 1.00 96.12 328 LEU A N 1
ATOM 2646 C CA . LEU A 1 328 ? -3.642 10.974 -6.416 1.00 96.12 328 LEU A CA 1
ATOM 2647 C C . LEU A 1 328 ? -2.753 10.529 -7.586 1.00 96.12 328 LEU A C 1
ATOM 2649 O O . LEU A 1 328 ? -1.721 11.154 -7.834 1.00 96.12 328 LEU A O 1
ATOM 2653 N N . GLU A 1 329 ? -3.167 9.513 -8.346 1.00 95.38 329 GLU A N 1
ATOM 2654 C CA . GLU A 1 329 ? -2.489 9.089 -9.579 1.00 95.38 329 GLU A CA 1
ATOM 2655 C C . GLU A 1 329 ? -2.412 10.235 -10.594 1.00 95.38 329 GLU A C 1
ATOM 2657 O O . GLU A 1 329 ? -1.334 10.543 -11.115 1.00 95.38 329 GLU A O 1
ATOM 2662 N N . ALA A 1 330 ? -3.535 10.920 -10.825 1.00 97.12 330 ALA A N 1
ATOM 2663 C CA . ALA A 1 330 ? -3.596 12.059 -11.730 1.00 97.12 330 ALA A CA 1
ATOM 2664 C C . ALA A 1 330 ? -2.643 13.182 -11.296 1.00 97.12 330 ALA A C 1
ATOM 2666 O O . ALA A 1 330 ? -1.895 13.698 -12.126 1.00 97.12 330 ALA A O 1
ATOM 2667 N N . ILE A 1 331 ? -2.614 13.535 -10.005 1.00 96.06 331 ILE A N 1
ATOM 2668 C CA . ILE A 1 331 ? -1.708 14.561 -9.465 1.00 96.06 331 ILE A CA 1
ATOM 2669 C C . ILE A 1 331 ? -0.250 14.173 -9.717 1.00 96.06 331 ILE A C 1
ATOM 2671 O O . ILE A 1 331 ? 0.518 14.967 -10.263 1.00 96.06 331 ILE A O 1
ATOM 2675 N N . VAL A 1 332 ? 0.128 12.944 -9.366 1.00 96.62 332 VAL A N 1
ATOM 2676 C CA . VAL A 1 332 ? 1.501 12.447 -9.511 1.00 96.62 332 VAL A CA 1
ATOM 2677 C C . VAL A 1 332 ? 1.952 12.472 -10.976 1.00 96.62 332 VAL A C 1
ATOM 2679 O O . VAL A 1 332 ? 3.032 12.993 -11.285 1.00 96.62 332 VAL A O 1
ATOM 2682 N N . LEU A 1 333 ? 1.099 12.019 -11.898 1.00 97.12 333 LEU A N 1
ATOM 2683 C CA . LEU A 1 333 ? 1.372 12.058 -13.334 1.00 97.12 333 LEU A CA 1
ATOM 2684 C C . LEU A 1 333 ? 1.448 13.492 -13.878 1.00 97.12 333 LEU A C 1
ATOM 2686 O O . LEU A 1 333 ? 2.414 13.835 -14.562 1.00 97.12 333 LEU A O 1
ATOM 2690 N N . LEU A 1 334 ? 0.467 14.347 -13.572 1.00 96.12 334 LEU A N 1
ATOM 2691 C CA . LEU A 1 334 ? 0.394 15.721 -14.083 1.00 96.12 334 LEU A CA 1
ATOM 2692 C C . LEU A 1 334 ? 1.545 16.592 -13.569 1.00 96.12 334 LEU A C 1
ATOM 2694 O O . LEU A 1 334 ? 2.101 17.383 -14.338 1.00 96.12 334 LEU A O 1
ATOM 2698 N N . CYS A 1 335 ? 1.965 16.421 -12.314 1.00 93.81 335 CYS A N 1
ATOM 2699 C CA . CYS A 1 335 ? 3.166 17.062 -11.783 1.00 93.81 335 CYS A CA 1
ATOM 2700 C C . CYS A 1 335 ? 4.419 16.600 -12.541 1.00 93.81 335 CYS A C 1
ATOM 2702 O O . CYS A 1 335 ? 5.205 17.440 -12.985 1.00 93.81 335 CYS A O 1
ATOM 2704 N N . GLY A 1 336 ? 4.575 15.291 -12.775 1.00 94.44 336 GLY A N 1
ATOM 2705 C CA . GLY A 1 336 ? 5.674 14.749 -13.581 1.00 94.44 336 GLY A CA 1
ATOM 2706 C C . GLY A 1 336 ? 5.710 15.319 -15.005 1.00 94.44 336 GLY A C 1
ATOM 2707 O O . GLY A 1 336 ? 6.763 15.752 -15.479 1.00 94.44 336 GLY A O 1
ATOM 2708 N N . VAL A 1 337 ? 4.555 15.404 -15.674 1.00 95.00 337 VAL A N 1
ATOM 2709 C CA . VAL A 1 337 ? 4.409 16.018 -17.008 1.00 95.00 337 VAL A CA 1
ATOM 2710 C C . VAL A 1 337 ? 4.790 17.498 -16.985 1.00 95.00 337 VAL A C 1
ATOM 2712 O O . VAL A 1 337 ? 5.521 17.963 -17.863 1.00 95.00 337 VAL A O 1
ATOM 2715 N N . SER A 1 338 ? 4.322 18.241 -15.983 1.00 92.44 338 SER A N 1
ATOM 2716 C CA . SER A 1 338 ? 4.560 19.682 -15.856 1.00 92.44 338 SER A CA 1
ATOM 2717 C C . SER A 1 338 ? 6.042 19.986 -15.624 1.00 92.44 338 SER A C 1
ATOM 2719 O O . SER A 1 338 ? 6.615 20.850 -16.290 1.00 92.44 338 SER A O 1
ATOM 2721 N N . ILE A 1 339 ? 6.703 19.220 -14.751 1.00 91.81 339 ILE A N 1
ATOM 2722 C CA . ILE A 1 339 ? 8.146 19.336 -14.506 1.00 91.81 339 ILE A CA 1
ATOM 2723 C C . ILE A 1 339 ? 8.934 18.941 -15.762 1.00 91.81 339 ILE A C 1
ATOM 2725 O O . ILE A 1 339 ? 9.859 19.655 -16.152 1.00 91.81 339 ILE A O 1
ATOM 2729 N N . ALA A 1 340 ? 8.549 17.863 -16.455 1.00 93.06 340 ALA A N 1
ATOM 2730 C CA . ALA A 1 340 ? 9.172 17.482 -17.724 1.00 93.06 340 ALA A CA 1
ATOM 2731 C C . ALA A 1 340 ? 9.060 18.596 -18.772 1.00 93.06 340 ALA A C 1
ATOM 2733 O O . ALA A 1 340 ? 10.027 18.890 -19.479 1.00 93.06 340 ALA A O 1
ATOM 2734 N N . TRP A 1 341 ? 7.894 19.237 -18.866 1.00 92.12 341 TRP A N 1
ATOM 2735 C CA . TRP A 1 341 ? 7.677 20.360 -19.767 1.00 92.12 341 TRP A CA 1
ATOM 2736 C C . TRP A 1 341 ? 8.589 21.543 -19.424 1.00 92.12 341 TRP A C 1
ATOM 2738 O O . TRP A 1 341 ? 9.254 22.060 -20.326 1.00 92.12 341 TRP A O 1
ATOM 2748 N N . LEU A 1 342 ? 8.698 21.908 -18.141 1.00 90.06 342 LEU A N 1
ATOM 2749 C CA . LEU A 1 342 ? 9.594 22.969 -17.667 1.00 90.06 342 LEU A CA 1
ATOM 2750 C C . LEU A 1 342 ? 11.062 22.664 -17.981 1.00 90.06 342 LEU A C 1
ATOM 2752 O O . LEU A 1 342 ? 11.758 23.522 -18.515 1.00 90.06 342 LEU A O 1
ATOM 2756 N N . ILE A 1 343 ? 11.530 21.441 -17.719 1.00 89.62 343 ILE A N 1
ATOM 2757 C CA . ILE A 1 343 ? 12.915 21.030 -18.005 1.00 89.62 343 ILE A CA 1
ATOM 2758 C C . ILE A 1 343 ? 13.226 21.127 -19.507 1.00 89.62 343 ILE A C 1
ATOM 2760 O O . ILE A 1 343 ? 14.345 21.468 -19.889 1.00 89.62 343 ILE A O 1
ATOM 2764 N N . VAL A 1 344 ? 12.253 20.821 -20.372 1.00 90.00 344 VAL A N 1
ATOM 2765 C CA . VAL A 1 344 ? 12.449 20.819 -21.831 1.00 90.00 344 VAL A CA 1
ATOM 2766 C C . VAL A 1 344 ? 12.386 22.221 -22.444 1.00 90.00 344 VAL A C 1
ATOM 2768 O O . VAL A 1 344 ? 13.092 22.461 -23.424 1.00 90.00 344 VAL A O 1
ATOM 2771 N N . HIS A 1 345 ? 11.555 23.123 -21.915 1.00 89.56 345 HIS A N 1
ATOM 2772 C CA . HIS A 1 345 ? 11.263 24.415 -22.556 1.00 89.56 345 HIS A CA 1
ATOM 2773 C C . HIS A 1 345 ? 11.841 25.629 -21.818 1.00 89.56 345 HIS A C 1
ATOM 2775 O O . HIS A 1 345 ? 12.003 26.684 -22.430 1.00 89.56 345 HIS A O 1
ATOM 2781 N N . ALA A 1 346 ? 12.170 25.509 -20.530 1.00 89.81 346 ALA A N 1
ATOM 2782 C CA . ALA A 1 346 ? 12.703 26.609 -19.734 1.00 89.81 346 ALA A CA 1
ATOM 2783 C C . ALA A 1 346 ? 14.231 26.537 -19.586 1.00 89.81 346 ALA A C 1
ATOM 2785 O O . ALA A 1 346 ? 14.857 25.479 -19.667 1.00 89.81 346 ALA A O 1
ATOM 2786 N N . ARG A 1 347 ? 14.851 27.692 -19.313 1.00 89.69 347 ARG A N 1
ATOM 2787 C CA . ARG A 1 347 ? 16.275 27.758 -18.946 1.00 89.69 347 ARG A CA 1
ATOM 2788 C C . ARG A 1 347 ? 16.516 27.032 -17.624 1.00 89.69 347 ARG A C 1
ATOM 2790 O O . ARG A 1 347 ? 15.655 27.035 -16.746 1.00 89.69 347 ARG A O 1
ATOM 2797 N N . MET A 1 348 ? 17.731 26.510 -17.447 1.00 87.56 348 MET A N 1
ATOM 2798 C CA . MET A 1 348 ? 18.100 25.744 -16.253 1.00 87.56 348 MET A CA 1
ATOM 2799 C C . MET A 1 348 ? 17.827 26.484 -14.940 1.00 87.56 348 MET A C 1
ATOM 2801 O O . MET A 1 348 ? 17.227 25.937 -14.023 1.00 87.56 348 MET A O 1
ATOM 2805 N N . SER A 1 349 ? 18.179 27.768 -14.885 1.00 84.06 349 SER A N 1
ATOM 2806 C CA . SER A 1 349 ? 17.932 28.613 -13.714 1.00 84.06 349 SER A CA 1
ATOM 2807 C C . SER A 1 349 ? 16.447 28.814 -13.399 1.00 84.06 349 SER A C 1
ATOM 2809 O O . SER A 1 349 ? 16.094 29.008 -12.240 1.00 84.06 349 SER A O 1
ATOM 2811 N N . VAL A 1 350 ? 15.569 28.767 -14.404 1.00 87.38 350 VAL A N 1
ATOM 2812 C CA . VAL A 1 350 ? 14.125 28.947 -14.221 1.00 87.38 350 VAL A CA 1
ATOM 2813 C C . VAL A 1 350 ? 13.513 27.689 -13.627 1.00 87.38 350 VAL A C 1
ATOM 2815 O O . VAL A 1 350 ? 12.859 27.779 -12.591 1.00 87.38 350 VAL A O 1
ATOM 2818 N N . TRP A 1 351 ? 13.751 26.520 -14.231 1.00 86.12 351 TRP A N 1
ATOM 2819 C CA . TRP A 1 351 ? 13.135 25.294 -13.723 1.00 86.12 351 TRP A CA 1
ATOM 2820 C C . TRP A 1 351 ? 13.698 24.892 -12.355 1.00 86.12 351 TRP A C 1
ATOM 2822 O O . TRP A 1 351 ? 12.927 24.408 -11.532 1.00 86.12 351 TRP A O 1
ATOM 2832 N N . ILE A 1 352 ? 14.976 25.171 -12.052 1.00 83.19 352 ILE A N 1
ATOM 2833 C CA . ILE A 1 352 ? 15.535 24.967 -10.703 1.00 83.19 352 ILE A CA 1
ATOM 2834 C C . ILE A 1 352 ? 14.802 25.844 -9.680 1.00 83.19 352 ILE A C 1
ATOM 2836 O O . ILE A 1 352 ? 14.317 25.326 -8.678 1.00 83.19 352 ILE A O 1
ATOM 2840 N N . ARG A 1 353 ? 14.649 27.153 -9.937 1.00 86.88 353 ARG A N 1
ATOM 2841 C CA . ARG A 1 353 ? 13.937 28.057 -9.013 1.00 86.88 353 ARG A CA 1
ATOM 2842 C C . ARG A 1 353 ? 12.476 27.662 -8.815 1.00 86.88 353 ARG A C 1
ATOM 2844 O O . ARG A 1 353 ? 12.010 27.661 -7.682 1.00 86.88 353 ARG A O 1
ATOM 2851 N N . MET A 1 354 ? 11.773 27.306 -9.890 1.00 85.56 354 MET A N 1
ATOM 2852 C CA . MET A 1 354 ? 10.384 26.837 -9.813 1.00 85.56 354 MET A CA 1
ATOM 2853 C C . MET A 1 354 ? 10.273 25.528 -9.022 1.00 85.56 354 MET A C 1
ATOM 2855 O O . MET A 1 354 ? 9.372 25.388 -8.205 1.00 85.56 354 MET A O 1
ATOM 2859 N N . SER A 1 355 ? 11.219 24.603 -9.207 1.00 81.19 355 SER A N 1
ATOM 2860 C CA . SER A 1 355 ? 11.266 23.336 -8.468 1.00 81.19 355 SER A CA 1
ATOM 2861 C C . SER A 1 355 ? 11.519 23.557 -6.975 1.00 81.19 355 SER A C 1
ATOM 2863 O O . SER A 1 355 ? 10.806 22.996 -6.149 1.00 81.19 355 SER A O 1
ATOM 2865 N N . CYS A 1 356 ? 12.476 24.418 -6.611 1.00 84.38 356 CYS A N 1
ATOM 2866 C CA . CYS A 1 356 ? 12.712 24.787 -5.213 1.00 84.38 356 CYS A CA 1
ATOM 2867 C C . CYS A 1 356 ? 11.493 25.493 -4.601 1.00 84.38 356 CYS A C 1
ATOM 2869 O O . CYS A 1 356 ? 11.094 25.169 -3.487 1.00 84.38 356 CYS A O 1
ATOM 2871 N N . GLY A 1 357 ? 10.872 26.417 -5.343 1.00 86.81 357 GLY A N 1
ATOM 2872 C CA . GLY A 1 357 ? 9.646 27.093 -4.919 1.00 86.81 357 GLY A CA 1
ATOM 2873 C C . GLY A 1 357 ? 8.487 26.122 -4.688 1.00 86.81 357 GLY A C 1
ATOM 2874 O O . GLY A 1 357 ? 7.780 26.256 -3.696 1.00 86.81 357 GLY A O 1
ATOM 2875 N N . LEU A 1 358 ? 8.337 25.102 -5.540 1.00 85.81 358 LEU A N 1
ATOM 2876 C CA . LEU A 1 358 ? 7.332 24.051 -5.373 1.00 85.81 358 LEU A CA 1
ATOM 2877 C C . LEU A 1 358 ? 7.575 23.221 -4.106 1.00 85.81 358 LEU A C 1
ATOM 2879 O O . LEU A 1 358 ? 6.627 22.945 -3.381 1.00 85.81 358 LEU A O 1
ATOM 2883 N N . VAL A 1 359 ? 8.825 22.855 -3.804 1.00 86.62 359 VAL A N 1
ATOM 2884 C CA . VAL A 1 359 ? 9.157 22.129 -2.563 1.00 86.62 359 VAL A CA 1
ATOM 2885 C C . VAL A 1 359 ? 8.793 22.960 -1.330 1.00 86.62 359 VAL A C 1
ATOM 2887 O O . VAL A 1 359 ? 8.186 22.434 -0.400 1.00 86.62 359 VAL A O 1
ATOM 2890 N N . VAL A 1 360 ? 9.107 24.261 -1.338 1.00 89.00 360 VAL A N 1
ATOM 2891 C CA . VAL A 1 360 ? 8.721 25.183 -0.256 1.00 89.00 360 VAL A CA 1
ATOM 2892 C C . VAL A 1 360 ? 7.200 25.300 -0.156 1.00 89.00 360 VAL A C 1
ATOM 2894 O O . VAL A 1 360 ? 6.657 25.208 0.940 1.00 89.00 360 VAL A O 1
ATOM 2897 N N . LEU A 1 361 ? 6.502 25.442 -1.286 1.00 91.44 361 LEU A N 1
ATOM 2898 C CA . LEU A 1 361 ? 5.042 25.510 -1.324 1.00 91.44 361 LEU A CA 1
ATOM 2899 C C . LEU A 1 361 ? 4.404 24.248 -0.736 1.00 91.44 361 LEU A C 1
ATOM 2901 O O . LEU A 1 361 ? 3.494 24.361 0.076 1.00 91.44 361 LEU A O 1
ATOM 2905 N N . VAL A 1 362 ? 4.898 23.062 -1.101 1.00 90.50 362 VAL A N 1
ATOM 2906 C CA . VAL A 1 362 ? 4.421 21.786 -0.551 1.00 90.50 362 VAL A CA 1
ATOM 2907 C C . VAL A 1 362 ? 4.700 21.699 0.948 1.00 90.50 362 VAL A C 1
ATOM 2909 O O . VAL A 1 362 ? 3.827 21.277 1.694 1.00 90.50 362 VAL A O 1
ATOM 2912 N N . ALA A 1 363 ? 5.865 22.150 1.422 1.00 89.94 363 ALA A N 1
ATOM 2913 C CA . ALA A 1 363 ? 6.171 22.179 2.853 1.00 89.94 363 ALA A CA 1
ATOM 2914 C C . ALA A 1 363 ? 5.203 23.086 3.636 1.00 89.94 363 ALA A C 1
ATOM 2916 O O . ALA A 1 363 ? 4.672 22.684 4.673 1.00 89.94 363 ALA A O 1
ATOM 2917 N N . VAL A 1 364 ? 4.931 24.288 3.114 1.00 92.50 364 VAL A N 1
ATOM 2918 C CA . VAL A 1 364 ? 3.962 25.230 3.695 1.00 92.50 364 VAL A CA 1
ATOM 2919 C C . VAL A 1 364 ? 2.554 24.641 3.657 1.00 92.50 364 VAL A C 1
ATOM 2921 O O . VAL A 1 364 ? 1.863 24.640 4.672 1.00 92.50 364 VAL A O 1
ATOM 2924 N N . ALA A 1 365 ? 2.138 24.080 2.522 1.00 94.00 365 ALA A N 1
ATOM 2925 C CA . ALA A 1 365 ? 0.833 23.451 2.376 1.00 94.00 365 ALA A CA 1
ATOM 2926 C C . ALA A 1 365 ? 0.668 22.246 3.314 1.00 94.00 365 ALA A C 1
ATOM 2928 O O . ALA A 1 365 ? -0.413 22.065 3.866 1.00 94.00 365 ALA A O 1
ATOM 2929 N N . ASN A 1 366 ? 1.722 21.456 3.549 1.00 93.12 366 ASN A N 1
ATOM 2930 C CA . ASN A 1 366 ? 1.687 20.336 4.493 1.00 93.12 366 ASN A CA 1
ATOM 2931 C C . ASN A 1 366 ? 1.541 20.836 5.928 1.00 93.12 366 ASN A C 1
ATOM 2933 O O . ASN A 1 366 ? 0.749 20.294 6.692 1.00 93.12 366 ASN A O 1
ATOM 2937 N N . SER A 1 367 ? 2.250 21.913 6.277 1.00 91.81 367 SER A N 1
ATOM 2938 C CA . SER A 1 367 ? 2.093 22.572 7.573 1.00 91.81 367 SER A CA 1
ATOM 2939 C C . SER A 1 367 ? 0.660 23.072 7.776 1.00 91.81 367 SER A C 1
ATOM 2941 O O . SER A 1 367 ? 0.078 22.815 8.824 1.00 91.81 367 SER A O 1
ATOM 2943 N N . ILE A 1 368 ? 0.050 23.697 6.765 1.00 93.06 368 ILE A N 1
ATOM 2944 C CA . ILE A 1 368 ? -1.352 24.134 6.826 1.00 93.06 368 ILE A CA 1
ATOM 2945 C C . ILE A 1 368 ? -2.294 22.931 6.955 1.00 93.06 368 ILE A C 1
ATOM 2947 O O . ILE A 1 368 ? -3.183 22.949 7.802 1.00 93.06 368 ILE A O 1
ATOM 2951 N N . ALA A 1 369 ? -2.091 21.883 6.149 1.00 92.00 369 ALA A N 1
ATOM 2952 C CA . ALA A 1 369 ? -2.947 20.699 6.124 1.00 92.00 369 ALA A CA 1
ATOM 2953 C C . ALA A 1 369 ? -3.063 20.048 7.509 1.00 92.00 369 ALA A C 1
ATOM 2955 O O . ALA A 1 369 ? -4.176 19.768 7.946 1.00 92.00 369 ALA A O 1
ATOM 2956 N N . VAL A 1 370 ? -1.941 19.890 8.224 1.00 90.94 370 VAL A N 1
ATOM 2957 C CA . VAL A 1 370 ? -1.891 19.296 9.575 1.00 90.94 370 VAL A CA 1
ATOM 2958 C C . VAL A 1 370 ? -2.696 20.093 10.612 1.00 90.94 370 VAL A C 1
ATOM 2960 O O . VAL A 1 370 ? -3.193 19.515 11.574 1.00 90.94 370 VAL A O 1
ATOM 2963 N N . HIS A 1 371 ? -2.871 21.401 10.408 1.00 91.00 371 HIS A N 1
ATOM 2964 C CA . HIS A 1 371 ? -3.616 22.277 11.319 1.00 91.00 371 HIS A CA 1
ATOM 2965 C C . HIS A 1 371 ? -5.073 22.509 10.893 1.00 91.00 371 HIS A C 1
ATOM 2967 O O . HIS A 1 371 ? -5.793 23.249 11.564 1.00 91.00 371 HIS A O 1
ATOM 2973 N N . MET A 1 372 ? -5.529 21.905 9.790 1.00 91.06 372 MET A N 1
ATOM 2974 C CA . MET A 1 372 ? -6.929 22.011 9.385 1.00 91.06 372 MET A CA 1
ATOM 2975 C C . MET A 1 372 ? -7.841 21.321 10.411 1.00 91.06 372 MET A C 1
ATOM 2977 O O . MET A 1 372 ? -7.526 20.214 10.858 1.00 91.06 372 MET A O 1
ATOM 2981 N N . PRO A 1 373 ? -8.989 21.931 10.760 1.00 91.00 373 PRO A N 1
ATOM 2982 C CA . PRO A 1 373 ? -9.909 21.359 11.733 1.00 91.00 373 PRO A CA 1
ATOM 2983 C C . PRO A 1 373 ? -10.432 20.005 11.243 1.00 91.00 373 PRO A C 1
ATOM 2985 O O . PRO A 1 373 ? -10.862 19.871 10.096 1.00 91.00 373 PRO A O 1
ATOM 2988 N N . ALA A 1 374 ? -10.377 18.999 12.113 1.00 92.88 374 ALA A N 1
ATOM 2989 C CA . ALA A 1 374 ? -10.942 17.670 11.898 1.00 92.88 374 ALA A CA 1
ATOM 2990 C C . ALA A 1 374 ? -12.176 17.480 12.793 1.00 92.88 374 ALA A C 1
ATOM 2992 O O . ALA A 1 374 ? -12.382 18.238 13.743 1.00 92.88 374 ALA A O 1
ATOM 2993 N N . LYS A 1 375 ? -12.998 16.466 12.502 1.00 91.81 375 LYS A N 1
ATOM 2994 C CA . LYS A 1 375 ? -14.073 16.054 13.410 1.00 91.81 375 LYS A CA 1
ATOM 2995 C C . LYS A 1 375 ? -13.472 15.648 14.767 1.00 91.81 375 LYS A C 1
ATOM 2997 O O . LYS A 1 375 ? -12.399 15.036 14.765 1.00 91.81 375 LYS A O 1
ATOM 3002 N N . PRO A 1 376 ? -14.144 15.954 15.892 1.00 90.56 376 PRO A N 1
ATOM 3003 C CA . PRO A 1 376 ? -13.701 15.512 17.211 1.00 90.56 376 PRO A CA 1
ATOM 3004 C C . PRO A 1 376 ? -13.537 13.994 17.251 1.00 90.56 376 PRO A C 1
ATOM 3006 O O . PRO A 1 376 ? -14.384 13.265 16.728 1.00 90.56 376 PRO A O 1
ATOM 3009 N N . LEU A 1 377 ? -12.459 13.524 17.876 1.00 92.06 377 LEU A N 1
ATOM 3010 C CA . LEU A 1 377 ? -12.197 12.100 18.040 1.00 92.06 377 LEU A CA 1
ATOM 3011 C C . LEU A 1 377 ? -12.373 11.758 19.524 1.00 92.06 377 LEU A C 1
ATOM 3013 O O . LEU A 1 377 ? -11.581 12.238 20.339 1.00 92.06 377 LEU A O 1
ATOM 3017 N N . PRO A 1 378 ? -13.386 10.951 19.908 1.00 92.19 378 PRO A N 1
ATOM 3018 C CA . PRO A 1 378 ? -13.536 10.540 21.299 1.00 92.19 378 PRO A CA 1
ATOM 3019 C C . PRO A 1 378 ? -12.265 9.840 21.803 1.00 92.19 378 PRO A C 1
ATOM 3021 O O . PRO A 1 378 ? -11.547 9.237 20.997 1.00 92.19 378 PRO A O 1
ATOM 3024 N N . PRO A 1 379 ? -11.997 9.872 23.123 1.00 95.44 379 PRO A N 1
ATOM 3025 C CA . PRO A 1 379 ? -10.784 9.293 23.672 1.00 95.44 379 PRO A CA 1
ATOM 3026 C C . PRO A 1 379 ? -10.625 7.828 23.265 1.00 95.44 379 PRO A C 1
ATOM 3028 O O . PRO A 1 379 ? -11.526 7.004 23.452 1.00 95.44 379 PRO A O 1
ATOM 3031 N N . VAL A 1 380 ? -9.476 7.504 22.682 1.00 97.12 380 VAL A N 1
ATOM 3032 C CA . VAL A 1 380 ? -9.231 6.194 22.082 1.00 97.12 380 VAL A CA 1
ATOM 3033 C C . VAL A 1 380 ? -7.798 5.745 22.312 1.00 97.12 380 VAL A C 1
ATOM 3035 O O . VAL A 1 380 ? -6.870 6.553 22.328 1.00 97.12 380 VAL A O 1
ATOM 3038 N N . ILE A 1 381 ? -7.626 4.438 22.488 1.00 98.25 381 ILE A N 1
ATOM 3039 C CA . ILE A 1 381 ? -6.333 3.773 22.617 1.00 98.25 381 ILE A CA 1
ATOM 3040 C C . ILE A 1 381 ? -6.322 2.566 21.677 1.00 98.25 381 ILE A C 1
ATOM 3042 O O . ILE A 1 381 ? -7.216 1.723 21.741 1.00 98.25 381 ILE A O 1
ATOM 3046 N N . ALA A 1 382 ? -5.301 2.454 20.833 1.00 98.25 382 ALA A N 1
ATOM 3047 C CA . ALA A 1 382 ? -5.078 1.291 19.978 1.00 98.25 382 ALA A CA 1
ATOM 3048 C C . ALA A 1 382 ? -3.909 0.463 20.515 1.00 98.25 382 ALA A C 1
ATOM 3050 O O . ALA A 1 382 ? -2.835 1.003 20.794 1.00 98.25 382 ALA A O 1
ATOM 3051 N N . LEU A 1 383 ? -4.115 -0.845 20.672 1.00 97.75 383 LEU A N 1
ATOM 3052 C CA . LEU A 1 383 ? -3.085 -1.763 21.155 1.00 97.75 383 LEU A CA 1
ATOM 3053 C C . LEU A 1 383 ? -2.374 -2.453 19.990 1.00 97.75 383 LEU A C 1
ATOM 3055 O O . LEU A 1 383 ? -2.986 -2.735 18.967 1.00 97.75 383 LEU A O 1
ATOM 3059 N N . GLN A 1 384 ? -1.102 -2.791 20.194 1.00 96.88 384 GLN A N 1
ATOM 3060 C CA . GLN A 1 384 ? -0.320 -3.649 19.312 1.00 96.88 384 GLN A CA 1
ATOM 3061 C C . GLN A 1 384 ? 0.156 -4.877 20.077 1.00 96.88 384 GLN A C 1
ATOM 3063 O O . GLN A 1 384 ? 1.038 -4.766 20.934 1.00 96.88 384 GLN A O 1
ATOM 3068 N N . LYS A 1 385 ? -0.434 -6.041 19.792 1.00 94.81 385 LYS A N 1
ATOM 3069 C CA . LYS A 1 385 ? -0.033 -7.330 20.370 1.00 94.81 385 LYS A CA 1
ATOM 3070 C C . LYS A 1 385 ? -0.654 -8.503 19.613 1.00 94.81 385 LYS A C 1
ATOM 3072 O O . LYS A 1 385 ? -1.874 -8.574 19.495 1.00 94.81 385 LYS A O 1
ATOM 3077 N N . MET A 1 386 ? 0.171 -9.456 19.193 1.00 92.38 386 MET A N 1
ATOM 3078 C CA . MET A 1 386 ? -0.272 -10.747 18.665 1.00 92.38 386 MET A CA 1
ATOM 3079 C C . MET A 1 386 ? -0.498 -11.753 19.802 1.00 92.38 386 MET A C 1
ATOM 3081 O O . MET A 1 386 ? 0.249 -11.748 20.787 1.00 92.38 386 MET A O 1
ATOM 3085 N N . THR A 1 387 ? -1.513 -12.613 19.680 1.00 91.00 387 THR A N 1
ATOM 3086 C CA . THR A 1 387 ? -1.665 -13.768 20.583 1.00 91.00 387 THR A CA 1
ATOM 3087 C C . THR A 1 387 ? -0.544 -14.785 20.377 1.00 91.00 387 THR A C 1
ATOM 3089 O O . THR A 1 387 ? 0.123 -14.798 19.341 1.00 91.00 387 THR A O 1
ATOM 3092 N N . ARG A 1 388 ? -0.349 -15.685 21.349 1.00 87.44 388 ARG A N 1
ATOM 3093 C CA . ARG A 1 388 ? 0.663 -16.749 21.243 1.00 87.44 388 ARG A CA 1
ATOM 3094 C C . ARG A 1 388 ? 0.375 -17.735 20.104 1.00 87.44 388 ARG A C 1
ATOM 3096 O O . ARG A 1 388 ? 1.312 -18.336 19.592 1.00 87.44 388 ARG A O 1
ATOM 3103 N N . GLY A 1 389 ? -0.896 -17.894 19.727 1.00 78.56 389 GLY A N 1
ATOM 3104 C CA . GLY A 1 389 ? -1.333 -18.768 18.636 1.00 78.56 389 GLY A CA 1
ATOM 3105 C C . GLY A 1 389 ? -1.273 -18.131 17.242 1.00 78.56 389 GLY A C 1
ATOM 3106 O O . GLY A 1 389 ? -1.394 -18.844 16.255 1.00 78.56 389 GLY A O 1
ATOM 3107 N N . GLY A 1 390 ? -1.070 -16.816 17.132 1.00 81.12 390 GLY A N 1
ATOM 3108 C CA . GLY A 1 390 ? -1.131 -16.110 15.849 1.00 81.12 390 GLY A CA 1
ATOM 3109 C C . GLY A 1 390 ? -2.549 -15.656 15.481 1.00 81.12 390 GLY A C 1
ATOM 3110 O O . GLY A 1 390 ? -3.363 -15.372 16.360 1.00 81.12 390 GLY A O 1
ATOM 3111 N N . VAL A 1 391 ? -2.815 -15.519 14.181 1.00 70.62 391 VAL A N 1
ATOM 3112 C CA . VAL A 1 391 ? -3.995 -14.808 13.647 1.00 70.62 391 VAL A CA 1
ATOM 3113 C C . VAL A 1 391 ? -5.242 -15.695 13.597 1.00 70.62 391 VAL A C 1
ATOM 3115 O O . VAL A 1 391 ? -6.303 -15.304 14.083 1.00 70.62 391 VAL A O 1
ATOM 3118 N N . ASP A 1 392 ? -5.099 -16.913 13.065 1.00 74.50 392 ASP A N 1
ATOM 3119 C CA . ASP A 1 392 ? -6.218 -17.832 12.808 1.00 74.50 392 ASP A CA 1
ATOM 3120 C C . ASP A 1 392 ? -6.443 -18.875 13.920 1.00 74.50 392 ASP A C 1
ATOM 3122 O O . ASP A 1 392 ? -7.387 -19.667 13.859 1.00 74.50 392 ASP A O 1
ATOM 3126 N N . ILE A 1 393 ? -5.617 -18.874 14.971 1.00 86.44 393 ILE A N 1
ATOM 3127 C CA . ILE A 1 393 ? -5.811 -19.746 16.136 1.00 86.44 393 ILE A CA 1
ATOM 3128 C C . ILE A 1 393 ? -6.671 -19.016 17.181 1.00 86.44 393 ILE A C 1
ATOM 3130 O O . ILE A 1 393 ? -6.344 -17.882 17.540 1.00 86.44 393 ILE A O 1
ATOM 3134 N N . PRO A 1 394 ? -7.743 -19.646 17.712 1.00 90.56 394 PRO A N 1
ATOM 3135 C CA . PRO A 1 394 ? -8.541 -19.054 18.779 1.00 90.56 394 PRO A CA 1
ATOM 3136 C C . PRO A 1 394 ? -7.677 -18.644 19.978 1.00 90.56 394 PRO A C 1
ATOM 3138 O O . PRO A 1 394 ? -6.915 -19.451 20.514 1.00 90.56 394 PRO A O 1
ATOM 3141 N N . ALA A 1 395 ? -7.834 -17.402 20.427 1.00 93.38 395 ALA A N 1
ATOM 3142 C CA . ALA A 1 395 ? -7.128 -16.865 21.579 1.00 93.38 395 ALA A CA 1
ATOM 3143 C C . ALA A 1 395 ? -7.456 -17.660 22.852 1.00 93.38 395 ALA A C 1
ATOM 3145 O O . ALA A 1 395 ? -8.619 -17.955 23.145 1.00 93.38 395 ALA A O 1
ATOM 3146 N N . THR A 1 396 ? -6.427 -17.962 23.640 1.00 96.00 396 THR A N 1
ATOM 3147 C CA . THR A 1 396 ? -6.579 -18.606 24.948 1.00 96.00 396 THR A CA 1
ATOM 3148 C C . THR A 1 396 ? -6.956 -17.587 26.025 1.00 96.00 396 THR A C 1
ATOM 3150 O O . THR A 1 396 ? -6.790 -16.376 25.859 1.00 96.00 396 THR A O 1
ATOM 3153 N N . GLU A 1 397 ? -7.399 -18.065 27.188 1.00 95.56 397 GLU A N 1
ATOM 3154 C CA . GLU A 1 397 ? -7.639 -17.191 28.342 1.00 95.56 397 GLU A CA 1
ATOM 3155 C C . GLU A 1 397 ? -6.376 -16.412 28.741 1.00 95.56 397 GLU A C 1
ATOM 3157 O O . GLU A 1 397 ? -6.443 -15.215 29.016 1.00 95.56 397 GLU A O 1
ATOM 3162 N N . ALA A 1 398 ? -5.204 -17.049 28.674 1.00 96.12 398 ALA A N 1
ATOM 3163 C CA . ALA A 1 398 ? -3.932 -16.390 28.940 1.00 96.12 398 ALA A CA 1
ATOM 3164 C C . ALA A 1 398 ? -3.598 -15.302 27.904 1.00 96.12 398 ALA A C 1
ATOM 3166 O O . ALA A 1 398 ? -2.878 -14.361 28.227 1.00 96.12 398 ALA A O 1
ATOM 3167 N N . ASP A 1 399 ? -4.051 -15.422 26.652 1.00 96.00 399 ASP A N 1
ATOM 3168 C CA . ASP A 1 399 ? -3.871 -14.371 25.637 1.00 96.00 399 ASP A CA 1
ATOM 3169 C C . ASP A 1 399 ? -4.792 -13.174 25.912 1.00 96.00 399 ASP A C 1
ATOM 3171 O O . ASP A 1 399 ? -4.377 -12.020 25.791 1.00 96.00 399 ASP A O 1
ATOM 3175 N N . VAL A 1 400 ? -6.026 -13.432 26.356 1.00 96.50 400 VAL A N 1
ATOM 3176 C CA . VAL A 1 400 ? -6.955 -12.372 26.776 1.00 96.50 400 VAL A CA 1
ATOM 3177 C C . VAL A 1 400 ? -6.448 -11.658 28.030 1.00 96.50 400 VAL A C 1
ATOM 3179 O O . VAL A 1 400 ? -6.491 -10.430 28.081 1.00 96.50 400 VAL A O 1
ATOM 3182 N N . GLN A 1 401 ? -5.895 -12.375 29.013 1.00 97.00 401 GLN A N 1
ATOM 3183 C CA . GLN A 1 401 ? -5.281 -11.748 30.193 1.00 97.00 401 GLN A CA 1
ATOM 3184 C C . GLN A 1 401 ? -4.092 -10.852 29.827 1.00 97.00 401 GLN A C 1
ATOM 3186 O O . GLN A 1 401 ? -3.934 -9.765 30.383 1.00 97.00 401 GLN A O 1
ATOM 3191 N N . ASP A 1 402 ? -3.292 -11.261 28.846 1.00 96.44 402 ASP A N 1
ATOM 3192 C CA . ASP A 1 402 ? -2.195 -10.462 28.311 1.00 96.44 402 ASP A CA 1
ATOM 3193 C C . ASP A 1 402 ? -2.685 -9.146 27.672 1.00 96.44 402 ASP A C 1
ATOM 3195 O O . ASP A 1 402 ? -2.079 -8.090 27.889 1.00 96.44 402 ASP A O 1
ATOM 3199 N N . LEU A 1 403 ? -3.780 -9.190 26.902 1.00 97.12 403 LEU A N 1
ATOM 3200 C CA . LEU A 1 403 ? -4.423 -8.003 26.320 1.00 97.12 403 LEU A CA 1
ATOM 3201 C C . LEU A 1 403 ? -5.048 -7.107 27.397 1.00 97.12 403 LEU A C 1
ATOM 3203 O O . LEU A 1 403 ? -4.913 -5.884 27.335 1.00 97.12 403 LEU A O 1
ATOM 3207 N N . ILE A 1 404 ? -5.666 -7.693 28.426 1.00 97.69 404 ILE A N 1
ATOM 3208 C CA . ILE A 1 404 ? -6.191 -6.974 29.596 1.00 97.69 404 ILE A CA 1
ATOM 3209 C C . ILE A 1 404 ? -5.060 -6.263 30.345 1.00 97.69 404 ILE A C 1
ATOM 3211 O O . ILE A 1 404 ? -5.188 -5.088 30.688 1.00 97.69 404 ILE A O 1
ATOM 3215 N N . HIS A 1 405 ? -3.934 -6.936 30.582 1.00 97.62 405 HIS A N 1
ATOM 3216 C CA . HIS A 1 405 ? -2.785 -6.338 31.255 1.00 97.62 405 HIS A CA 1
ATOM 3217 C C . HIS A 1 405 ? -2.215 -5.161 30.452 1.00 97.62 405 HIS A C 1
ATOM 3219 O O . HIS A 1 405 ? -1.941 -4.097 31.012 1.00 97.62 405 HIS A O 1
ATOM 3225 N N . LEU A 1 406 ? -2.092 -5.317 29.129 1.00 97.69 406 LEU A N 1
ATOM 3226 C CA . LEU A 1 406 ? -1.665 -4.236 28.242 1.00 97.69 406 LEU A CA 1
ATOM 3227 C C . LEU A 1 406 ? -2.665 -3.068 28.242 1.00 97.69 406 LEU A C 1
ATOM 3229 O O . LEU A 1 406 ? -2.251 -1.914 28.322 1.00 97.69 406 LEU A O 1
ATOM 3233 N N . THR A 1 407 ? -3.967 -3.368 28.243 1.00 98.12 407 THR A N 1
ATOM 3234 C CA . THR A 1 407 ? -5.046 -2.375 28.351 1.00 98.12 407 THR A CA 1
ATOM 3235 C C . THR A 1 407 ? -4.927 -1.570 29.644 1.00 98.12 407 THR A C 1
ATOM 3237 O O . THR A 1 407 ? -4.929 -0.343 29.605 1.00 98.12 407 THR A O 1
ATOM 3240 N N . LYS A 1 408 ? -4.745 -2.234 30.792 1.00 97.69 408 LYS A N 1
ATOM 3241 C CA . LYS A 1 408 ? -4.575 -1.565 32.093 1.00 97.69 408 LYS A CA 1
ATOM 3242 C C . LYS A 1 408 ? -3.360 -0.642 32.119 1.00 97.69 408 LYS A C 1
ATOM 3244 O O . LYS A 1 408 ? -3.452 0.467 32.635 1.00 97.69 408 LYS A O 1
ATOM 3249 N N . ARG A 1 409 ? -2.235 -1.070 31.533 1.00 97.75 409 ARG A N 1
ATOM 3250 C CA . ARG A 1 409 ? -1.042 -0.218 31.388 1.00 97.75 409 ARG A CA 1
ATOM 3251 C C . ARG A 1 409 ? -1.338 1.028 30.555 1.00 97.75 409 ARG A C 1
ATOM 3253 O O . ARG A 1 409 ? -0.925 2.116 30.942 1.00 97.75 409 ARG A O 1
ATOM 3260 N N . ALA A 1 410 ? -2.065 0.876 29.450 1.00 97.12 410 ALA A N 1
ATOM 3261 C CA . ALA A 1 410 ? -2.422 1.995 28.587 1.00 97.12 410 ALA A CA 1
ATOM 3262 C C . ALA A 1 410 ? -3.387 2.976 29.275 1.00 97.12 410 ALA A C 1
ATOM 3264 O O . ALA A 1 410 ? -3.159 4.183 29.244 1.00 97.12 410 ALA A O 1
ATOM 3265 N N . ILE A 1 411 ? -4.414 2.470 29.964 1.00 96.12 411 ILE A N 1
ATOM 3266 C CA . ILE A 1 411 ? -5.357 3.292 30.741 1.00 96.12 411 ILE A CA 1
ATOM 3267 C C . ILE A 1 411 ? -4.627 4.048 31.852 1.00 96.12 411 ILE A C 1
ATOM 3269 O O . ILE A 1 411 ? -4.850 5.243 32.020 1.00 96.12 411 ILE A O 1
ATOM 3273 N N . ALA A 1 412 ? -3.720 3.387 32.575 1.00 96.12 412 ALA A N 1
ATOM 3274 C CA . ALA A 1 412 ? -2.924 4.031 33.616 1.00 96.12 412 ALA A CA 1
ATOM 3275 C C . ALA A 1 412 ? -2.016 5.141 33.060 1.00 96.12 412 ALA A C 1
ATOM 3277 O O . ALA A 1 412 ? -1.817 6.152 33.729 1.00 96.12 412 ALA A O 1
ATOM 3278 N N . GLN A 1 413 ? -1.484 4.965 31.845 1.00 96.50 413 GLN A N 1
ATOM 3279 C CA . GLN A 1 413 ? -0.624 5.951 31.192 1.00 96.50 413 GLN A CA 1
ATOM 3280 C C . GLN A 1 413 ? -1.400 7.167 30.671 1.00 96.50 413 GLN A C 1
ATOM 3282 O O . GLN A 1 413 ? -0.942 8.292 30.849 1.00 96.50 413 GLN A O 1
ATOM 3287 N N . TYR A 1 414 ? -2.536 6.958 30.003 1.00 95.69 414 TYR A N 1
ATOM 3288 C CA . TYR A 1 414 ? -3.269 8.043 29.339 1.00 95.69 414 TYR A CA 1
ATOM 3289 C C . TYR A 1 414 ? -4.361 8.681 30.200 1.00 95.69 414 TYR A C 1
ATOM 3291 O O . TYR A 1 414 ? -4.668 9.853 30.009 1.00 95.69 414 TYR A O 1
ATOM 3299 N N . GLN A 1 415 ? -4.950 7.927 31.134 1.00 93.44 415 GLN A N 1
ATOM 3300 C CA . GLN A 1 415 ? -5.999 8.387 32.056 1.00 93.44 415 GLN A CA 1
ATOM 3301 C C . GLN A 1 415 ? -7.216 9.019 31.358 1.00 93.44 415 GLN A C 1
ATOM 3303 O O . GLN A 1 415 ? -7.870 9.919 31.883 1.00 93.44 415 GLN A O 1
ATOM 3308 N N . TYR A 1 416 ? -7.531 8.543 30.155 1.00 91.56 416 TYR A N 1
ATOM 3309 C CA . TYR A 1 416 ? -8.663 9.019 29.372 1.00 91.56 416 TYR A CA 1
ATOM 3310 C C . TYR A 1 416 ? -9.993 8.502 29.943 1.00 91.56 416 TYR A C 1
ATOM 3312 O O . TYR A 1 416 ? -10.162 7.285 30.074 1.00 91.56 416 TYR A O 1
ATOM 3320 N N . PRO A 1 417 ? -10.961 9.382 30.252 1.00 84.75 417 PRO A N 1
ATOM 3321 C CA . PRO A 1 417 ? -12.262 8.955 30.749 1.00 84.75 417 PRO A CA 1
ATOM 3322 C C . PRO A 1 417 ? -13.051 8.256 29.637 1.00 84.75 417 PRO A C 1
ATOM 3324 O O . PRO A 1 417 ? -13.124 8.761 28.517 1.00 84.75 417 PRO A O 1
ATOM 3327 N N . HIS A 1 418 ? -13.654 7.106 29.953 1.00 86.50 418 HIS A N 1
ATOM 3328 C CA . HIS A 1 418 ? -14.505 6.335 29.034 1.00 86.50 418 HIS A CA 1
ATOM 3329 C C . HIS A 1 418 ? -13.862 6.057 27.666 1.00 86.50 418 HIS A C 1
ATOM 3331 O O . HIS A 1 418 ? -14.522 6.105 26.626 1.00 86.50 418 HIS A O 1
ATOM 3337 N N . ALA A 1 419 ? -12.554 5.789 27.663 1.00 93.94 419 ALA A N 1
ATOM 3338 C CA . ALA A 1 419 ? -11.816 5.550 26.435 1.00 93.94 419 ALA A CA 1
ATOM 3339 C C . ALA A 1 419 ? -12.310 4.297 25.705 1.00 93.94 419 ALA A C 1
ATOM 3341 O O . ALA A 1 419 ? -12.662 3.287 26.319 1.00 93.94 419 ALA A O 1
ATOM 3342 N N . THR A 1 420 ? -12.269 4.351 24.376 1.00 97.38 420 THR A N 1
ATOM 3343 C CA . THR A 1 420 ? -12.445 3.159 23.546 1.00 97.38 420 THR A CA 1
ATOM 3344 C C . THR A 1 420 ? -11.100 2.487 23.318 1.00 97.38 420 THR A C 1
ATOM 3346 O O . THR A 1 420 ? -10.171 3.105 22.805 1.00 97.38 420 THR A O 1
ATOM 3349 N N . ILE A 1 421 ? -10.986 1.222 23.708 1.00 98.19 421 ILE A N 1
ATOM 3350 C CA . ILE A 1 421 ? -9.777 0.420 23.546 1.00 98.19 421 ILE A CA 1
ATOM 3351 C C . ILE A 1 421 ? -9.958 -0.500 22.345 1.00 98.19 421 ILE A C 1
ATOM 3353 O O . ILE A 1 421 ? -10.863 -1.332 22.324 1.00 98.19 421 ILE A O 1
ATOM 3357 N N . VAL A 1 422 ? -9.089 -0.368 21.349 1.00 98.25 422 VAL A N 1
ATOM 3358 C CA . VAL A 1 422 ? -9.112 -1.198 20.143 1.00 98.25 422 VAL A CA 1
ATOM 3359 C C . VAL A 1 422 ? -8.061 -2.289 20.269 1.00 98.25 422 VAL A C 1
ATOM 3361 O O . VAL A 1 422 ? -6.862 -2.008 20.358 1.00 98.25 422 VAL A O 1
ATOM 3364 N N . TRP A 1 423 ? -8.515 -3.538 20.307 1.00 97.81 423 TRP A N 1
ATOM 3365 C CA . TRP A 1 423 ? -7.652 -4.711 20.274 1.00 97.81 423 TRP A CA 1
ATOM 3366 C C . TRP A 1 423 ? -7.383 -5.145 18.826 1.00 97.81 423 TRP A C 1
ATOM 3368 O O . TRP A 1 423 ? -8.252 -4.959 17.971 1.00 97.81 423 TRP A O 1
ATOM 3378 N N . PRO A 1 424 ? -6.210 -5.742 18.544 1.00 95.69 424 PRO A N 1
ATOM 3379 C CA . PRO A 1 424 ? -5.901 -6.283 17.223 1.00 95.69 424 PRO A CA 1
ATOM 3380 C C . PRO A 1 424 ? -6.807 -7.432 16.789 1.00 95.69 424 PRO A C 1
ATOM 3382 O O . PRO A 1 424 ? -7.584 -7.962 17.589 1.00 95.69 424 PRO A O 1
ATOM 3385 N N . GLU A 1 425 ? -6.667 -7.855 15.529 1.00 92.69 425 GLU A N 1
ATOM 3386 C CA . GLU A 1 425 ? -7.365 -9.017 14.959 1.00 92.69 425 GLU A CA 1
ATOM 3387 C C . GLU A 1 425 ? -6.802 -10.338 15.523 1.00 92.69 425 GLU A C 1
ATOM 3389 O O . GLU A 1 425 ? -6.183 -11.147 14.847 1.00 92.69 425 GLU A O 1
ATOM 3394 N N . ASN A 1 426 ? -7.011 -10.543 16.818 1.00 89.56 426 ASN A N 1
ATOM 3395 C CA . ASN A 1 426 ? -6.708 -11.753 17.564 1.00 89.56 426 ASN A CA 1
ATOM 3396 C C . ASN A 1 426 ? -8.023 -12.513 17.708 1.00 89.56 426 ASN A C 1
ATOM 3398 O O . ASN A 1 426 ? -8.903 -12.024 18.409 1.00 89.56 426 ASN A O 1
ATOM 3402 N N . TYR A 1 427 ? -8.209 -13.643 17.024 1.00 89.94 427 TYR A N 1
ATOM 3403 C CA . TYR A 1 427 ? -9.467 -14.397 17.024 1.00 89.94 427 TYR A CA 1
ATOM 3404 C C . TYR A 1 427 ? -9.968 -14.731 18.451 1.00 89.94 427 TYR A C 1
ATOM 3406 O O . TYR A 1 427 ? -9.630 -15.766 19.017 1.00 89.94 427 TYR A O 1
ATOM 3414 N N . ILE A 1 428 ? -10.828 -13.885 19.037 1.00 93.88 428 ILE A N 1
ATOM 3415 C CA . ILE A 1 428 ? -11.389 -14.120 20.373 1.00 93.88 428 ILE A CA 1
ATOM 3416 C C . ILE A 1 428 ? -12.570 -15.097 20.273 1.00 93.88 428 ILE A C 1
ATOM 3418 O O . ILE A 1 428 ? -13.554 -14.779 19.597 1.00 93.88 428 ILE A O 1
ATOM 3422 N N . PRO A 1 429 ? -12.554 -16.253 20.959 1.00 93.38 429 PRO A N 1
ATOM 3423 C CA . PRO A 1 429 ? -13.667 -17.197 20.928 1.00 93.38 429 PRO A CA 1
ATOM 3424 C C . PRO A 1 429 ? -14.876 -16.719 21.764 1.00 93.38 429 PRO A C 1
ATOM 3426 O O . PRO A 1 429 ? -14.688 -16.043 22.780 1.00 93.38 429 PRO A O 1
ATOM 3429 N N . PRO A 1 430 ? -16.114 -17.138 21.419 1.00 93.12 430 PRO A N 1
ATOM 3430 C CA . PRO A 1 430 ? -17.332 -16.792 22.165 1.00 93.12 430 PRO A CA 1
ATOM 3431 C C . PRO A 1 430 ? -17.285 -17.074 23.670 1.00 93.12 430 PRO A C 1
ATOM 3433 O O . PRO A 1 430 ? -17.836 -16.312 24.461 1.00 93.12 430 PRO A O 1
ATOM 3436 N N . ALA A 1 431 ? -16.569 -18.124 24.082 1.00 94.38 431 ALA A N 1
ATOM 3437 C CA . ALA A 1 431 ? -16.407 -18.492 25.489 1.00 94.38 431 ALA A CA 1
ATOM 3438 C C . ALA A 1 431 ? -15.765 -17.386 26.353 1.00 94.38 431 ALA A C 1
ATOM 3440 O O . ALA A 1 431 ? -15.972 -17.364 27.562 1.00 94.38 431 ALA A O 1
ATOM 3441 N N . LEU A 1 432 ? -15.010 -16.459 25.750 1.00 96.19 432 LEU A N 1
ATOM 3442 C CA . LEU A 1 432 ? -14.311 -15.380 26.458 1.00 96.19 432 LEU A CA 1
ATOM 3443 C C . LEU A 1 432 ? -15.038 -14.026 26.374 1.00 96.19 432 LEU A C 1
ATOM 3445 O O . LEU A 1 432 ? -14.589 -13.053 26.980 1.00 96.19 432 LEU A O 1
ATOM 3449 N N . HIS A 1 433 ? -16.175 -13.939 25.670 1.00 95.75 433 HIS A N 1
ATOM 3450 C CA . HIS A 1 433 ? -16.918 -12.681 25.492 1.00 95.75 433 HIS A CA 1
ATOM 3451 C C . HIS A 1 433 ? -17.419 -12.109 26.819 1.00 95.75 433 HIS A C 1
ATOM 3453 O O . HIS A 1 433 ? -17.285 -10.910 27.059 1.00 95.75 433 HIS A O 1
ATOM 3459 N N . THR A 1 434 ? -17.928 -12.960 27.715 1.00 95.88 434 THR A N 1
ATOM 3460 C CA . THR A 1 434 ? -18.410 -12.544 29.043 1.00 95.88 434 THR A CA 1
ATOM 3461 C C . THR A 1 434 ? -17.285 -11.958 29.897 1.00 95.88 434 THR A C 1
ATOM 3463 O O . THR A 1 434 ? -17.488 -10.962 30.588 1.00 95.88 434 THR A O 1
ATOM 3466 N N . THR A 1 435 ? -16.076 -12.522 29.810 1.00 96.62 435 THR A N 1
ATOM 3467 C CA . THR A 1 435 ? -14.888 -12.011 30.509 1.00 96.62 435 THR A CA 1
ATOM 3468 C C . THR A 1 435 ? -14.522 -10.608 30.030 1.00 96.62 435 THR A C 1
ATOM 3470 O O . THR A 1 435 ? -14.222 -9.734 30.844 1.00 96.62 435 THR A O 1
ATOM 3473 N N . ILE A 1 436 ? -14.591 -10.370 28.717 1.00 96.75 436 ILE A N 1
ATOM 3474 C CA . ILE A 1 436 ? -14.320 -9.056 28.120 1.00 96.75 436 ILE A CA 1
ATOM 3475 C C . ILE A 1 436 ? -15.399 -8.047 28.520 1.00 96.75 436 ILE A C 1
ATOM 3477 O O . ILE A 1 436 ? -15.064 -6.936 28.921 1.00 96.75 436 ILE A O 1
ATOM 3481 N N . ALA A 1 437 ? -16.676 -8.434 28.479 1.00 97.31 437 ALA A N 1
ATOM 3482 C CA . ALA A 1 437 ? -17.784 -7.575 28.890 1.00 97.31 437 ALA A CA 1
ATOM 3483 C C . ALA A 1 437 ? -17.690 -7.168 30.371 1.00 97.31 437 ALA A C 1
ATOM 3485 O O . ALA A 1 437 ? -17.809 -5.988 30.697 1.00 97.31 437 ALA A O 1
ATOM 3486 N N . ALA A 1 438 ? -17.390 -8.119 31.261 1.00 97.50 438 ALA A N 1
ATOM 3487 C CA . ALA A 1 438 ? -17.186 -7.842 32.681 1.00 97.50 438 ALA A CA 1
ATOM 3488 C C . ALA A 1 438 ? -15.963 -6.939 32.927 1.00 97.50 438 ALA A C 1
ATOM 3490 O O . ALA A 1 438 ? -15.979 -6.089 33.819 1.00 97.50 438 ALA A O 1
ATOM 3491 N N . PHE A 1 439 ? -14.899 -7.099 32.134 1.00 97.31 439 PHE A N 1
ATOM 3492 C CA . PHE A 1 439 ? -13.731 -6.222 32.192 1.00 97.31 439 PHE A CA 1
ATOM 3493 C C . PHE A 1 439 ? -14.054 -4.794 31.737 1.00 97.31 439 PHE A C 1
ATOM 3495 O O . PHE A 1 439 ? -13.724 -3.854 32.460 1.00 97.31 439 PHE A O 1
ATOM 3502 N N . ALA A 1 440 ? -14.735 -4.639 30.598 1.00 96.69 440 ALA A N 1
ATOM 3503 C CA . ALA A 1 440 ? -15.181 -3.346 30.078 1.00 96.69 440 ALA A CA 1
ATOM 3504 C C . ALA A 1 440 ? -16.027 -2.589 31.113 1.00 96.69 440 ALA A C 1
ATOM 3506 O O . ALA A 1 440 ? -15.767 -1.420 31.398 1.00 96.69 440 ALA A O 1
ATOM 3507 N N . GLN A 1 441 ? -16.964 -3.295 31.756 1.00 96.75 441 GLN A N 1
ATOM 3508 C CA . GLN A 1 441 ? -17.814 -2.736 32.802 1.00 96.75 441 GLN A CA 1
ATOM 3509 C C . GLN A 1 441 ? -17.021 -2.302 34.038 1.00 96.75 441 GLN A C 1
ATOM 3511 O O . GLN A 1 441 ? -17.205 -1.193 34.538 1.00 96.75 441 GLN A O 1
ATOM 3516 N N . ARG A 1 442 ? -16.108 -3.151 34.524 1.00 96.44 442 ARG A N 1
ATOM 3517 C CA . ARG A 1 442 ? -15.320 -2.861 35.730 1.00 96.44 442 ARG A CA 1
ATOM 3518 C C . ARG A 1 442 ? -14.423 -1.638 35.565 1.00 96.44 442 ARG A C 1
ATOM 3520 O O . ARG A 1 442 ? -14.326 -0.841 36.490 1.00 96.44 442 ARG A O 1
ATOM 3527 N N . GLU A 1 443 ? -13.762 -1.501 34.418 1.00 95.69 443 GLU A N 1
ATOM 3528 C CA . GLU A 1 443 ? -12.873 -0.361 34.157 1.00 95.69 443 GLU A CA 1
ATOM 3529 C C . GLU A 1 443 ? -13.614 0.844 33.545 1.00 95.69 443 GLU A C 1
ATOM 3531 O O . GLU A 1 443 ? -13.001 1.880 33.307 1.00 95.69 443 GLU A O 1
ATOM 3536 N N . SER A 1 444 ? -14.929 0.735 33.303 1.00 94.88 444 SER A N 1
ATOM 3537 C CA . SER A 1 444 ? -15.758 1.783 32.687 1.00 94.88 444 SER A CA 1
ATOM 3538 C C . SER A 1 444 ? -15.243 2.263 31.317 1.00 94.88 444 SER A C 1
ATOM 3540 O O . SER A 1 444 ? -15.244 3.465 31.028 1.00 94.88 444 SER A O 1
ATOM 3542 N N . ILE A 1 445 ? -14.817 1.316 30.476 1.00 96.06 445 ILE A N 1
ATOM 3543 C CA . ILE A 1 445 ? -14.243 1.525 29.134 1.00 96.06 445 ILE A CA 1
ATOM 3544 C C . ILE A 1 445 ? -15.070 0.827 28.051 1.00 96.06 445 ILE A C 1
ATOM 3546 O O . ILE A 1 445 ? -15.804 -0.117 28.334 1.00 96.06 445 ILE A O 1
ATOM 3550 N N . ASN A 1 446 ? -14.864 1.225 26.796 1.00 96.94 446 ASN A N 1
ATOM 3551 C CA . ASN A 1 446 ? -15.365 0.483 25.637 1.00 96.94 446 ASN A CA 1
ATOM 3552 C C . ASN A 1 446 ? -14.255 -0.407 25.075 1.00 96.94 446 ASN A C 1
ATOM 3554 O O . ASN A 1 446 ? -13.090 -0.009 25.076 1.00 96.94 446 ASN A O 1
ATOM 3558 N N . ILE A 1 447 ? -14.596 -1.584 24.553 1.00 97.75 447 ILE A N 1
ATOM 3559 C CA . ILE A 1 447 ? -13.622 -2.503 23.949 1.00 97.75 447 ILE A CA 1
ATOM 3560 C C . ILE A 1 447 ? -14.095 -2.921 22.562 1.00 97.75 447 ILE A C 1
ATOM 3562 O O . ILE A 1 447 ? -15.209 -3.417 22.391 1.00 97.75 447 ILE A O 1
ATOM 3566 N N . VAL A 1 448 ? -13.212 -2.755 21.581 1.00 98.06 448 VAL A N 1
ATOM 3567 C CA . VAL A 1 448 ? -13.361 -3.269 20.219 1.00 98.06 448 VAL A CA 1
ATOM 3568 C C . VAL A 1 448 ? -12.447 -4.467 20.053 1.00 98.06 448 VAL A C 1
ATOM 3570 O O . VAL A 1 448 ? -11.253 -4.364 20.322 1.00 98.06 448 VAL A O 1
ATOM 3573 N N . TYR A 1 449 ? -12.988 -5.592 19.598 1.00 96.88 449 TYR A N 1
ATOM 3574 C CA . TYR A 1 449 ? -12.211 -6.810 19.389 1.00 96.88 449 TYR A CA 1
ATOM 3575 C C . TYR A 1 449 ? -12.750 -7.643 18.225 1.00 96.88 449 TYR A C 1
ATOM 3577 O O . TYR A 1 449 ? -13.931 -7.581 17.872 1.00 96.88 449 TYR A O 1
ATOM 3585 N N . HIS A 1 450 ? -11.863 -8.434 17.626 1.00 94.75 450 HIS A N 1
ATOM 3586 C CA . HIS A 1 450 ? -12.199 -9.392 16.578 1.00 94.75 450 HIS A CA 1
ATOM 3587 C C . HIS A 1 450 ? -12.698 -10.719 17.170 1.00 94.75 450 HIS A C 1
ATOM 3589 O O . HIS A 1 450 ? -12.153 -11.232 18.146 1.00 94.75 450 HIS A O 1
ATOM 3595 N N . THR A 1 451 ? -13.734 -11.296 16.568 1.00 93.88 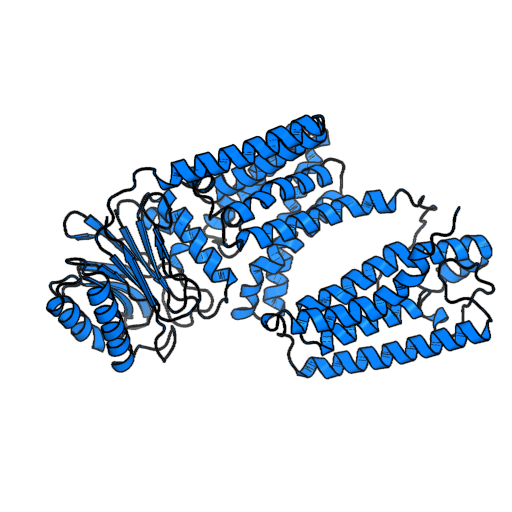451 THR A N 1
ATOM 3596 C CA . THR A 1 451 ? -14.293 -12.600 16.933 1.00 93.88 451 THR A CA 1
ATOM 3597 C C . THR A 1 451 ? -14.935 -13.268 15.713 1.00 93.88 451 THR A C 1
ATOM 3599 O O . THR A 1 451 ? -14.946 -12.715 14.616 1.00 93.88 451 THR A O 1
ATOM 3602 N N . THR A 1 452 ? -15.501 -14.460 15.884 1.00 91.69 452 THR A N 1
ATOM 3603 C CA . THR A 1 452 ? -16.227 -15.162 14.824 1.00 91.69 452 THR A CA 1
ATOM 3604 C C . THR A 1 452 ? -17.639 -15.509 15.254 1.00 91.69 452 THR A C 1
ATOM 3606 O O . THR A 1 452 ? -17.896 -15.793 16.423 1.00 91.69 452 THR A O 1
ATOM 3609 N N . GLU A 1 453 ? -18.535 -15.586 14.284 1.00 91.44 453 GLU A N 1
ATOM 3610 C CA . GLU A 1 453 ? -19.837 -16.226 14.414 1.00 91.44 453 GLU A CA 1
ATOM 3611 C C . GLU A 1 453 ? -19.855 -17.505 13.589 1.00 91.44 453 GLU A C 1
ATOM 3613 O O . GLU A 1 453 ? -19.378 -17.514 12.455 1.00 91.44 453 GLU A O 1
ATOM 3618 N N . LYS A 1 454 ? -20.393 -18.582 14.156 1.00 88.62 454 LYS A N 1
ATOM 3619 C CA . LYS A 1 454 ? -20.538 -19.853 13.457 1.00 88.62 454 LYS A CA 1
ATOM 3620 C C . LYS A 1 454 ? -22.017 -20.128 13.216 1.00 88.62 454 LYS A C 1
ATOM 3622 O O . LYS A 1 454 ? -22.803 -20.094 14.156 1.00 88.62 454 LYS A O 1
ATOM 3627 N N . ASP A 1 455 ? -22.341 -20.401 11.963 1.00 86.88 455 ASP A N 1
ATOM 3628 C CA . ASP A 1 455 ? -23.598 -20.996 11.510 1.00 86.88 455 ASP A CA 1
ATOM 3629 C C . ASP A 1 455 ? -23.346 -22.482 11.175 1.00 86.88 455 ASP A C 1
ATOM 3631 O O . ASP A 1 455 ? -22.186 -22.905 11.127 1.00 86.88 455 ASP A O 1
ATOM 3635 N N . ASP A 1 456 ? -24.386 -23.279 10.921 1.00 79.56 456 ASP A N 1
ATOM 3636 C CA . ASP A 1 456 ? -24.310 -24.749 10.795 1.00 79.56 456 ASP A CA 1
ATOM 3637 C C . ASP A 1 456 ? -23.202 -25.246 9.841 1.00 79.56 456 ASP A C 1
ATOM 3639 O O . ASP A 1 456 ? -22.626 -26.316 10.045 1.00 79.56 456 ASP A O 1
ATOM 3643 N N . THR A 1 457 ? -22.846 -24.454 8.821 1.00 84.38 457 THR A N 1
ATOM 3644 C CA . THR A 1 457 ? -21.806 -24.792 7.828 1.00 84.38 457 THR A CA 1
ATOM 3645 C C . THR A 1 457 ? -20.738 -23.717 7.607 1.00 84.38 457 THR A C 1
ATOM 3647 O O . THR A 1 457 ? -19.804 -23.946 6.839 1.00 84.38 457 THR A O 1
ATOM 3650 N N . ARG A 1 458 ? -20.847 -22.535 8.231 1.00 89.12 458 ARG A N 1
ATOM 3651 C CA . ARG A 1 458 ? -20.046 -21.349 7.866 1.00 89.12 458 ARG A CA 1
ATOM 3652 C C . ARG A 1 458 ? -19.497 -20.629 9.089 1.00 89.12 458 ARG A C 1
ATOM 3654 O O . ARG A 1 458 ? -20.148 -20.568 10.126 1.00 89.12 458 ARG A O 1
ATOM 3661 N N . ILE A 1 459 ? -18.305 -20.054 8.947 1.00 90.31 459 ILE A N 1
ATOM 3662 C CA . ILE A 1 459 ? -17.659 -19.229 9.975 1.00 90.31 459 ILE A CA 1
ATOM 3663 C C . ILE A 1 459 ? -17.515 -17.822 9.412 1.00 90.31 459 ILE A C 1
ATOM 3665 O O . ILE A 1 459 ? -16.849 -17.624 8.404 1.00 90.31 459 ILE A O 1
ATOM 3669 N N . TYR A 1 460 ? -18.118 -16.840 10.067 1.00 92.56 460 TYR A N 1
ATOM 3670 C CA . TYR A 1 460 ? -18.045 -15.439 9.679 1.00 92.56 460 TYR A CA 1
ATOM 3671 C C . TYR A 1 460 ? -17.128 -14.687 10.643 1.00 92.56 460 TYR A C 1
ATOM 3673 O O . TYR A 1 460 ? -17.401 -14.635 11.844 1.00 92.56 460 TYR A O 1
ATOM 3681 N N . LYS A 1 461 ? -16.057 -14.077 10.125 1.00 92.81 461 LYS A N 1
ATOM 3682 C CA . LYS A 1 461 ? -15.213 -13.151 10.893 1.00 92.81 461 LYS A CA 1
ATOM 3683 C C . LYS A 1 461 ? -15.963 -11.839 11.108 1.00 92.81 461 LYS A C 1
ATOM 3685 O O . LYS A 1 461 ? -16.612 -11.326 10.192 1.00 92.81 461 LYS A O 1
ATOM 3690 N N . LYS A 1 462 ? -15.917 -11.311 12.329 1.00 94.12 462 LYS A N 1
ATOM 3691 C CA . LYS A 1 462 ? -16.630 -10.091 12.710 1.00 94.12 462 LYS A CA 1
ATOM 3692 C C . LYS A 1 462 ? -15.870 -9.292 13.754 1.00 94.12 462 LYS A C 1
ATOM 3694 O O . LYS A 1 462 ? -15.103 -9.828 14.547 1.00 94.12 462 LYS A O 1
ATOM 3699 N N . VAL A 1 463 ? -16.129 -7.997 13.783 1.00 96.31 463 VAL A N 1
ATOM 3700 C CA . VAL A 1 463 ? -15.713 -7.116 14.870 1.00 96.31 463 VAL A CA 1
ATOM 3701 C C . VAL A 1 463 ? -16.907 -6.832 15.764 1.00 96.31 463 VAL A C 1
ATOM 3703 O O . VAL A 1 463 ? -18.018 -6.613 15.276 1.00 96.31 463 VAL A O 1
ATOM 3706 N N . ALA A 1 464 ? -16.672 -6.838 17.070 1.00 96.38 464 ALA A N 1
ATOM 3707 C CA . ALA A 1 464 ? -17.650 -6.458 18.074 1.00 96.38 464 ALA A CA 1
ATOM 3708 C C . ALA A 1 464 ? -17.136 -5.250 18.859 1.00 96.38 464 ALA A C 1
ATOM 3710 O O . ALA A 1 464 ? -15.962 -5.195 19.228 1.00 96.38 464 ALA A O 1
ATOM 3711 N N . LEU A 1 465 ? -18.031 -4.301 19.133 1.00 97.00 465 LEU A N 1
ATOM 3712 C CA . LEU A 1 465 ? -17.798 -3.227 20.093 1.00 97.00 465 LEU A CA 1
ATOM 3713 C C . LEU A 1 465 ? -18.722 -3.444 21.288 1.00 97.00 465 LEU A C 1
ATOM 3715 O O . LEU A 1 465 ? -19.949 -3.497 21.139 1.00 97.00 465 LEU A O 1
ATOM 3719 N N . VAL A 1 466 ? -18.111 -3.587 22.458 1.00 96.69 466 VAL A N 1
ATOM 3720 C CA . VAL A 1 466 ? -18.786 -3.684 23.751 1.00 96.69 466 VAL A CA 1
ATOM 3721 C C . VAL A 1 466 ? -18.571 -2.378 24.500 1.00 96.69 466 VAL A C 1
ATOM 3723 O O . VAL A 1 466 ? -17.450 -1.872 24.549 1.00 96.69 466 VAL A O 1
ATOM 3726 N N . ASP A 1 467 ? -19.650 -1.821 25.037 1.00 95.19 467 ASP A N 1
ATOM 3727 C CA . ASP A 1 467 ? -19.614 -0.562 25.774 1.00 95.19 467 ASP A CA 1
ATOM 3728 C C . ASP A 1 467 ? -19.287 -0.755 27.266 1.00 95.19 467 ASP A C 1
ATOM 3730 O O . ASP A 1 467 ? -19.166 -1.878 27.766 1.00 95.19 467 ASP A O 1
ATOM 3734 N N . GLN A 1 468 ? -19.199 0.351 28.005 1.00 93.44 468 GLN A N 1
ATOM 3735 C CA . GLN A 1 468 ? -18.947 0.360 29.446 1.00 93.44 468 GLN A CA 1
ATOM 3736 C C . GLN A 1 468 ? -20.048 -0.300 30.296 1.00 93.44 468 GLN A C 1
ATOM 3738 O O . GLN A 1 468 ? -19.876 -0.458 31.501 1.00 93.44 468 GLN A O 1
ATOM 3743 N N . SER A 1 469 ? -21.193 -0.674 29.715 1.00 93.44 469 SER A N 1
ATOM 3744 C CA . SER A 1 469 ? -22.217 -1.475 30.400 1.00 93.44 469 SER A CA 1
ATOM 3745 C C . SER A 1 469 ? -22.004 -2.983 30.223 1.00 93.44 469 SER A C 1
ATOM 3747 O O . SER A 1 469 ? -22.724 -3.780 30.821 1.00 93.44 469 SER A O 1
ATOM 3749 N N . GLY A 1 470 ? -21.022 -3.384 29.408 1.00 92.06 470 GLY A N 1
ATOM 3750 C CA . GLY A 1 470 ? -20.799 -4.772 29.011 1.00 92.06 470 GLY A CA 1
ATOM 3751 C C . GLY A 1 470 ? -21.724 -5.233 27.880 1.00 92.06 470 GLY A C 1
ATOM 3752 O O . GLY A 1 470 ? -21.737 -6.417 27.540 1.00 92.06 470 GLY A O 1
ATOM 3753 N N . ARG A 1 471 ? -22.493 -4.326 27.262 1.00 93.56 471 ARG A N 1
ATOM 3754 C CA . ARG A 1 471 ? -23.406 -4.653 26.164 1.00 93.56 471 ARG A CA 1
ATOM 3755 C C . ARG A 1 471 ? -22.706 -4.480 24.821 1.00 93.56 471 ARG A C 1
ATOM 3757 O O . ARG A 1 471 ? -22.041 -3.480 24.572 1.00 93.56 471 ARG A O 1
ATOM 3764 N N . SER A 1 472 ? -22.906 -5.431 23.908 1.00 93.62 472 SER A N 1
ATOM 3765 C CA . SER A 1 472 ? -22.516 -5.230 22.510 1.00 93.62 472 SER A CA 1
ATOM 3766 C C . SER A 1 472 ? -23.454 -4.219 21.850 1.00 93.62 472 SER A C 1
ATOM 3768 O O . SER A 1 472 ? -24.671 -4.422 21.816 1.00 93.62 472 SER A O 1
ATOM 3770 N N . ILE A 1 473 ? -22.891 -3.123 21.346 1.00 94.62 473 ILE A N 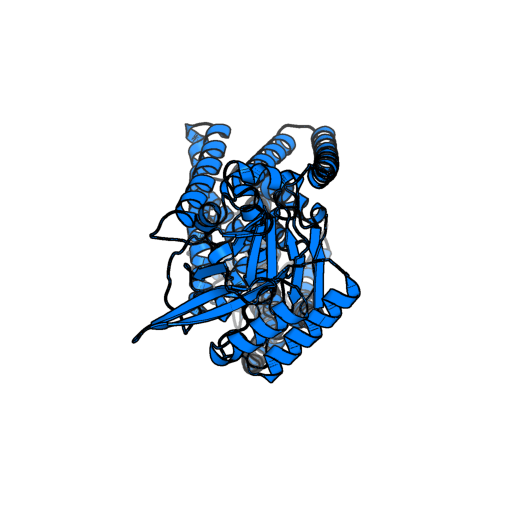1
ATOM 3771 C CA . ILE A 1 473 ? -23.652 -2.036 20.707 1.00 94.62 473 ILE A CA 1
ATOM 3772 C C . ILE A 1 473 ? -23.420 -1.948 19.198 1.00 94.62 473 ILE A C 1
ATOM 3774 O O . ILE A 1 473 ? -24.166 -1.268 18.498 1.00 94.62 473 ILE A O 1
ATOM 3778 N N . LEU A 1 474 ? -22.407 -2.647 18.687 1.00 95.44 474 LEU A N 1
ATOM 3779 C CA . LEU A 1 474 ? -22.077 -2.684 17.270 1.00 95.44 474 LEU A CA 1
ATOM 3780 C C . LEU A 1 474 ? -21.449 -4.033 16.918 1.00 95.44 474 LEU A C 1
ATOM 3782 O O . LEU A 1 474 ? -20.601 -4.556 17.643 1.00 95.44 474 LEU A O 1
ATOM 3786 N N . THR A 1 475 ? -21.848 -4.574 15.771 1.00 96.44 475 THR A N 1
ATOM 3787 C CA . THR A 1 475 ? -21.202 -5.721 15.137 1.00 96.44 475 THR A CA 1
ATOM 3788 C C . THR A 1 475 ? -21.232 -5.535 13.629 1.00 96.44 475 THR A C 1
ATOM 3790 O O . THR A 1 475 ? -22.292 -5.263 13.069 1.00 96.44 475 THR A O 1
ATOM 3793 N N . ASN A 1 476 ? -20.085 -5.719 12.983 1.00 97.50 476 ASN A N 1
ATOM 3794 C CA . ASN A 1 476 ? -19.970 -5.810 11.531 1.00 97.50 476 ASN A CA 1
ATOM 3795 C C . ASN A 1 476 ? -19.117 -7.024 11.171 1.00 97.50 476 ASN A C 1
ATOM 3797 O O . ASN A 1 476 ? -18.187 -7.390 11.887 1.00 97.50 476 ASN A O 1
ATOM 3801 N N . TYR A 1 477 ? -19.445 -7.632 10.046 1.00 96.00 477 TYR A N 1
ATOM 3802 C CA . TYR A 1 477 ? -18.763 -8.763 9.451 1.00 96.00 477 TYR A CA 1
ATOM 3803 C C . TYR A 1 477 ? -17.730 -8.304 8.428 1.00 96.00 477 TYR A C 1
ATOM 3805 O O . TYR A 1 477 ? -17.877 -7.246 7.807 1.00 96.00 477 TYR A O 1
ATOM 3813 N N . LYS A 1 478 ? -16.702 -9.137 8.267 1.00 93.81 478 LYS A N 1
ATOM 3814 C CA . LYS A 1 478 ? -15.668 -8.987 7.251 1.00 93.81 478 LYS A CA 1
ATOM 3815 C C . LYS A 1 478 ? -16.285 -9.285 5.882 1.00 93.81 478 LYS A C 1
ATOM 3817 O O . LYS A 1 478 ? -16.779 -10.395 5.650 1.00 93.81 478 LYS A O 1
ATOM 3822 N N . ALA A 1 479 ? -16.322 -8.284 5.005 1.00 92.75 479 ALA A N 1
ATOM 3823 C CA . ALA A 1 479 ? -16.877 -8.447 3.663 1.00 92.75 479 ALA A CA 1
ATOM 3824 C C . ALA A 1 479 ? -15.835 -9.049 2.720 1.00 92.75 479 ALA A C 1
ATOM 3826 O O . ALA A 1 479 ? -16.185 -9.887 1.895 1.00 92.75 479 ALA A O 1
ATOM 3827 N N . HIS A 1 480 ? -14.569 -8.679 2.913 1.00 90.19 480 HIS A N 1
ATOM 3828 C CA . HIS A 1 480 ? -13.460 -9.110 2.073 1.00 90.19 480 HIS A CA 1
ATOM 3829 C C . HIS A 1 480 ? -12.453 -9.932 2.871 1.00 90.19 480 HIS A C 1
ATOM 3831 O O . HIS A 1 480 ? -11.877 -9.451 3.847 1.00 90.19 480 HIS A O 1
ATOM 3837 N N . LEU A 1 481 ? -12.267 -11.189 2.472 1.00 86.06 481 LEU A N 1
ATOM 3838 C CA . LEU A 1 481 ? -11.297 -12.103 3.082 1.00 86.06 481 LEU A CA 1
ATOM 3839 C C . LEU A 1 481 ? -9.937 -11.952 2.394 1.00 86.06 481 LEU A C 1
ATOM 3841 O O . LEU A 1 481 ? -9.890 -11.756 1.178 1.00 86.06 481 LEU A O 1
ATOM 3845 N N . ALA A 1 482 ? -8.848 -12.075 3.154 1.00 80.00 482 ALA A N 1
ATOM 3846 C CA . ALA A 1 482 ? -7.510 -12.131 2.579 1.00 80.00 482 ALA A CA 1
ATOM 3847 C C . ALA A 1 482 ? -7.277 -13.436 1.787 1.00 80.00 482 ALA A C 1
ATOM 3849 O O . ALA A 1 482 ? -7.972 -14.428 2.013 1.00 80.00 482 ALA A O 1
ATOM 3850 N N . PRO A 1 483 ? -6.339 -13.470 0.822 1.00 75.12 483 PRO A N 1
ATOM 3851 C CA . PRO A 1 483 ? -6.216 -14.557 -0.144 1.00 75.12 483 PRO A CA 1
ATOM 3852 C C . PRO A 1 483 ? -5.631 -15.825 0.487 1.00 75.12 483 PRO A C 1
ATOM 3854 O O . PRO A 1 483 ? -5.772 -16.912 -0.067 1.00 75.12 483 PRO A O 1
ATOM 3857 N N . ASP A 1 484 ? -4.959 -15.677 1.627 1.00 70.94 484 ASP A N 1
ATOM 3858 C CA . ASP A 1 484 ? -4.402 -16.725 2.480 1.00 70.94 484 ASP A CA 1
ATOM 3859 C C . ASP A 1 484 ? -5.360 -17.174 3.596 1.00 70.94 484 ASP A C 1
ATOM 3861 O O . ASP A 1 484 ? -5.098 -18.189 4.244 1.00 70.94 484 ASP A O 1
ATOM 3865 N N . GLU A 1 485 ? -6.481 -16.473 3.812 1.00 77.44 485 GLU A N 1
ATOM 3866 C CA . GLU A 1 485 ? -7.426 -16.820 4.870 1.00 77.44 485 GLU A CA 1
ATOM 3867 C C . GLU A 1 485 ? -8.091 -18.168 4.585 1.00 77.44 485 GLU A C 1
ATOM 3869 O O . GLU A 1 485 ? -9.044 -18.295 3.814 1.00 77.44 485 GLU A O 1
ATOM 3874 N N . SER A 1 486 ? -7.597 -19.195 5.275 1.00 68.69 486 SER A N 1
ATOM 3875 C CA . SER A 1 486 ? -8.077 -20.576 5.162 1.00 68.69 486 SER A CA 1
ATOM 3876 C C . SER A 1 486 ? -9.452 -20.806 5.804 1.00 68.69 486 SER A C 1
ATOM 3878 O O . SER A 1 486 ? -10.110 -21.812 5.528 1.00 68.69 486 SER A O 1
ATOM 3880 N N . ILE A 1 487 ? -9.896 -19.880 6.662 1.00 72.25 487 ILE A N 1
ATOM 3881 C CA . ILE A 1 487 ? -11.145 -19.957 7.421 1.00 72.25 487 ILE A CA 1
ATOM 3882 C C . ILE A 1 487 ? -11.880 -18.620 7.323 1.00 72.25 487 ILE A C 1
ATOM 3884 O O . ILE A 1 487 ? -11.377 -17.582 7.747 1.00 72.25 487 ILE A O 1
ATOM 3888 N N . GLY A 1 488 ? -13.123 -18.658 6.849 1.00 82.12 488 GLY A N 1
ATOM 3889 C CA . GLY A 1 488 ? -13.982 -17.483 6.799 1.00 82.12 488 GLY A CA 1
ATOM 3890 C C . GLY A 1 488 ? -15.030 -17.585 5.701 1.00 82.12 488 GLY A C 1
ATOM 3891 O O . GLY A 1 488 ? -14.891 -18.319 4.729 1.00 82.12 488 GLY A O 1
ATOM 3892 N N . THR A 1 489 ? -16.118 -16.847 5.851 1.00 90.44 489 THR A N 1
ATOM 3893 C CA . THR A 1 489 ? -17.100 -16.616 4.798 1.00 90.44 489 THR A CA 1
ATOM 3894 C C . THR A 1 489 ? -17.359 -15.123 4.737 1.00 90.44 489 THR A C 1
ATOM 3896 O O . THR A 1 489 ? -17.696 -14.509 5.751 1.00 90.44 489 THR A O 1
ATOM 3899 N N . ALA A 1 490 ? -17.188 -14.553 3.547 1.00 91.31 490 ALA A N 1
ATOM 3900 C CA . ALA A 1 490 ? -17.467 -13.154 3.272 1.00 91.31 490 ALA A CA 1
ATOM 3901 C C . ALA A 1 490 ? -18.927 -12.821 3.606 1.00 91.31 490 ALA A C 1
ATOM 3903 O O . ALA A 1 490 ? -19.854 -13.526 3.192 1.00 91.31 490 ALA A O 1
ATOM 3904 N N . ARG A 1 491 ? -19.142 -11.734 4.349 1.00 93.75 491 ARG A N 1
ATOM 3905 C CA . ARG A 1 491 ? -20.482 -11.212 4.626 1.00 93.75 491 ARG A CA 1
ATOM 3906 C C . ARG A 1 491 ? -20.444 -9.697 4.674 1.00 93.75 491 ARG A C 1
ATOM 3908 O O . ARG A 1 491 ? -19.878 -9.103 5.585 1.00 93.75 491 ARG A O 1
ATOM 3915 N N . TYR A 1 492 ? -21.113 -9.075 3.712 1.00 94.31 492 TYR A N 1
ATOM 3916 C CA . TYR A 1 492 ? -21.297 -7.633 3.722 1.00 94.31 492 TYR A CA 1
ATOM 3917 C C . TYR A 1 492 ? -22.167 -7.211 4.910 1.00 94.31 492 TYR A C 1
ATOM 3919 O O . TYR A 1 492 ? -23.223 -7.792 5.174 1.00 94.31 492 TYR A O 1
ATOM 3927 N N . SER A 1 493 ? -21.742 -6.163 5.610 1.00 95.38 493 SER A N 1
ATOM 3928 C CA . SER A 1 493 ? -22.549 -5.499 6.629 1.00 95.38 493 SER A CA 1
ATOM 3929 C C . SER A 1 493 ? -22.118 -4.048 6.791 1.00 95.38 493 SER A C 1
ATOM 3931 O O . SER A 1 493 ? -20.952 -3.706 6.575 1.00 95.38 493 SER A O 1
ATOM 3933 N N . ARG A 1 494 ? -23.076 -3.204 7.176 1.00 96.00 494 ARG A N 1
ATOM 3934 C CA . ARG A 1 494 ? -22.859 -1.780 7.415 1.00 96.00 494 ARG A CA 1
ATOM 3935 C C . ARG A 1 494 ? -23.747 -1.305 8.557 1.00 96.00 494 ARG A C 1
ATOM 3937 O O . ARG A 1 494 ? -24.854 -0.814 8.343 1.00 96.00 494 ARG A O 1
ATOM 3944 N N . VAL A 1 495 ? -23.250 -1.468 9.773 1.00 96.75 495 VAL A N 1
ATOM 3945 C CA . VAL A 1 495 ? -23.862 -0.946 10.993 1.00 96.75 495 VAL A CA 1
ATOM 3946 C C . VAL A 1 495 ? -23.065 0.271 11.464 1.00 96.75 495 VAL A C 1
ATOM 3948 O O . VAL A 1 495 ? -21.831 0.265 11.485 1.00 96.75 495 VAL A O 1
ATOM 3951 N N . ILE A 1 496 ? -23.789 1.329 11.827 1.00 97.06 496 ILE A N 1
ATOM 3952 C CA . ILE A 1 496 ? -23.261 2.526 12.484 1.00 97.06 496 ILE A CA 1
ATOM 3953 C C . ILE A 1 496 ? -24.086 2.712 13.753 1.00 97.06 496 ILE A C 1
ATOM 3955 O O . ILE A 1 496 ? -25.308 2.846 13.681 1.00 97.06 496 ILE A O 1
ATOM 3959 N N . ALA A 1 497 ? -23.425 2.691 14.905 1.00 95.25 497 ALA A N 1
ATOM 3960 C CA . ALA A 1 497 ? -24.064 2.878 16.200 1.00 95.25 497 ALA A CA 1
ATOM 3961 C C . ALA A 1 497 ? -23.851 4.315 16.684 1.00 95.25 497 ALA A C 1
ATOM 3963 O O . ALA A 1 497 ? -22.794 4.899 16.462 1.00 95.25 497 ALA A O 1
ATOM 3964 N N . THR A 1 498 ? -24.838 4.885 17.372 1.00 94.25 498 THR A N 1
ATOM 3965 C CA . THR A 1 498 ? -24.660 6.153 18.088 1.00 94.25 498 THR A CA 1
ATOM 3966 C C . THR A 1 498 ? -24.325 5.839 19.538 1.00 94.25 498 THR A C 1
ATOM 3968 O O . THR A 1 498 ? -25.129 5.224 20.235 1.00 94.25 498 THR A O 1
ATOM 3971 N N . HIS A 1 499 ? -23.157 6.272 19.999 1.00 87.00 499 HIS A N 1
ATOM 3972 C CA . HIS A 1 499 ? -22.679 6.062 21.359 1.00 87.00 499 HIS A CA 1
ATOM 3973 C C . HIS A 1 499 ? -22.085 7.365 21.903 1.00 87.00 499 HIS A C 1
ATOM 3975 O O . HIS A 1 499 ? -21.211 7.953 21.272 1.00 87.00 499 HIS A O 1
ATOM 3981 N N . ASN A 1 500 ? -22.588 7.852 23.045 1.00 84.00 500 ASN A N 1
ATOM 3982 C CA . ASN A 1 500 ? -22.191 9.134 23.652 1.00 84.00 500 ASN A CA 1
ATOM 3983 C C . ASN A 1 500 ? -22.178 10.305 22.646 1.00 84.00 500 ASN A C 1
ATOM 3985 O O . ASN A 1 500 ? -21.184 11.012 22.506 1.00 84.00 500 ASN A O 1
ATOM 3989 N N . ALA A 1 501 ? -23.276 10.460 21.894 1.00 87.06 501 ALA A N 1
ATOM 3990 C CA . ALA A 1 501 ? -23.442 11.449 20.817 1.00 87.06 501 ALA A CA 1
ATOM 3991 C C . ALA A 1 501 ? -22.449 11.340 19.638 1.00 87.06 501 ALA A C 1
ATOM 3993 O O . ALA A 1 501 ? -22.503 12.164 18.730 1.00 87.06 501 ALA A O 1
ATOM 3994 N N . THR A 1 502 ? -21.605 10.307 19.607 1.00 92.62 502 THR A N 1
ATOM 3995 C CA . THR A 1 502 ? -20.667 10.028 18.515 1.00 92.62 502 THR A CA 1
ATOM 3996 C C . THR A 1 502 ? -21.185 8.872 17.670 1.00 92.62 502 THR A C 1
ATOM 3998 O O . THR A 1 502 ? -21.649 7.861 18.202 1.00 92.62 502 THR A O 1
ATOM 4001 N N . LYS A 1 503 ? -21.109 8.986 16.346 1.00 96.31 503 LYS A N 1
ATOM 4002 C CA . LYS A 1 503 ? -21.422 7.878 15.440 1.00 96.31 503 LYS A CA 1
ATOM 4003 C C . LYS A 1 503 ? -20.182 7.019 15.241 1.00 96.31 503 LYS A C 1
ATOM 4005 O O . LYS A 1 503 ? -19.181 7.487 14.705 1.00 96.31 503 LYS A O 1
ATOM 4010 N N . VAL A 1 504 ? -20.259 5.757 15.639 1.00 96.62 504 VAL A N 1
ATOM 4011 C CA . VAL A 1 504 ? -19.142 4.811 15.606 1.00 96.62 504 VAL A CA 1
ATOM 4012 C C . VAL A 1 504 ? -19.434 3.646 14.667 1.00 96.62 504 VAL A C 1
ATOM 4014 O O . VAL A 1 504 ? -20.565 3.164 14.565 1.00 96.62 504 VAL A O 1
ATOM 4017 N N . THR A 1 505 ? -18.400 3.175 13.980 1.00 97.81 505 THR A N 1
ATOM 4018 C CA . THR A 1 505 ? -18.426 1.930 13.207 1.00 97.81 505 THR A CA 1
ATOM 4019 C C . THR A 1 505 ? -17.128 1.151 13.426 1.00 97.81 505 THR A C 1
ATOM 4021 O O . THR A 1 505 ? -16.215 1.614 14.110 1.00 97.81 505 THR A O 1
ATOM 4024 N N . ALA A 1 506 ? -17.051 -0.062 12.900 1.00 97.62 506 ALA A N 1
ATOM 4025 C CA . ALA A 1 506 ? -15.880 -0.912 13.009 1.00 97.62 506 ALA A CA 1
ATOM 4026 C C . ALA A 1 506 ? -15.891 -1.929 11.870 1.00 97.62 506 ALA A C 1
ATOM 4028 O O . ALA A 1 506 ? -16.968 -2.399 11.498 1.00 97.62 506 ALA A O 1
ATOM 4029 N N . TYR A 1 507 ? -14.711 -2.272 11.355 1.00 97.19 507 TYR A N 1
ATOM 4030 C CA . TYR A 1 507 ? -14.510 -3.259 10.286 1.00 97.19 507 TYR A CA 1
ATOM 4031 C C . TYR A 1 507 ? -13.204 -4.023 10.507 1.00 97.19 507 TYR A C 1
ATOM 4033 O O . TYR A 1 507 ? -12.443 -3.667 11.401 1.00 97.19 507 TYR A O 1
ATOM 4041 N N . VAL A 1 508 ? -12.957 -5.093 9.748 1.00 92.88 508 VAL A N 1
ATOM 4042 C CA . VAL A 1 508 ? -11.845 -6.013 10.031 1.00 92.88 508 VAL A CA 1
ATOM 4043 C C . VAL A 1 508 ? -10.812 -5.983 8.913 1.00 92.88 508 VAL A C 1
ATOM 4045 O O . VAL A 1 508 ? -11.119 -6.337 7.776 1.00 92.88 508 VAL A O 1
ATOM 4048 N N . CYS A 1 509 ? -9.578 -5.638 9.280 1.00 90.25 509 CYS A N 1
ATOM 4049 C CA . CYS A 1 509 ? -8.364 -5.811 8.492 1.00 90.25 509 CYS A CA 1
ATOM 4050 C C . CYS A 1 509 ? -8.525 -5.497 6.996 1.00 90.25 509 CYS A C 1
ATOM 4052 O O . CYS A 1 509 ? -8.703 -4.337 6.632 1.00 90.25 509 CYS A O 1
ATOM 4054 N N . TYR A 1 510 ? -8.515 -6.545 6.164 1.00 88.00 510 TYR A N 1
ATOM 4055 C CA . TYR A 1 510 ? -8.517 -6.530 4.700 1.00 88.00 510 TYR A CA 1
ATOM 4056 C C . TYR A 1 510 ? -9.645 -5.692 4.082 1.00 88.00 510 TYR A C 1
ATOM 4058 O O . TYR A 1 510 ? -9.474 -5.152 2.993 1.00 88.00 510 TYR A O 1
ATOM 4066 N N . ASP A 1 511 ? -10.761 -5.508 4.800 1.00 91.88 511 ASP A N 1
ATOM 4067 C CA . ASP A 1 511 ? -11.847 -4.614 4.387 1.00 91.88 511 ASP A CA 1
ATOM 4068 C C . ASP A 1 511 ? -11.337 -3.207 4.030 1.00 91.88 511 ASP A C 1
ATOM 4070 O O . ASP A 1 511 ? -11.870 -2.586 3.118 1.00 91.88 511 ASP A O 1
ATOM 4074 N N . ILE A 1 512 ? -10.303 -2.697 4.713 1.00 92.25 512 ILE A N 1
ATOM 4075 C CA . ILE A 1 512 ? -9.801 -1.333 4.498 1.00 92.25 512 ILE A CA 1
ATOM 4076 C C . ILE A 1 512 ? -9.106 -1.133 3.150 1.00 92.25 512 ILE A C 1
ATOM 4078 O O . ILE A 1 512 ? -8.920 0.013 2.765 1.00 92.25 512 ILE A O 1
ATOM 4082 N N . HIS A 1 513 ? -8.739 -2.194 2.430 1.00 90.06 513 HIS A N 1
ATOM 4083 C CA . HIS A 1 513 ? -8.117 -2.089 1.107 1.00 90.06 513 HIS A CA 1
ATOM 4084 C C . HIS A 1 513 ? -9.126 -1.886 -0.027 1.00 90.06 513 HIS A C 1
ATOM 4086 O O . HIS A 1 513 ? -8.767 -1.394 -1.096 1.00 90.06 513 HIS A O 1
ATOM 4092 N N . TYR A 1 514 ? -10.389 -2.253 0.187 1.00 89.00 514 TYR A N 1
ATOM 4093 C CA . TYR A 1 514 ? -11.386 -2.250 -0.877 1.00 89.00 514 TYR A CA 1
ATOM 4094 C C . TYR A 1 514 ? -12.123 -0.912 -0.947 1.00 89.00 514 TYR A C 1
ATOM 4096 O O . TYR A 1 514 ? -12.551 -0.408 0.092 1.00 89.00 514 TYR A O 1
ATOM 4104 N N . PRO A 1 515 ? -12.358 -0.338 -2.141 1.00 86.25 515 PRO A N 1
ATOM 4105 C CA . PRO A 1 515 ? -12.991 0.978 -2.250 1.00 86.25 515 PRO A CA 1
ATOM 4106 C C . PRO A 1 515 ? -14.404 1.077 -1.658 1.00 86.25 515 PRO A C 1
ATOM 4108 O O . PRO A 1 515 ? -14.813 2.160 -1.234 1.00 86.25 515 PRO A O 1
ATOM 4111 N N . ASP A 1 516 ? -15.164 -0.023 -1.576 1.00 91.00 516 ASP A N 1
ATOM 4112 C CA . ASP A 1 516 ? -16.500 -0.017 -0.957 1.00 91.00 516 ASP A CA 1
ATOM 4113 C C . ASP A 1 516 ? -16.452 0.310 0.545 1.00 91.00 516 ASP A C 1
ATOM 4115 O O . ASP A 1 516 ? -17.454 0.771 1.110 1.00 91.00 516 ASP A O 1
ATOM 4119 N N . ILE A 1 517 ? -15.288 0.149 1.192 1.00 94.12 517 ILE A N 1
ATOM 4120 C CA . ILE A 1 517 ? -15.102 0.535 2.590 1.00 94.12 517 ILE A CA 1
ATOM 4121 C C . ILE A 1 517 ? -15.382 2.016 2.804 1.00 94.12 517 ILE A C 1
ATOM 4123 O O . ILE A 1 517 ? -15.911 2.389 3.846 1.00 94.12 517 ILE A O 1
ATOM 4127 N N . VAL A 1 518 ? -15.123 2.865 1.807 1.00 95.00 518 VAL A N 1
ATOM 4128 C CA . VAL A 1 518 ? -15.409 4.299 1.885 1.00 95.00 518 VAL A CA 1
ATOM 4129 C C . VAL A 1 518 ? -16.900 4.532 2.143 1.00 95.00 518 VAL A C 1
ATOM 4131 O O . VAL A 1 518 ? -17.257 5.297 3.036 1.00 95.00 518 VAL A O 1
ATOM 4134 N N . GLU A 1 519 ? -17.790 3.831 1.436 1.00 94.88 519 GLU A N 1
ATOM 4135 C CA . GLU A 1 519 ? -19.241 3.929 1.657 1.00 94.88 519 GLU A CA 1
ATOM 4136 C C . GLU A 1 519 ? -19.671 3.315 2.995 1.00 94.88 519 GLU A C 1
ATOM 4138 O O . GLU A 1 519 ? -20.575 3.816 3.674 1.00 94.88 519 GLU A O 1
ATOM 4143 N N . ARG A 1 520 ? -18.995 2.245 3.418 1.00 96.19 520 ARG A N 1
ATOM 4144 C CA . ARG A 1 520 ? -19.218 1.594 4.716 1.00 96.19 520 ARG A CA 1
ATOM 4145 C C . ARG A 1 520 ? -18.791 2.473 5.898 1.00 96.19 520 ARG A C 1
ATOM 4147 O O . ARG A 1 520 ? -19.428 2.409 6.950 1.00 96.19 520 ARG A O 1
ATOM 4154 N N . LEU A 1 521 ? -17.767 3.307 5.721 1.00 97.12 521 LEU A N 1
ATOM 4155 C CA . LEU A 1 521 ? -17.268 4.276 6.700 1.00 97.12 521 LEU A CA 1
ATOM 4156 C C . LEU A 1 521 ? -18.099 5.566 6.722 1.00 97.12 521 LEU A C 1
ATOM 4158 O O . LEU A 1 521 ? -18.356 6.118 7.790 1.00 97.12 521 LEU A O 1
ATOM 4162 N N . LYS A 1 522 ? -18.550 6.047 5.557 1.00 96.38 522 LYS A N 1
ATOM 4163 C CA . LYS A 1 522 ? -19.290 7.311 5.438 1.00 96.38 522 LYS A CA 1
ATOM 4164 C C . LYS A 1 522 ? -20.462 7.391 6.412 1.00 96.38 522 LYS A C 1
ATOM 4166 O O . LYS A 1 522 ? -21.312 6.505 6.480 1.00 96.38 522 LYS A O 1
ATOM 4171 N N . GLY A 1 523 ? -20.553 8.522 7.103 1.00 94.88 523 GLY A N 1
ATOM 4172 C CA . GLY A 1 523 ? -21.630 8.817 8.048 1.00 94.88 523 GLY A CA 1
ATOM 4173 C C . GLY A 1 523 ? -21.315 8.470 9.503 1.00 94.88 523 GLY A C 1
ATOM 4174 O O . GLY A 1 523 ? -22.122 8.825 10.363 1.00 94.88 523 GLY A O 1
ATOM 4175 N N . SER A 1 524 ? -20.167 7.847 9.792 1.00 96.69 524 SER A N 1
ATOM 4176 C CA . SER A 1 524 ? -19.609 7.781 11.144 1.00 96.69 524 SER A CA 1
ATOM 4177 C C . SER A 1 524 ? -18.580 8.892 11.388 1.00 96.69 524 SER A C 1
ATOM 4179 O O . SER A 1 524 ? -17.998 9.460 10.458 1.00 96.69 524 SER A O 1
ATOM 4181 N N . ASP A 1 525 ? -18.367 9.217 12.658 1.00 96.62 525 ASP A N 1
ATOM 4182 C CA . ASP A 1 525 ? -17.325 10.141 13.104 1.00 96.62 525 ASP A CA 1
ATOM 4183 C C . ASP A 1 525 ? -15.990 9.404 13.263 1.00 96.62 525 ASP A C 1
ATOM 4185 O O . ASP A 1 525 ? -14.942 9.929 12.883 1.00 96.62 525 ASP A O 1
ATOM 4189 N N . VAL A 1 526 ? -16.043 8.155 13.740 1.00 97.38 526 VAL A N 1
ATOM 4190 C CA . VAL A 1 526 ? -14.883 7.278 13.927 1.00 97.38 526 VAL A CA 1
ATOM 4191 C C . VAL A 1 526 ? -15.185 5.833 13.521 1.00 97.38 526 VAL A C 1
ATOM 4193 O O . VAL A 1 526 ? -16.310 5.340 13.657 1.00 97.38 526 VAL A O 1
ATOM 4196 N N . ALA A 1 527 ? -14.160 5.153 13.020 1.00 97.88 527 ALA A N 1
ATOM 4197 C CA . ALA A 1 527 ? -14.139 3.737 12.716 1.00 97.88 527 ALA A CA 1
ATOM 4198 C C . ALA A 1 527 ? -12.955 3.042 13.395 1.00 97.88 527 ALA A C 1
ATOM 4200 O O . ALA A 1 527 ? -11.827 3.538 13.365 1.00 97.88 527 ALA A O 1
ATOM 4201 N N . TYR A 1 528 ? -13.211 1.872 13.973 1.00 97.94 528 TYR A N 1
ATOM 4202 C CA . TYR A 1 528 ? -12.199 1.054 14.638 1.00 97.94 528 TYR A CA 1
ATOM 4203 C C . TYR A 1 528 ? -11.882 -0.186 13.804 1.00 97.94 528 TYR A C 1
ATOM 4205 O O . TYR A 1 528 ? -12.790 -0.915 13.405 1.00 97.94 528 TYR A O 1
ATOM 4213 N N . ILE A 1 529 ? -10.601 -0.425 13.540 1.00 97.38 529 ILE A N 1
ATOM 4214 C CA . ILE A 1 529 ? -10.144 -1.482 12.639 1.00 97.38 529 ILE A CA 1
ATOM 4215 C C . ILE A 1 529 ? -9.109 -2.355 13.357 1.00 97.38 529 ILE A C 1
ATOM 4217 O O . ILE A 1 529 ? -7.921 -2.013 13.395 1.00 97.38 529 ILE A O 1
ATOM 4221 N N . PRO A 1 530 ? -9.541 -3.485 13.948 1.00 96.00 530 PRO A N 1
ATOM 4222 C CA . PRO A 1 530 ? -8.650 -4.585 14.286 1.00 96.00 530 PRO A CA 1
ATOM 4223 C C . PRO A 1 530 ? -7.990 -5.113 13.011 1.00 96.00 530 PRO A C 1
ATOM 4225 O O . PRO A 1 530 ? -8.672 -5.371 12.018 1.00 96.00 530 PRO A O 1
ATOM 4228 N N . LEU A 1 531 ? -6.672 -5.260 13.045 1.00 92.12 531 LEU A N 1
ATOM 4229 C CA . LEU A 1 531 ? -5.851 -5.577 11.885 1.00 92.12 531 LEU A CA 1
ATOM 4230 C C . LEU A 1 531 ? -4.828 -6.664 12.230 1.00 92.12 531 LEU A C 1
ATOM 4232 O O . LEU A 1 531 ? -4.291 -6.688 13.346 1.00 92.12 531 LEU A O 1
ATOM 4236 N N . SER A 1 532 ? -4.525 -7.527 11.263 1.00 87.75 532 SER A N 1
ATOM 4237 C CA . SER A 1 532 ? -3.397 -8.446 11.319 1.00 87.75 532 SER A CA 1
ATOM 4238 C C . SER A 1 532 ? -2.575 -8.423 10.032 1.00 87.75 532 SER A C 1
ATOM 4240 O O . SER A 1 532 ? -3.123 -8.531 8.945 1.00 87.75 532 SER A O 1
ATOM 4242 N N . ASP A 1 533 ? -1.254 -8.281 10.175 1.00 80.00 533 ASP A N 1
ATOM 4243 C CA . ASP A 1 533 ? -0.287 -8.187 9.071 1.00 80.00 533 ASP A CA 1
ATOM 4244 C C . ASP A 1 533 ? 1.040 -8.980 9.263 1.00 80.00 533 ASP A C 1
ATOM 4246 O O . ASP A 1 533 ? 2.050 -8.633 8.632 1.00 80.00 533 ASP A O 1
ATOM 4250 N N . PRO A 1 534 ? 1.136 -10.031 10.109 1.00 75.81 534 PRO A N 1
ATOM 4251 C CA . PRO A 1 534 ? 2.429 -10.655 10.392 1.00 75.81 534 PRO A CA 1
ATOM 4252 C C . PRO A 1 534 ? 3.014 -11.398 9.180 1.00 75.81 534 PRO A C 1
ATOM 4254 O O . PRO A 1 534 ? 4.233 -11.548 9.086 1.00 75.81 534 PRO A O 1
ATOM 4257 N N . GLU A 1 535 ? 2.171 -11.837 8.243 1.00 71.50 535 GLU A N 1
ATOM 4258 C CA . GLU A 1 535 ? 2.560 -12.762 7.170 1.00 71.50 535 GLU A CA 1
ATOM 4259 C C . GLU A 1 535 ? 3.151 -12.060 5.939 1.00 71.50 535 GLU A C 1
ATOM 4261 O O . GLU A 1 535 ? 4.002 -12.620 5.255 1.00 71.50 535 GLU A O 1
ATOM 4266 N N . TYR A 1 536 ? 2.786 -10.801 5.684 1.00 70.94 536 TYR A N 1
ATOM 4267 C CA . TYR A 1 536 ? 3.067 -10.123 4.408 1.00 70.94 536 TYR A CA 1
ATOM 4268 C C . TYR A 1 536 ? 4.308 -9.208 4.407 1.00 70.94 536 TYR A C 1
ATOM 4270 O O . TYR A 1 536 ? 4.625 -8.519 3.423 1.00 70.94 536 TYR A O 1
ATOM 4278 N N . GLY A 1 537 ? 5.042 -9.194 5.521 1.00 74.06 537 GLY A N 1
ATOM 4279 C CA . GLY A 1 537 ? 6.260 -8.408 5.698 1.00 74.06 537 GLY A CA 1
ATOM 4280 C C . GLY A 1 537 ? 6.033 -6.889 5.764 1.00 74.06 537 GLY A C 1
ATOM 4281 O O . GLY A 1 537 ? 4.916 -6.377 5.803 1.00 74.06 537 GLY A O 1
ATOM 4282 N N . TYR A 1 538 ? 7.129 -6.124 5.809 1.00 74.88 538 TYR A N 1
ATOM 4283 C CA . TYR A 1 538 ? 7.079 -4.685 6.100 1.00 74.88 538 TYR A CA 1
ATOM 4284 C C . TYR A 1 538 ? 6.388 -3.836 5.021 1.00 74.88 538 TYR A C 1
ATOM 4286 O O . TYR A 1 538 ? 5.803 -2.807 5.361 1.00 74.88 538 TYR A O 1
ATOM 4294 N N . LEU A 1 539 ? 6.466 -4.205 3.736 1.00 73.62 539 LEU A N 1
ATOM 4295 C CA . LEU A 1 539 ? 5.932 -3.335 2.678 1.00 73.62 539 LEU A CA 1
ATOM 4296 C C . LEU A 1 539 ? 4.403 -3.377 2.620 1.00 73.62 539 LEU A C 1
ATOM 4298 O O . LEU A 1 539 ? 3.797 -2.322 2.455 1.00 73.62 539 LEU A O 1
ATOM 4302 N N . GLN A 1 540 ? 3.785 -4.544 2.828 1.00 79.19 540 GLN A N 1
ATOM 4303 C CA . GLN A 1 540 ? 2.324 -4.666 2.843 1.00 79.19 540 GLN A CA 1
ATOM 4304 C C . GLN A 1 540 ? 1.705 -3.803 3.946 1.00 79.19 540 GLN A C 1
ATOM 4306 O O . GLN A 1 540 ? 0.759 -3.056 3.703 1.00 79.19 540 GLN A O 1
ATOM 4311 N N . LYS A 1 541 ? 2.343 -3.778 5.122 1.00 86.25 541 LYS A N 1
ATOM 4312 C CA . LYS A 1 541 ? 1.988 -2.888 6.238 1.00 86.25 541 LYS A CA 1
ATOM 4313 C C . LYS A 1 541 ? 1.941 -1.412 5.840 1.00 86.25 541 LYS A C 1
ATOM 4315 O O . LYS A 1 541 ? 1.189 -0.632 6.420 1.00 86.25 541 LYS A O 1
ATOM 4320 N N . GLN A 1 542 ? 2.762 -0.993 4.872 1.00 87.94 542 GLN A N 1
ATOM 4321 C CA . GLN A 1 542 ? 2.731 0.381 4.363 1.00 87.94 542 GLN A CA 1
ATOM 4322 C C . GLN A 1 542 ? 1.534 0.634 3.447 1.00 87.94 542 GLN A C 1
ATOM 4324 O O . GLN A 1 542 ? 1.038 1.756 3.441 1.00 87.94 542 GLN A O 1
ATOM 4329 N N . PHE A 1 543 ? 1.061 -0.370 2.706 1.00 89.31 543 PHE A N 1
ATOM 4330 C CA . PHE A 1 543 ? -0.145 -0.251 1.884 1.00 89.31 543 PHE A CA 1
ATOM 4331 C C . PHE A 1 543 ? -1.399 -0.208 2.751 1.00 89.31 543 PHE A C 1
ATOM 4333 O O . PHE A 1 543 ? -2.176 0.728 2.600 1.00 89.31 543 PHE A O 1
ATOM 4340 N N . HIS A 1 544 ? -1.513 -1.076 3.765 1.00 89.31 544 HIS A N 1
ATOM 4341 C CA . HIS A 1 544 ? -2.576 -0.965 4.776 1.00 89.31 544 HIS A CA 1
ATOM 4342 C C . HIS A 1 544 ? -2.600 0.431 5.409 1.00 89.31 544 HIS A C 1
ATOM 4344 O O . HIS A 1 544 ? -3.659 1.040 5.578 1.00 89.31 544 HIS A O 1
ATOM 4350 N N . ALA A 1 545 ? -1.418 0.975 5.717 1.00 92.44 545 ALA A N 1
ATOM 4351 C CA . ALA A 1 545 ? -1.306 2.320 6.255 1.00 92.44 545 ALA A CA 1
ATOM 4352 C C . ALA A 1 545 ? -1.760 3.412 5.283 1.00 92.44 545 ALA A C 1
ATOM 4354 O O . ALA A 1 545 ? -2.459 4.342 5.686 1.00 92.44 545 ALA A O 1
ATOM 4355 N N . ALA A 1 546 ? -1.359 3.299 4.021 1.00 94.31 546 ALA A N 1
ATOM 4356 C CA . ALA A 1 546 ? -1.699 4.255 2.985 1.00 94.31 546 ALA A CA 1
ATOM 4357 C C . ALA A 1 546 ? -3.201 4.252 2.674 1.00 94.31 546 ALA A C 1
ATOM 4359 O O . ALA A 1 546 ? -3.813 5.319 2.688 1.00 94.31 546 ALA A O 1
ATOM 4360 N N . ASP A 1 547 ? -3.799 3.078 2.466 1.00 94.19 547 ASP A N 1
ATOM 4361 C CA . ASP A 1 547 ? -5.228 2.944 2.168 1.00 94.19 547 ASP A CA 1
ATOM 4362 C C . ASP A 1 547 ? -6.074 3.454 3.327 1.00 94.19 547 ASP A C 1
ATOM 4364 O O . ASP A 1 547 ? -7.016 4.213 3.125 1.00 94.19 547 ASP A O 1
ATOM 4368 N N . SER A 1 548 ? -5.667 3.171 4.565 1.00 95.12 548 SER A N 1
ATOM 4369 C CA . SER A 1 548 ? -6.353 3.711 5.739 1.00 95.12 548 SER A CA 1
ATOM 4370 C C . SER A 1 548 ? -6.350 5.241 5.785 1.00 95.12 548 SER A C 1
ATOM 4372 O O . SER A 1 548 ? -7.359 5.848 6.137 1.00 95.12 548 SER A O 1
ATOM 4374 N N . VAL A 1 549 ? -5.235 5.881 5.417 1.00 95.81 549 VAL A N 1
ATOM 4375 C CA . VAL A 1 549 ? -5.129 7.348 5.333 1.00 95.81 549 VAL A CA 1
ATOM 4376 C C . VAL A 1 549 ? -6.033 7.904 4.231 1.00 95.81 549 VAL A C 1
ATOM 4378 O O . VAL A 1 549 ? -6.761 8.875 4.453 1.00 95.81 549 VAL A O 1
ATOM 4381 N N . ILE A 1 550 ? -6.000 7.285 3.051 1.00 95.69 550 ILE A N 1
ATOM 4382 C CA . ILE A 1 550 ? -6.763 7.714 1.874 1.00 95.69 550 ILE A CA 1
ATOM 4383 C C . ILE A 1 550 ? -8.271 7.547 2.130 1.00 95.69 550 ILE A C 1
ATOM 4385 O O . ILE A 1 550 ? -9.041 8.496 1.958 1.00 95.69 550 ILE A O 1
ATOM 4389 N N . HIS A 1 551 ? -8.690 6.387 2.636 1.00 95.81 551 HIS A N 1
ATOM 4390 C CA . HIS A 1 551 ? -10.091 6.054 2.885 1.00 95.81 551 HIS A CA 1
ATOM 4391 C C . HIS A 1 551 ? -10.684 6.824 4.069 1.00 95.81 551 HIS A C 1
ATOM 4393 O O . HIS A 1 551 ? -11.824 7.283 3.970 1.00 95.81 551 HIS A O 1
ATOM 4399 N N . ALA A 1 552 ? -9.916 7.067 5.142 1.00 96.38 552 ALA A N 1
ATOM 4400 C CA . ALA A 1 552 ? -10.332 7.967 6.224 1.00 96.38 552 ALA A CA 1
ATOM 4401 C C . ALA A 1 552 ? -10.721 9.346 5.674 1.00 96.38 552 ALA A C 1
ATOM 4403 O O . ALA A 1 552 ? -11.743 9.927 6.051 1.00 96.38 552 ALA A O 1
ATOM 4404 N N . ARG A 1 553 ? -9.932 9.851 4.718 1.00 95.31 553 ARG A N 1
ATOM 4405 C CA . ARG A 1 553 ? -10.158 11.160 4.112 1.00 95.31 553 ARG A CA 1
ATOM 4406 C C . ARG A 1 553 ? -11.326 11.179 3.132 1.00 95.31 553 ARG A C 1
ATOM 4408 O O . ARG A 1 553 ? -12.116 12.120 3.169 1.00 95.31 553 ARG A O 1
ATOM 4415 N N . GLN A 1 554 ? -11.474 10.150 2.299 1.00 95.69 554 GLN A N 1
ATOM 4416 C CA . GLN A 1 554 ? -12.621 10.010 1.393 1.00 95.69 554 GLN A CA 1
ATOM 4417 C C . GLN A 1 554 ? -13.951 9.866 2.137 1.00 95.69 554 GLN A C 1
ATOM 4419 O O . GLN A 1 554 ? -14.965 10.414 1.704 1.00 95.69 554 GLN A O 1
ATOM 4424 N N . ALA A 1 555 ? -13.955 9.137 3.254 1.00 96.56 555 ALA A N 1
ATOM 4425 C CA . ALA A 1 555 ? -15.142 8.960 4.081 1.00 96.56 555 ALA A CA 1
ATOM 4426 C C . ALA A 1 555 ? -15.403 10.145 5.026 1.00 96.56 555 ALA A C 1
ATOM 4428 O O . ALA A 1 555 ? -16.506 10.273 5.560 1.00 96.56 555 ALA A O 1
ATOM 4429 N N . GLN A 1 556 ? -14.406 11.019 5.216 1.00 96.00 556 GLN A N 1
ATOM 4430 C CA . GLN A 1 556 ? -14.380 12.054 6.252 1.00 96.00 556 GLN A CA 1
ATOM 4431 C C . GLN A 1 556 ? -14.660 11.473 7.646 1.00 96.00 556 GLN A C 1
ATOM 4433 O O . GLN A 1 556 ? -15.440 12.024 8.430 1.00 96.00 556 GLN A O 1
ATOM 4438 N N . THR A 1 557 ? -14.022 10.348 7.944 1.00 97.19 557 THR A N 1
ATOM 4439 C CA . THR A 1 557 ? -14.226 9.535 9.145 1.00 97.19 557 THR A CA 1
ATOM 4440 C C . THR A 1 557 ? -12.863 9.248 9.754 1.00 97.19 557 THR A C 1
ATOM 4442 O O . THR A 1 557 ? -11.941 8.860 9.042 1.00 97.19 557 THR A O 1
ATOM 4445 N N . ALA A 1 558 ? -12.705 9.463 11.061 1.00 97.88 558 ALA A N 1
ATOM 4446 C CA . ALA A 1 558 ? -11.472 9.088 11.744 1.00 97.88 558 ALA A CA 1
ATOM 4447 C C . ALA A 1 558 ? -11.313 7.562 11.740 1.00 97.88 558 ALA A C 1
ATOM 4449 O O . ALA A 1 558 ? -12.290 6.838 11.909 1.00 97.88 558 ALA A O 1
ATOM 4450 N N . VAL A 1 559 ? -10.095 7.062 11.565 1.00 97.94 559 VAL A N 1
ATOM 4451 C CA . VAL A 1 559 ? -9.801 5.627 11.497 1.00 97.94 559 VAL A CA 1
ATOM 4452 C C . VAL A 1 559 ? -8.749 5.278 12.539 1.00 97.94 559 VAL A C 1
ATOM 4454 O O . VAL A 1 559 ? -7.697 5.909 12.620 1.00 97.94 559 VAL A O 1
ATOM 4457 N N . VAL A 1 560 ? -9.030 4.260 13.345 1.00 97.94 560 VAL A N 1
ATOM 4458 C CA . VAL A 1 560 ? -8.145 3.788 14.412 1.00 97.94 560 VAL A CA 1
ATOM 4459 C C . VAL A 1 560 ? -7.757 2.348 14.131 1.00 97.94 560 VAL A C 1
ATOM 4461 O O . VAL A 1 560 ? -8.615 1.468 14.131 1.00 97.94 560 VAL A O 1
ATOM 4464 N N . LEU A 1 561 ? -6.467 2.116 13.911 1.00 97.00 561 LEU A N 1
ATOM 4465 C CA . LEU A 1 561 ? -5.915 0.816 13.539 1.00 97.00 561 LEU A CA 1
ATOM 4466 C C . LEU A 1 561 ? -5.169 0.206 14.714 1.00 97.00 561 LEU A C 1
ATOM 4468 O O . LEU A 1 561 ? -4.250 0.825 15.257 1.00 97.00 561 LEU A O 1
ATOM 4472 N N . ALA A 1 562 ? -5.542 -1.022 15.059 1.00 97.00 562 ALA A N 1
ATOM 4473 C CA . ALA A 1 562 ? -4.853 -1.847 16.041 1.00 97.00 562 ALA A CA 1
ATOM 4474 C C . ALA A 1 562 ? -4.289 -3.081 15.335 1.00 97.00 562 ALA A C 1
ATOM 4476 O O . ALA A 1 562 ? -5.039 -3.996 15.003 1.00 97.00 562 ALA A O 1
ATOM 4477 N N . GLY A 1 563 ? -2.983 -3.088 15.070 1.00 94.38 563 GLY A N 1
ATOM 4478 C CA . GLY A 1 563 ? -2.304 -4.186 14.383 1.00 94.38 563 GLY A CA 1
ATOM 4479 C C . GLY A 1 563 ? -1.756 -5.226 15.357 1.00 94.38 563 GLY A C 1
ATOM 4480 O O . GLY A 1 563 ? -1.358 -4.896 16.469 1.00 94.38 563 GLY A O 1
ATOM 4481 N N . THR A 1 564 ? -1.655 -6.491 14.954 1.00 93.19 564 THR A N 1
ATOM 4482 C CA . THR A 1 564 ? -0.980 -7.526 15.765 1.00 93.19 564 THR A CA 1
ATOM 4483 C C . THR A 1 564 ? 0.511 -7.226 15.948 1.00 93.19 564 THR A C 1
ATOM 4485 O O . THR A 1 564 ? 1.048 -7.369 17.047 1.00 93.19 564 THR A O 1
ATOM 4488 N N . ASP A 1 565 ? 1.163 -6.743 14.891 1.00 89.94 565 ASP A N 1
ATOM 4489 C CA . ASP A 1 565 ? 2.580 -6.368 14.840 1.00 89.94 565 ASP A CA 1
ATOM 4490 C C . ASP A 1 565 ? 2.812 -5.147 13.917 1.00 89.94 565 ASP A C 1
ATOM 4492 O O . ASP A 1 565 ? 3.881 -4.963 13.326 1.00 89.94 565 ASP A O 1
ATOM 4496 N N . GLY A 1 566 ? 1.782 -4.304 13.817 1.00 83.56 566 GLY A N 1
ATOM 4497 C CA . GLY A 1 566 ? 1.749 -3.063 13.050 1.00 83.56 566 GLY A CA 1
ATOM 4498 C C . GLY A 1 566 ? 1.188 -3.227 11.631 1.00 83.56 566 GLY A C 1
ATOM 4499 O O . GLY A 1 566 ? 1.286 -4.313 11.074 1.00 83.56 566 GLY A O 1
ATOM 4500 N N . PRO A 1 567 ? 0.656 -2.148 11.027 1.00 92.00 567 PRO A N 1
ATOM 4501 C CA . PRO A 1 567 ? 0.594 -0.789 11.561 1.00 92.00 567 PRO A CA 1
ATOM 4502 C C . PRO A 1 567 ? -0.445 -0.612 12.684 1.00 92.00 567 PRO A C 1
ATOM 4504 O O . PRO A 1 567 ? -1.588 -1.036 12.572 1.00 92.00 567 PRO A O 1
ATOM 4507 N N . THR A 1 568 ? -0.045 0.088 13.749 1.00 96.12 568 THR A N 1
ATOM 4508 C CA . THR A 1 568 ? -0.944 0.560 14.815 1.00 96.12 568 THR A CA 1
ATOM 4509 C C . THR A 1 568 ? -0.870 2.079 14.861 1.00 96.12 568 THR A C 1
ATOM 4511 O O . THR A 1 568 ? 0.205 2.639 15.100 1.00 96.12 568 THR A O 1
ATOM 4514 N N . MET A 1 569 ? -1.978 2.756 14.567 1.00 96.62 569 MET A N 1
ATOM 4515 C CA . MET A 1 569 ? -2.014 4.215 14.430 1.00 96.62 569 MET A CA 1
ATOM 4516 C C . MET A 1 569 ? -3.426 4.783 14.507 1.00 96.62 569 MET A C 1
ATOM 4518 O O . MET A 1 569 ? -4.416 4.089 14.284 1.00 96.62 569 MET A O 1
ATOM 4522 N N . ILE A 1 570 ? -3.490 6.080 14.783 1.00 97.81 570 ILE A N 1
ATOM 4523 C CA . ILE A 1 570 ? -4.717 6.858 14.896 1.00 97.81 570 ILE A CA 1
ATOM 4524 C C . ILE A 1 570 ? -4.702 7.909 13.788 1.00 97.81 570 ILE A C 1
ATOM 4526 O O . ILE A 1 570 ? -3.760 8.697 13.682 1.00 97.81 570 ILE A O 1
ATOM 4530 N N . ILE A 1 571 ? -5.744 7.914 12.961 1.00 97.31 571 ILE A N 1
ATOM 4531 C CA . ILE A 1 571 ? -5.910 8.794 11.805 1.00 97.31 571 ILE A CA 1
ATOM 4532 C C . ILE A 1 571 ? -7.175 9.625 12.027 1.00 97.31 571 ILE A C 1
ATOM 4534 O O . ILE A 1 571 ? -8.246 9.079 12.283 1.00 97.31 571 ILE A O 1
ATOM 4538 N N . ASN A 1 572 ? -7.078 10.951 11.944 1.00 96.62 572 ASN A N 1
ATOM 4539 C CA . ASN A 1 572 ? -8.251 11.816 12.094 1.00 96.62 572 ASN A CA 1
ATOM 4540 C C . ASN A 1 572 ? -9.125 11.835 10.821 1.00 96.62 572 ASN A C 1
ATOM 4542 O O . ASN A 1 572 ? -8.759 11.285 9.784 1.00 96.62 572 ASN A O 1
ATOM 4546 N N . SER A 1 573 ? -10.276 12.516 10.861 1.00 95.50 573 SER A N 1
ATOM 4547 C CA . SER A 1 573 ? -11.201 12.591 9.713 1.00 95.50 573 SER A CA 1
ATOM 4548 C C . SER A 1 573 ? -10.635 13.301 8.476 1.00 95.50 573 SER A C 1
ATOM 4550 O O . SER A 1 573 ? -11.237 13.247 7.407 1.00 95.50 573 SER A O 1
ATOM 4552 N N . ASN A 1 574 ? -9.506 13.999 8.618 1.00 95.06 574 ASN A N 1
ATOM 4553 C CA . ASN A 1 574 ? -8.775 14.611 7.514 1.00 95.06 574 ASN A CA 1
ATOM 4554 C C . ASN A 1 574 ? -7.688 13.668 6.973 1.00 95.06 574 ASN A C 1
ATOM 4556 O O . ASN A 1 574 ? -6.857 14.107 6.190 1.00 95.06 574 ASN A O 1
ATOM 4560 N N . GLY A 1 575 ? -7.643 12.397 7.377 1.00 94.62 575 GLY A N 1
ATOM 4561 C CA . GLY A 1 575 ? -6.610 11.461 6.931 1.00 94.62 575 GLY A CA 1
ATOM 4562 C C . GLY A 1 575 ? -5.216 11.760 7.493 1.00 94.62 575 GLY A C 1
ATOM 4563 O O . GLY A 1 575 ? -4.228 11.318 6.921 1.00 94.62 575 GLY A O 1
ATOM 4564 N N . ILE A 1 576 ? -5.102 12.529 8.581 1.00 95.19 576 ILE A N 1
ATOM 4565 C CA . ILE A 1 576 ? -3.808 12.874 9.187 1.00 95.19 576 ILE A CA 1
ATOM 4566 C C . ILE A 1 576 ? -3.528 11.915 10.335 1.00 95.19 576 ILE A C 1
ATOM 4568 O O . ILE A 1 576 ? -4.370 11.732 11.217 1.00 95.19 576 ILE A O 1
ATOM 4572 N N . ILE A 1 577 ? -2.331 11.331 10.340 1.00 95.19 577 ILE A N 1
ATOM 4573 C CA . ILE A 1 577 ? -1.868 10.467 11.428 1.00 95.19 577 ILE A CA 1
ATOM 4574 C C . ILE A 1 577 ? -1.548 11.340 12.641 1.00 95.19 577 ILE A C 1
ATOM 4576 O O . ILE A 1 577 ? -0.609 12.134 12.604 1.00 95.19 577 ILE A O 1
ATOM 4580 N N . VAL A 1 578 ? -2.319 11.181 13.715 1.00 95.06 578 VAL A N 1
ATOM 4581 C CA . VAL A 1 578 ? -2.155 11.959 14.953 1.00 95.06 578 VAL A CA 1
ATOM 4582 C C . VAL A 1 578 ? -1.286 11.254 15.991 1.00 95.06 578 VAL A C 1
ATOM 4584 O O . VAL A 1 578 ? -0.636 11.927 16.784 1.00 95.06 578 VAL A O 1
ATOM 4587 N N . ASP A 1 579 ? -1.246 9.921 15.969 1.00 95.50 579 ASP A N 1
ATOM 4588 C CA . ASP A 1 579 ? -0.334 9.108 16.778 1.00 95.50 579 ASP A CA 1
ATOM 4589 C C . ASP A 1 579 ? -0.073 7.760 16.083 1.00 95.50 579 ASP A C 1
ATOM 4591 O O . ASP A 1 579 ? -0.935 7.255 15.354 1.00 95.50 579 ASP A O 1
ATOM 4595 N N . ARG A 1 580 ? 1.116 7.174 16.265 1.00 94.94 580 ARG A N 1
ATOM 4596 C CA . ARG A 1 580 ? 1.476 5.873 15.674 1.00 94.94 580 ARG A CA 1
ATOM 4597 C C . ARG A 1 580 ? 2.574 5.146 16.436 1.00 94.94 580 ARG A C 1
ATOM 4599 O O . ARG A 1 580 ? 3.533 5.753 16.905 1.00 94.94 580 ARG A O 1
ATOM 4606 N N . LEU A 1 581 ? 2.482 3.819 16.449 1.00 93.12 581 LEU A N 1
ATOM 4607 C CA . LEU A 1 581 ? 3.554 2.964 16.934 1.00 93.12 581 LEU A CA 1
ATOM 4608 C C . LEU A 1 581 ? 4.526 2.656 15.789 1.00 93.12 581 LEU A C 1
ATOM 4610 O O . LEU A 1 581 ? 4.122 2.431 14.643 1.00 93.12 581 LEU A O 1
ATOM 4614 N N . MET A 1 582 ? 5.823 2.669 16.092 1.00 84.31 582 MET A N 1
ATOM 4615 C CA . MET A 1 582 ? 6.877 2.351 15.130 1.00 84.31 582 MET A CA 1
ATOM 4616 C C . MET A 1 582 ? 7.400 0.931 15.365 1.00 84.31 582 MET A C 1
ATOM 4618 O O . MET A 1 582 ? 7.736 0.562 16.488 1.00 84.31 582 MET A O 1
ATOM 4622 N N . GLY A 1 583 ? 7.521 0.159 14.284 1.00 83.31 583 GLY A N 1
ATOM 4623 C CA . GLY A 1 583 ? 8.020 -1.216 14.319 1.00 83.31 583 GLY A CA 1
ATOM 4624 C C . GLY A 1 583 ? 6.985 -2.246 14.781 1.00 83.31 583 GLY A C 1
ATOM 4625 O O . GLY A 1 583 ? 5.796 -1.956 14.893 1.00 83.31 583 GLY A O 1
ATOM 4626 N N . ASN A 1 584 ? 7.468 -3.460 15.051 1.00 86.62 584 ASN A N 1
ATOM 4627 C CA . ASN A 1 584 ? 6.633 -4.638 15.318 1.00 86.62 584 ASN A CA 1
ATOM 4628 C C . ASN A 1 584 ? 6.513 -4.964 16.820 1.00 86.62 584 ASN A C 1
ATOM 4630 O O . ASN A 1 584 ? 5.992 -6.010 17.198 1.00 86.62 584 ASN A O 1
ATOM 4634 N N . ALA A 1 585 ? 7.042 -4.104 17.695 1.00 89.12 585 ALA A N 1
ATOM 4635 C CA . ALA A 1 585 ? 7.073 -4.360 19.131 1.00 89.12 585 ALA A CA 1
ATOM 4636 C C . ALA A 1 585 ? 5.674 -4.265 19.757 1.00 89.12 585 ALA A C 1
ATOM 4638 O O . ALA A 1 585 ? 4.828 -3.498 19.302 1.00 89.12 585 ALA A O 1
ATOM 4639 N N . THR A 1 586 ? 5.442 -5.015 20.835 1.00 94.44 586 THR A N 1
ATOM 4640 C CA . THR A 1 586 ? 4.227 -4.860 21.642 1.00 94.44 586 THR A CA 1
ATOM 4641 C C . THR A 1 586 ? 4.164 -3.458 22.243 1.00 94.44 586 THR A C 1
ATOM 4643 O O . THR A 1 586 ? 5.136 -2.992 22.838 1.00 94.44 586 THR A O 1
ATOM 4646 N N . GLY A 1 587 ? 3.014 -2.801 22.136 1.00 96.69 587 GLY A N 1
ATOM 4647 C CA . GLY A 1 587 ? 2.842 -1.436 22.620 1.00 96.69 587 GLY A CA 1
ATOM 4648 C C . GLY A 1 587 ? 1.425 -0.924 22.428 1.00 96.69 587 GLY A C 1
ATOM 4649 O O . GLY A 1 587 ? 0.498 -1.703 22.217 1.00 96.69 587 GLY A O 1
ATOM 4650 N N . PHE A 1 588 ? 1.256 0.387 22.537 1.00 97.31 588 PHE A N 1
ATOM 4651 C CA . PHE A 1 588 ? -0.023 1.057 22.344 1.00 97.31 588 PHE A CA 1
ATOM 4652 C C . PHE A 1 588 ? 0.182 2.534 22.006 1.00 97.31 588 PHE A C 1
ATOM 4654 O O . PHE A 1 588 ? 1.244 3.093 22.279 1.00 97.31 588 PHE A O 1
ATOM 4661 N N . VAL A 1 589 ? -0.849 3.141 21.428 1.00 97.38 589 VAL A N 1
ATOM 4662 C CA . VAL A 1 589 ? -0.944 4.574 21.110 1.00 97.38 589 VAL A CA 1
ATOM 4663 C C . VAL A 1 589 ? -2.304 5.106 21.522 1.00 97.38 589 VAL A C 1
ATOM 4665 O O . VAL A 1 589 ? -3.257 4.330 21.625 1.00 97.38 589 VAL A O 1
ATOM 4668 N N . GLY A 1 590 ? -2.409 6.409 21.761 1.00 96.50 590 GLY A N 1
ATOM 4669 C CA . GLY A 1 590 ? -3.604 6.998 22.353 1.00 96.50 590 GLY A CA 1
ATOM 4670 C C . GLY A 1 590 ? -3.832 8.435 21.918 1.00 96.50 590 GLY A C 1
ATOM 4671 O O . GLY A 1 590 ? -2.894 9.198 21.708 1.00 96.50 590 GLY A O 1
ATOM 4672 N N . TYR A 1 591 ? -5.102 8.810 21.793 1.00 95.69 591 TYR A N 1
ATOM 4673 C CA . TYR A 1 591 ? -5.505 10.164 21.441 1.00 95.69 591 TYR A CA 1
ATOM 4674 C C . TYR A 1 591 ? -6.755 10.594 22.207 1.00 95.69 591 TYR A C 1
ATOM 4676 O O . TYR A 1 591 ? -7.675 9.803 22.405 1.00 95.69 591 TYR A O 1
ATOM 4684 N N . SER A 1 592 ? -6.793 11.866 22.602 1.00 87.81 592 SER A N 1
ATOM 4685 C CA . SER A 1 592 ? -7.946 12.507 23.238 1.00 87.81 592 SER A CA 1
ATOM 4686 C C . SER A 1 592 ? -7.904 14.012 22.963 1.00 87.81 592 SER A C 1
ATOM 4688 O O . SER A 1 592 ? -7.191 14.726 23.673 1.00 87.81 592 SER A O 1
ATOM 4690 N N . LYS A 1 593 ? -8.628 14.494 21.945 1.00 70.38 593 LYS A N 1
ATOM 4691 C CA . LYS A 1 593 ? -8.861 15.926 21.677 1.00 70.38 593 LYS A CA 1
ATOM 4692 C C . LYS A 1 593 ? -10.153 16.166 20.908 1.00 70.38 593 LYS A C 1
ATOM 4694 O O . LYS A 1 593 ? -10.467 15.357 20.003 1.00 70.38 593 LYS A O 1
#

Foldseek 3Di:
DPPPCVQQCLLVCLQPVLLVVLQVVCVVCVVQLAQPQVLLVVLVVLLVVLVVLQVQVVVQCVVQVFDPGLPDQGPDDDCDTLNVQAVCSNLVSRLSNQCSSNSNSSGPVSNVSSVVSCVCCVLPRVVSNLVSCCVPPPPVSVVSCVRYPNDNDDDDDDDDDDDDDPVVSCLLCQLLVLLLQLQLLLQVLLVPPAQLSLVVNLQSLLSNLLSLLPDADVSLLVSQLSNLLSNQVSLQVLCVLQDPPVVSVCVSSVVSSVLSVLSNLCNCCVPVNNVVSLVVSLVVLLVVVCCQQPPPVHVPLSGDASLSSRLNQLLLLLQLLVPFSSSSNSVSNVSSVVLSVCVVPHDPVVSVVVSVVVSVVSVVSSVVSVPDDAQFDAWEKFWAAAAPVGQPDEHDPVSVVVVLVQVVVVCVVPVHQQYEYEAANHAHEPVCLQVVLVSLQVVQYKYKYWYWDDDPPAIWIKIWIAGNNSDTQAIATAQDDDPNPPHHDHDHDADWGQDPNFTEEEYEAVCLSHPCVLVSQAPGQEYEYRYEDPRSDDSVLSSSLSSQLSSLQNRLHWYAYHYNQDFGFTATSSSHTPDTDPGRDTHMDIDHD

Sequence (593 aa):
MKKNRIYNHIPDFCLFGFGFIAFAVAWAWPGTVVIASEWWLVGAACIVVAVFIMHATMRALRRAATSTNPLDEPSELLTTGPFNFSRNPLYLAYILAVLGCALVSGSWLALLCPVVCFGVLNWLIIPIEEHALHHVFAERYEWYCRRVRRWLVVPMACKHMKPMRFMTIRRAARPYIFAAISGIVVAGTAFAPHWLLQLPVFFALALLFIAVRRLSGVHLYGVGACFMLAWLLPTTYWYYYFMSPGVAFGASVGWALLQANLFWIIALRRYIRTYGAVVLFVIAWCTLTYIRTHAPVVEDWWIPHLGYSVWRNDSITMWSIYGGEVVLEAIVLLCGVSIAWLIVHARMSVWIRMSCGLVVLVAVANSIAVHMPAKPLPPVIALQKMTRGGVDIPATEADVQDLIHLTKRAIAQYQYPHATIVWPENYIPPALHTTIAAFAQRESINIVYHTTEKDDTRIYKKVALVDQSGRSILTNYKAHLAPDESIGTARYSRVIATHNATKVTAYVCYDIHYPDIVERLKGSDVAYIPLSDPEYGYLQKQFHAADSVIHARQAQTAVVLAGTDGPTMIINSNGIIVDRLMGNATGFVGYSK

pLDDT: mean 86.61, std 12.56, range [31.36, 98.25]

Secondary structure (DSSP, 8-state):
----GGGGGHHHIIIIIHHHHHHHHHHH-GGGB-S-TTHHHHHHHHHHHHHHHHHHHHHHHHHTT----TTSPPSS---SGGGGT-S-HHHHHHHHHHHHHHHHT-BTGGGHHHHHHHHHIIIIIHHHHHHHHHHHHHHHHHHHHHHS-SSSS------------TTTHHHHHHHHHHHHHHHHHHHHHHT-SSGGGGTHHHHHHHHHHHHHTT--THHHHHHHHHHHHHHHHHHSTTHHHHS-HHHHHHHHHHHHHHHGGGGGGGGGHHHHHHHHHHHHHHHHHHHHHHHHHH-TTT--TTS--GGGGGTT-HHHHGGGGGTHHHHHHHHHHHHHHHHHHHHHHS-HHHHHHHHHHHHHHHHHHHHHHHTS-------EEEEE---TT-SSSPPPHHHHHHHHHHHHHHHHHH--TTPEEE--S--B-GGGHHHHHHHHHHHT-EEEEEEEEEETTEEEEEEEEE-TTS-EEEEEE-SS--TT--S---------EEETTEEEEE--GGGGGSTHHHHHHTT-SEEEEEE--SSSHHHHHHHHHHHHHHHHHHHT-EEEEEESSS--EEE-TTS-EEEE--SSSSEEEEE--